Protein AF-0000000085147324 (afdb_homodimer)

InterPro domains:
  IPR002328 Alcohol dehydrogenase, zinc-type, conserved site [PS00059] (72-86)
  IPR011032 GroES-like superfamily [SSF50129] (1-202)
  IPR013149 Alcohol dehydrogenase-like, C-terminal [PF00107] (203-333)
  IPR013154 Alcohol dehydrogenase-like, N-terminal [PF08240] (26-165)
  IPR036291 NAD(P)-binding domain superfamily [SSF51735] (170-334)

Solvent-accessible surface area (backbone atoms only — not comparable to full-atom values): 38213 Å² total; per-residue (Å²): 57,49,23,30,24,44,57,42,76,70,39,67,44,62,42,67,72,44,80,70,70,66,80,82,31,48,46,22,31,34,30,37,26,44,23,15,30,63,49,71,66,61,52,40,35,49,78,75,23,63,77,64,35,44,53,79,95,39,47,16,61,60,34,46,38,54,69,62,31,30,25,32,47,19,28,10,28,27,32,64,42,70,26,85,66,45,75,91,69,53,71,65,41,42,32,29,46,48,34,69,39,31,41,89,47,21,65,61,20,83,72,13,79,43,21,88,71,22,49,87,41,62,49,72,38,46,71,68,71,38,49,53,46,23,92,57,50,45,28,36,14,38,31,41,40,46,10,38,33,17,47,43,30,54,45,56,52,86,31,56,38,78,46,59,87,87,59,50,48,69,57,34,14,44,44,47,55,31,14,36,26,34,32,38,45,55,75,67,61,67,55,65,60,37,36,35,36,31,31,26,52,47,60,52,24,50,23,31,52,46,36,39,53,50,55,39,45,64,38,53,36,38,37,28,79,53,65,64,38,36,52,55,47,36,73,70,74,38,51,63,41,57,46,80,81,42,62,91,42,30,49,64,55,54,14,61,61,43,78,96,38,74,14,26,47,28,20,38,23,43,62,55,43,69,69,48,52,52,42,32,56,67,21,31,22,74,57,9,36,24,32,37,57,39,79,62,72,101,57,62,42,83,36,52,75,54,74,32,14,64,34,33,20,37,39,36,19,32,53,64,43,50,53,66,32,45,52,48,50,50,48,30,43,72,75,53,51,31,50,68,69,63,51,49,70,46,54,64,43,78,44,43,36,88,42,32,50,64,71,34,54,48,37,48,72,75,36,52,82,77,44,62,27,39,31,33,20,59,44,76,77,49,75,86,107,58,50,24,31,24,43,59,42,75,70,40,68,45,63,42,68,74,43,81,71,71,66,80,80,31,46,45,22,32,33,28,36,26,44,22,17,30,63,49,72,65,61,53,40,34,48,77,75,25,62,76,64,36,46,52,79,96,39,47,16,60,59,35,46,39,53,69,60,32,29,25,31,47,20,27,11,27,27,32,64,43,71,26,84,66,47,76,92,69,54,71,65,41,43,32,29,47,47,34,70,40,32,40,89,48,21,65,61,21,79,73,13,78,43,22,87,72,21,49,86,41,61,48,69,36,45,72,69,71,38,48,52,46,23,93,58,51,45,27,36,13,38,32,40,41,46,10,36,33,16,46,45,29,52,45,54,52,86,30,56,39,78,45,59,87,87,59,50,48,71,56,34,14,45,43,47,53,32,13,35,24,34,33,38,46,56,75,67,61,68,55,66,60,36,36,35,37,32,30,27,51,48,59,52,25,50,23,32,52,47,36,39,53,49,53,39,44,65,39,53,36,38,36,29,79,53,64,66,38,36,52,56,47,38,73,68,74,39,50,63,40,59,48,78,80,41,61,92,42,30,48,62,56,55,16,60,59,42,78,95,36,75,13,26,46,29,18,38,24,42,60,55,43,71,70,47,50,53,42,32,58,67,20,32,23,74,56,10,37,25,34,37,57,40,80,64,71,102,59,62,41,82,35,52,74,53,72,31,14,64,35,34,19,36,38,37,20,32,52,63,46,50,54,66,30,44,52,49,50,51,48,30,44,71,74,54,52,32,52,69,68,63,51,50,70,46,53,64,44,78,43,43,37,87,42,30,52,64,71,35,55,47,36,48,72,75,36,52,83,78,46,61,27,40,31,31,22,60,43,76,78,49,77,85,108

Secondary structure (DSSP, 8-state):
--EEEEEETTEEEEES-PPPP---STTEEEEEEEEEEPPHHHHHHHHT--SSSPPTT-B-TTT--BS-EE---EEEEEEEEE-TT--S--TT-EEEE--EE-GGGGGG-TT-TTHHHHSS---HHHHTT-GGG-TT-EEBTTTSB--SSBSEEEEEGGGEEEPPTTS-HHHHTTHHHHHHHHHHHHHTT--TT-EEEEE--SHHHHHHHHHHHHTT-SEEEEE-S-HHHHHHHHHTT-EEE-GGGTGGGHHHHHHTSSTTSSSEEEEEE-S-SHHHHHHHHHTEEEEEEEEE-S---S--EEE-HHHHHTTT-EEEE--S--HHHHHHHHHHHHHTSS-HHHHHTTEEEEEEGGGIIIIIIIHHHH-TTT-SEEEEE--TT-TT-/--EEEEEETTEEEEES-PPPP---STTEEEEEEEEEEPPHHHHHHHHT--SSSPPTT-B-TTT--BS-EE---EEEEEEEEE-TT--S--TT-EEEE--EE-GGGGGG-TT-TTHHHHSS---HHHHTT-GGG-TT-EEBTTTSB--SSBSEEEEEGGGEEEPPTTS-HHHHTTHHHHHHHHHHHHHTT--TT-EEEEE--SHHHHHHHHHHHHTT-SEEEEE-S-HHHHHHHHHTT-EEE-GGGTGGGHHHHHHTSSTTSSSEEEEEE-S-SHHHHHHHHHTEEEEEEEEE-S---S--EEE-HHHHHTTT-EEEE--S--HHHHHHHHHHHHHTSS-HHHHHTTEEEEEEGGGIIIIIIIHHHH-TTT-SEEEEE--TT-S--

pLDDT: mean 96.63, std 3.35, range [66.94, 98.94]

Foldseek 3Di:
DWAFWDAAAQDTAIDDDDDDDDQQDQQKFKWFFFKFWDDPVNLCCHVVNADQADHVPFAQQLARDHDTAGATFQTKGFTCDHGNPYDLDDGGFTKAFQFKDALPCSCSHCPHNCCVVRVPHADPCVVVVNRLPGPRIGGARRHNHHHRSDRMGMDGNQGIDTFDPVQDGNLSSLLQLLLLLLQLCVVQVPAAAFEEEEEDQFQNSLSVLLNCLLRHYNAYEYEDQQPLSQVLSVVLVHHYDHQVVQVPCSLVVLLPPPPPGRAGQEYEYADADQVSQVSRLSRHAQQHEYEYSYDYPPDDDDDDVVSCVVRVYYYYYGGGHDSVSSNVSSVCCVVCSGPSVSSCSQEQEEEESNCCVPVNSVCCVVPVSRHRMYMYGPCPPPSPD/DWAFWDAAAQDTAIDDDDDDDDQQDQQKFKWFFFKFWDDPVNLCCHVVNADQADHVPFAQQLARDHDTAGATFQTKGFTCDHGNPYDLDDGGFIKAFQFKDALCCSCSHCVHNCCVPRVPHADPCVVVVNRLPGPRIGGARRHNHHHRSDRMGMDGNQGIDTFDPVQDGNLSSLLQLLLLLLQLCVVQVPAAAFEEEEEDQFQNSLSVLLNCLLRHYNAYEYEDQFPLSQVLSVVLVHHYHHQVVQVPCSLVVLLPPPPPGRAGQEYEYADADQVSQVSRLSRHAQQHEYEYSYDYPPDDDDDDVVSCVVRVYYYYYGGGHHSVSSNVSSVSCVVCSGPSVSSCSQEQEEEESNCCVPVNSVCCVVPVSRHRMYMYGPCPPPSPD

Organism: Naumovozyma dairenensis (strain ATCC 10597 / BCRC 20456 / CBS 421 / NBRC 0211 / NRRL Y-12639) (NCBI:txid1071378)

Structure (mmCIF, N/CA/C/O backbone):
data_AF-0000000085147324-model_v1
#
loop_
_entity.id
_entity.type
_entity.pdbx_description
1 polymer 'Enoyl reductase (ER) domain-containing protein'
#
loop_
_atom_site.group_PDB
_atom_site.id
_atom_site.type_symbol
_atom_site.label_atom_id
_atom_site.label_alt_id
_atom_site.label_comp_id
_atom_site.label_asym_id
_atom_site.label_entity_id
_atom_site.label_seq_id
_atom_site.pdbx_PDB_ins_code
_atom_site.Cartn_x
_atom_site.Cartn_y
_atom_site.Cartn_z
_atom_site.occupancy
_atom_site.B_iso_or_equiv
_atom_site.auth_seq_id
_atom_site.auth_comp_id
_atom_site.auth_asym_id
_atom_site.auth_atom_id
_atom_site.pdbx_PDB_model_num
ATOM 1 N N . MET A 1 1 ? 10.359 -39.844 -24 1 96.94 1 MET A N 1
ATOM 2 C CA . MET A 1 1 ? 9.086 -39.938 -23.281 1 96.94 1 MET A CA 1
ATOM 3 C C . MET A 1 1 ? 8.016 -39.094 -23.953 1 96.94 1 MET A C 1
ATOM 5 O O . MET A 1 1 ? 8.336 -38.188 -24.75 1 96.94 1 MET A O 1
ATOM 9 N N . ARG A 1 2 ? 6.742 -39.375 -23.656 1 97.88 2 ARG A N 1
ATOM 10 C CA . ARG A 1 2 ? 5.617 -38.562 -24.125 1 97.88 2 ARG A CA 1
ATOM 11 C C . ARG A 1 2 ? 5.539 -37.219 -23.391 1 97.88 2 ARG A C 1
ATOM 13 O O . ARG A 1 2 ? 5.758 -37.188 -22.188 1 97.88 2 ARG A O 1
ATOM 20 N N . ALA A 1 3 ? 5.309 -36.156 -24.156 1 98.69 3 ALA A N 1
ATOM 21 C CA . ALA A 1 3 ? 5.211 -34.844 -23.547 1 98.69 3 ALA A CA 1
ATOM 22 C C . ALA A 1 3 ? 4.605 -33.812 -24.5 1 98.69 3 ALA A C 1
ATOM 24 O O . ALA A 1 3 ? 4.613 -34.031 -25.719 1 98.69 3 ALA A O 1
ATOM 25 N N . VAL A 1 4 ? 3.939 -32.844 -24.031 1 98.69 4 VAL A N 1
ATOM 26 C CA . VAL A 1 4 ? 3.707 -31.609 -24.766 1 98.69 4 VAL A CA 1
ATOM 27 C C . VAL A 1 4 ? 4.832 -30.625 -24.469 1 98.69 4 VAL A C 1
ATOM 29 O O . VAL A 1 4 ? 5.051 -30.25 -23.312 1 98.69 4 VAL A O 1
ATOM 32 N N . ALA A 1 5 ? 5.539 -30.188 -25.5 1 98.44 5 ALA A N 1
ATOM 33 C CA . ALA A 1 5 ? 6.801 -29.5 -25.25 1 98.44 5 ALA A CA 1
ATOM 34 C C . ALA A 1 5 ? 6.871 -28.203 -26.047 1 98.44 5 ALA A C 1
ATOM 36 O O . ALA A 1 5 ? 6.148 -28.031 -27.031 1 98.44 5 ALA A O 1
ATOM 37 N N . TYR A 1 6 ? 7.625 -27.297 -25.516 1 98.12 6 TYR A N 1
ATOM 38 C CA . TYR A 1 6 ? 8.016 -26.062 -26.188 1 98.12 6 TYR A CA 1
ATOM 39 C C . TYR A 1 6 ? 9.289 -26.266 -27 1 98.12 6 TYR A C 1
ATOM 41 O O . TYR A 1 6 ? 10.344 -26.594 -26.453 1 98.12 6 TYR A O 1
ATOM 49 N N . TYR A 1 7 ? 9.258 -26.078 -28.297 1 97.25 7 TYR A N 1
ATOM 50 C CA . TYR A 1 7 ? 10.398 -26.328 -29.156 1 97.25 7 TYR A CA 1
ATOM 51 C C . TYR A 1 7 ? 11.078 -25.031 -29.562 1 97.25 7 TYR A C 1
ATOM 53 O O . TYR A 1 7 ? 12.305 -24.938 -29.594 1 97.25 7 TYR A O 1
ATOM 61 N N . LYS A 1 8 ? 10.305 -24.078 -29.906 1 96.44 8 LYS A N 1
ATOM 62 C CA . LYS A 1 8 ? 10.703 -22.734 -30.297 1 96.44 8 LYS A CA 1
ATOM 63 C C . LYS A 1 8 ? 9.508 -21.797 -30.344 1 96.44 8 LYS A C 1
ATOM 65 O O . LYS A 1 8 ? 8.375 -22.203 -30.078 1 96.44 8 LYS A O 1
ATOM 70 N N . LYS A 1 9 ? 9.781 -20.547 -30.562 1 95.81 9 LYS A N 1
ATOM 71 C CA . LYS A 1 9 ? 8.695 -19.578 -30.641 1 95.81 9 LYS A CA 1
ATOM 72 C C . LYS A 1 9 ? 7.641 -20.031 -31.656 1 95.81 9 LYS A C 1
ATOM 74 O O . LYS A 1 9 ? 7.961 -20.297 -32.812 1 95.81 9 LYS A O 1
ATOM 79 N N . GLY A 1 10 ? 6.457 -20.203 -31.141 1 95.25 10 GLY A N 1
ATOM 80 C CA . GLY A 1 10 ? 5.336 -20.531 -32 1 95.25 10 GLY A CA 1
ATOM 81 C C . GLY A 1 10 ? 5.199 -22.016 -32.281 1 95.25 10 GLY A C 1
ATOM 82 O O . GLY A 1 10 ? 4.344 -22.453 -33.062 1 95.25 10 GLY A O 1
ATOM 83 N N . ASP A 1 11 ? 6.043 -22.812 -31.594 1 96.75 11 ASP A N 1
ATOM 84 C CA . ASP A 1 11 ? 6.02 -24.25 -31.859 1 96.75 11 ASP A CA 1
ATOM 85 C C . ASP A 1 11 ? 5.922 -25.047 -30.562 1 96.75 11 ASP A C 1
ATOM 87 O O . ASP A 1 11 ? 6.945 -25.375 -29.953 1 96.75 11 ASP A O 1
ATOM 91 N N . ILE A 1 12 ? 4.758 -25.344 -30.203 1 97.31 12 ILE A N 1
ATOM 92 C CA . ILE A 1 12 ? 4.422 -26.234 -29.109 1 97.31 12 ILE A CA 1
ATOM 93 C C . ILE A 1 12 ? 3.635 -27.438 -29.656 1 97.31 12 ILE A C 1
ATOM 95 O O . ILE A 1 12 ? 2.66 -27.266 -30.391 1 97.31 12 ILE A O 1
ATOM 99 N N . HIS A 1 13 ? 4.105 -28.578 -29.312 1 97.5 13 HIS A N 1
ATOM 100 C CA . HIS A 1 13 ? 3.35 -29.75 -29.766 1 97.5 13 HIS A CA 1
ATOM 101 C C . HIS A 1 13 ? 3.717 -30.984 -28.969 1 97.5 13 HIS A C 1
ATOM 103 O O . HIS A 1 13 ? 4.664 -30.969 -28.188 1 97.5 13 HIS A O 1
ATOM 109 N N . PHE A 1 14 ? 2.928 -32 -29.172 1 98.19 14 PHE A N 1
ATOM 110 C CA . PHE A 1 14 ? 3.123 -33.312 -28.531 1 98.19 14 PHE A CA 1
ATOM 111 C C . PHE A 1 14 ? 4.254 -34.062 -29.203 1 98.19 14 PHE A C 1
ATOM 113 O O . PHE A 1 14 ? 4.422 -34 -30.438 1 98.19 14 PHE A O 1
ATOM 120 N N . SER A 1 15 ? 5.082 -34.75 -28.391 1 97 15 SER A N 1
ATOM 121 C CA . SER A 1 15 ? 6.102 -35.688 -28.859 1 97 15 SER A CA 1
ATOM 122 C C . SER A 1 15 ? 6.18 -36.938 -27.984 1 97 15 SER A C 1
ATOM 124 O O . SER A 1 15 ? 5.891 -36.844 -26.781 1 97 15 SER A O 1
ATOM 126 N N . SER A 1 16 ? 6.59 -37.969 -28.594 1 97 16 SER A N 1
ATOM 127 C CA . SER A 1 16 ? 6.777 -39.219 -27.828 1 97 16 SER A CA 1
ATOM 128 C C . SER A 1 16 ? 8.258 -39.562 -27.703 1 97 16 SER A C 1
ATOM 130 O O . SER A 1 16 ? 8.602 -40.656 -27.266 1 97 16 SER A O 1
ATOM 132 N N . THR A 1 17 ? 9.109 -38.625 -28.062 1 96.38 17 THR A N 1
ATOM 133 C CA . THR A 1 17 ? 10.508 -39.031 -28.203 1 96.38 17 THR A CA 1
ATOM 134 C C . THR A 1 17 ? 11.414 -38.125 -27.359 1 96.38 17 THR A C 1
ATOM 136 O O . THR A 1 17 ? 12.633 -38.156 -27.531 1 96.38 17 THR A O 1
ATOM 139 N N . LEU A 1 18 ? 10.836 -37.344 -26.516 1 97 18 LEU A N 1
ATOM 140 C CA . LEU A 1 18 ? 11.688 -36.5 -25.688 1 97 18 LEU A CA 1
ATOM 141 C C . LEU A 1 18 ? 12.492 -37.344 -24.688 1 97 18 LEU A C 1
ATOM 143 O O . LEU A 1 18 ? 12.031 -38.406 -24.266 1 97 18 LEU A O 1
ATOM 147 N N . PRO A 1 19 ? 13.656 -36.875 -24.359 1 95.56 19 PRO A N 1
ATOM 148 C CA . PRO A 1 19 ? 14.438 -37.625 -23.375 1 95.56 19 PRO A CA 1
ATOM 149 C C . PRO A 1 19 ? 13.75 -37.688 -22.016 1 95.56 19 PRO A C 1
ATOM 151 O O . PRO A 1 19 ? 13.117 -36.719 -21.594 1 95.56 19 PRO A O 1
ATOM 154 N N . GLU A 1 20 ? 13.922 -38.812 -21.344 1 95.88 20 GLU A N 1
ATOM 155 C CA . GLU A 1 20 ? 13.422 -38.938 -19.969 1 95.88 20 GLU A CA 1
ATOM 156 C C . GLU A 1 20 ? 14.281 -38.125 -19 1 95.88 20 GLU A C 1
ATOM 158 O O . GLU A 1 20 ? 15.508 -38.094 -19.125 1 95.88 20 GLU A O 1
ATOM 163 N N . PRO A 1 21 ? 13.625 -37.5 -18.109 1 96.94 21 PRO A N 1
ATOM 164 C CA . PRO A 1 21 ? 14.422 -36.812 -17.078 1 96.94 21 PRO A CA 1
ATOM 165 C C . PRO A 1 21 ? 15.148 -37.781 -16.156 1 96.94 21 PRO A C 1
ATOM 167 O O . PRO A 1 21 ? 14.656 -38.875 -15.883 1 96.94 21 PRO A O 1
ATOM 170 N N . LYS A 1 22 ? 16.25 -37.344 -15.703 1 95.56 22 LYS A N 1
ATOM 171 C CA . LYS A 1 22 ? 17.062 -38.125 -14.789 1 95.56 22 LYS A CA 1
ATOM 172 C C . LYS A 1 22 ? 17.469 -37.312 -13.555 1 95.56 22 LYS A C 1
ATOM 174 O O . LYS A 1 22 ? 17.5 -36.094 -13.602 1 95.56 22 LYS A O 1
ATOM 179 N N . ILE A 1 23 ? 17.688 -38.031 -12.5 1 97.69 23 ILE A N 1
ATOM 180 C CA . ILE A 1 23 ? 18.25 -37.406 -11.312 1 97.69 23 ILE A CA 1
ATOM 181 C C . ILE A 1 23 ? 19.734 -37.094 -11.531 1 97.69 23 ILE A C 1
ATOM 183 O O . ILE A 1 23 ? 20.531 -38.031 -11.758 1 97.69 23 ILE A O 1
ATOM 187 N N . ASN A 1 24 ? 20.094 -35.875 -11.516 1 95.25 24 ASN A N 1
ATOM 188 C CA . ASN A 1 24 ? 21.469 -35.5 -11.758 1 95.25 24 ASN A CA 1
ATOM 189 C C . ASN A 1 24 ? 22.109 -34.875 -10.516 1 95.25 24 ASN A C 1
ATOM 191 O O . ASN A 1 24 ? 23.312 -34.656 -10.469 1 95.25 24 ASN A O 1
ATOM 195 N N . SER A 1 25 ? 21.359 -34.5 -9.562 1 95.69 25 SER A N 1
ATOM 196 C CA . SER A 1 25 ? 21.797 -33.938 -8.289 1 95.69 25 SER A CA 1
ATOM 197 C C . SER A 1 25 ? 21.266 -34.75 -7.113 1 95.69 25 SER A C 1
ATOM 199 O O . SER A 1 25 ? 20.141 -35.281 -7.168 1 95.69 25 SER A O 1
ATOM 201 N N . PRO A 1 26 ? 22.031 -34.844 -6 1 97.5 26 PRO A N 1
ATOM 202 C CA . PRO A 1 26 ? 21.625 -35.688 -4.879 1 97.5 26 PRO A CA 1
ATOM 203 C C . PRO A 1 26 ? 20.344 -35.188 -4.199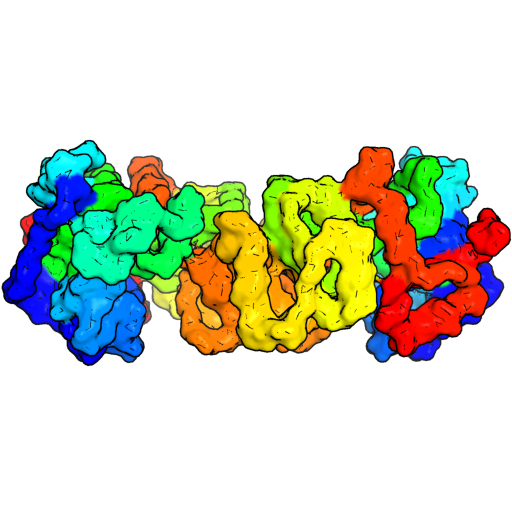 1 97.5 26 PRO A C 1
ATOM 205 O O . PRO A 1 26 ? 19.719 -35.938 -3.441 1 97.5 26 PRO A O 1
ATOM 208 N N . ASP A 1 27 ? 19.906 -33.969 -4.43 1 96.62 27 ASP A N 1
ATOM 209 C CA . ASP A 1 27 ? 18.719 -33.406 -3.762 1 96.62 27 ASP A CA 1
ATOM 210 C C . ASP A 1 27 ? 17.5 -33.469 -4.672 1 96.62 27 ASP A C 1
ATOM 212 O O . ASP A 1 27 ? 16.469 -32.875 -4.359 1 96.62 27 ASP A O 1
ATOM 216 N N . GLU A 1 28 ? 17.531 -34.156 -5.754 1 98.5 28 GLU A N 1
ATOM 217 C CA . GLU A 1 28 ? 16.469 -34.188 -6.75 1 98.5 28 GLU A CA 1
ATOM 218 C C . GLU A 1 28 ? 15.547 -35.375 -6.551 1 98.5 28 GLU A C 1
ATOM 220 O O . GLU A 1 28 ? 15.945 -36.375 -5.953 1 98.5 28 GLU A O 1
ATOM 225 N N . VAL A 1 29 ? 14.359 -35.25 -7.008 1 98.81 29 VAL A N 1
ATOM 226 C CA . VAL A 1 29 ? 13.312 -36.25 -6.957 1 98.81 29 VAL A CA 1
ATOM 227 C C . VAL A 1 29 ? 12.672 -36.406 -8.336 1 98.81 29 VAL A C 1
ATOM 229 O O . VAL A 1 29 ? 12.359 -35.438 -9 1 98.81 29 VAL A O 1
ATOM 232 N N . LEU A 1 30 ? 12.594 -37.625 -8.773 1 98.81 30 LEU A N 1
ATOM 233 C CA . LEU A 1 30 ? 11.867 -37.938 -10 1 98.81 30 LEU A CA 1
ATOM 234 C C . LEU A 1 30 ? 10.406 -38.25 -9.703 1 98.81 30 LEU A C 1
ATOM 236 O O . LEU A 1 30 ? 10.102 -39.125 -8.891 1 98.81 30 LEU A O 1
ATOM 240 N N . ILE A 1 31 ? 9.547 -37.562 -10.336 1 98.81 31 ILE A N 1
ATOM 241 C CA . ILE A 1 31 ? 8.109 -37.688 -10.086 1 98.81 31 ILE A CA 1
ATOM 242 C C . ILE A 1 31 ? 7.422 -38.281 -11.32 1 98.81 31 ILE A C 1
ATOM 244 O O . ILE A 1 31 ? 7.68 -37.844 -12.445 1 98.81 31 ILE A O 1
ATOM 248 N N . GLU A 1 32 ? 6.656 -39.25 -11.133 1 98.81 32 GLU A N 1
ATOM 249 C CA . GLU A 1 32 ? 5.711 -39.719 -12.148 1 98.81 32 GLU A CA 1
ATOM 250 C C . GLU A 1 32 ? 4.434 -38.875 -12.125 1 98.81 32 GLU A C 1
ATOM 252 O O . GLU A 1 32 ? 3.67 -38.938 -11.156 1 98.81 32 GLU A O 1
ATOM 257 N N . VAL A 1 33 ? 4.16 -38.188 -13.219 1 98.88 33 VAL A N 1
ATOM 258 C CA . VAL A 1 33 ? 3.113 -37.188 -13.227 1 98.88 33 VAL A CA 1
ATOM 259 C C . VAL A 1 33 ? 1.742 -37.844 -13.297 1 98.88 33 VAL A C 1
ATOM 261 O O . VAL A 1 33 ? 1.551 -38.812 -14.031 1 98.88 33 VAL A O 1
ATOM 264 N N . SER A 1 34 ? 0.803 -37.375 -12.5 1 98.81 34 SER A N 1
ATOM 265 C CA . SER A 1 34 ? -0.592 -37.781 -12.609 1 98.81 34 SER A CA 1
ATOM 266 C C . SER A 1 34 ? -1.406 -36.781 -13.422 1 98.81 34 SER A C 1
ATOM 268 O O . SER A 1 34 ? -1.86 -37.094 -14.523 1 98.81 34 SER A O 1
ATOM 270 N N . TYR A 1 35 ? -1.559 -35.562 -12.914 1 98.88 35 TYR A N 1
ATOM 271 C CA . TYR A 1 35 ? -2.256 -34.5 -13.617 1 98.88 35 TYR A CA 1
ATOM 272 C C . TYR A 1 35 ? -1.423 -33.219 -13.641 1 98.88 35 TYR A C 1
ATOM 274 O O . TYR A 1 35 ? -0.675 -32.938 -12.695 1 98.88 35 TYR A O 1
ATOM 282 N N . CYS A 1 36 ? -1.532 -32.469 -14.68 1 98.88 36 CYS A N 1
ATOM 283 C CA . CYS A 1 36 ? -0.964 -31.125 -14.797 1 98.88 36 CYS A CA 1
ATOM 284 C C . CYS A 1 36 ? -1.946 -30.172 -15.469 1 98.88 36 CYS A C 1
ATOM 286 O O . CYS A 1 36 ? -2.502 -30.484 -16.516 1 98.88 36 CYS A O 1
ATOM 288 N N . GLY A 1 37 ? -2.152 -29.047 -14.844 1 98.75 37 GLY A N 1
ATOM 289 C CA . GLY A 1 37 ? -3.08 -28.078 -15.398 1 98.75 37 GLY A CA 1
ATOM 290 C C . GLY A 1 37 ? -2.42 -27.109 -16.359 1 98.75 37 GLY A C 1
ATOM 291 O O . GLY A 1 37 ? -1.23 -26.812 -16.219 1 98.75 37 GLY A O 1
ATOM 292 N N . ILE A 1 38 ? -3.213 -26.609 -17.297 1 98.5 38 ILE A N 1
ATOM 293 C CA . ILE A 1 38 ? -2.738 -25.578 -18.203 1 98.5 38 ILE A CA 1
ATOM 294 C C . ILE A 1 38 ? -2.979 -24.203 -17.594 1 98.5 38 ILE A C 1
ATOM 296 O O . ILE A 1 38 ? -4.086 -23.891 -17.141 1 98.5 38 ILE A O 1
ATOM 300 N N . CYS A 1 39 ? -1.972 -23.422 -17.516 1 97.12 39 CYS A N 1
ATOM 301 C CA . CYS A 1 39 ? -2.029 -22.078 -16.984 1 97.12 39 CYS A CA 1
ATOM 302 C C . CYS A 1 39 ? -2.049 -21.031 -18.094 1 97.12 39 CYS A C 1
ATOM 304 O O . CYS A 1 39 ? -1.631 -21.328 -19.219 1 97.12 39 CYS A O 1
ATOM 306 N N . GLY A 1 40 ? -2.604 -19.859 -17.797 1 93.94 40 GLY A N 1
ATOM 307 C CA . GLY A 1 40 ? -2.547 -18.781 -18.75 1 93.94 40 GLY A CA 1
ATOM 308 C C . GLY A 1 40 ? -1.139 -18.484 -19.234 1 93.94 40 GLY A C 1
ATOM 309 O O . GLY A 1 40 ? -0.938 -18.125 -20.391 1 93.94 40 GLY A O 1
ATOM 310 N N . THR A 1 41 ? -0.216 -18.594 -18.375 1 94.38 41 THR A N 1
ATOM 311 C CA . THR A 1 41 ? 1.178 -18.344 -18.734 1 94.38 41 THR A CA 1
ATOM 312 C C . THR A 1 41 ? 1.638 -19.328 -19.812 1 94.38 41 THR A C 1
ATOM 314 O O . THR A 1 41 ? 2.447 -18.969 -20.672 1 94.38 41 THR A O 1
ATOM 317 N N . ASP A 1 42 ? 1.194 -20.516 -19.797 1 96.81 42 ASP A N 1
ATOM 318 C CA . ASP A 1 42 ? 1.509 -21.469 -20.844 1 96.81 42 ASP A CA 1
ATOM 319 C C . ASP A 1 42 ? 1.025 -20.969 -22.203 1 96.81 42 ASP A C 1
ATOM 321 O O . ASP A 1 42 ? 1.737 -21.094 -23.203 1 96.81 42 ASP A O 1
ATOM 325 N N . LEU A 1 43 ? -0.167 -20.469 -22.203 1 96.19 43 LEU A N 1
ATOM 326 C CA . LEU A 1 43 ? -0.761 -19.969 -23.438 1 96.19 43 LEU A CA 1
ATOM 327 C C . LEU A 1 43 ? 0.005 -18.766 -23.969 1 96.19 43 LEU A C 1
ATOM 329 O O . LEU A 1 43 ? 0.229 -18.641 -25.172 1 96.19 43 LEU A O 1
ATOM 333 N N . HIS A 1 44 ? 0.426 -17.922 -23.016 1 93.69 44 HIS A N 1
ATOM 334 C CA . HIS A 1 44 ? 1.136 -16.703 -23.406 1 93.69 44 HIS A CA 1
ATOM 335 C C . HIS A 1 44 ? 2.498 -17.031 -24 1 93.69 44 HIS A C 1
ATOM 337 O O . HIS A 1 44 ? 2.984 -16.312 -24.875 1 93.69 44 HIS A O 1
ATOM 343 N N . GLU A 1 45 ? 3.115 -18.109 -23.531 1 94.56 45 GLU A N 1
ATOM 344 C CA . GLU A 1 45 ? 4.371 -18.531 -24.141 1 94.56 45 GLU A CA 1
ATOM 345 C C . GLU A 1 45 ? 4.199 -18.812 -25.625 1 94.56 45 GLU A C 1
ATOM 347 O O . GLU A 1 45 ? 5.129 -18.609 -26.406 1 94.56 45 GLU A O 1
ATOM 352 N N . TYR A 1 46 ? 3.078 -19.25 -25.984 1 94.75 46 TYR A N 1
ATOM 353 C CA . TYR A 1 46 ? 2.781 -19.531 -27.391 1 94.75 46 TYR A CA 1
ATOM 354 C C . TYR A 1 46 ? 2.404 -18.25 -28.141 1 94.75 46 TYR A C 1
ATOM 356 O O . TYR A 1 46 ? 2.973 -17.953 -29.188 1 94.75 46 TYR A O 1
ATOM 364 N N . THR A 1 47 ? 1.504 -17.438 -27.594 1 93.75 47 THR A N 1
ATOM 365 C CA . THR A 1 47 ? 0.913 -16.312 -28.312 1 93.75 47 THR A CA 1
ATOM 366 C C . THR A 1 47 ? 1.879 -15.133 -28.359 1 93.75 47 THR A C 1
ATOM 368 O O . THR A 1 47 ? 1.924 -14.398 -29.344 1 93.75 47 THR A O 1
ATOM 371 N N . ASP A 1 48 ? 2.662 -14.938 -27.266 1 90.75 48 ASP A N 1
ATOM 372 C CA . ASP A 1 48 ? 3.502 -13.75 -27.141 1 90.75 48 ASP A CA 1
ATOM 373 C C . ASP A 1 48 ? 4.977 -14.094 -27.344 1 90.75 48 ASP A C 1
ATOM 375 O O . ASP A 1 48 ? 5.805 -13.203 -27.562 1 90.75 48 ASP A O 1
ATOM 379 N N . GLY A 1 49 ? 5.293 -15.297 -27.375 1 88.81 49 GLY A N 1
ATOM 380 C CA . GLY A 1 49 ? 6.68 -15.734 -27.422 1 88.81 49 GLY A CA 1
ATOM 381 C C . GLY A 1 49 ? 7.258 -16.016 -26.047 1 88.81 49 GLY A C 1
ATOM 382 O O . GLY A 1 49 ? 6.539 -15.984 -25.047 1 88.81 49 GLY A O 1
ATOM 383 N N . PRO A 1 50 ? 8.578 -16.297 -26.156 1 90.44 50 PRO A N 1
ATOM 384 C CA . PRO A 1 50 ? 9.18 -16.719 -24.875 1 90.44 50 PRO A CA 1
ATOM 385 C C . PRO A 1 50 ? 9.172 -15.617 -23.828 1 90.44 50 PRO A C 1
ATOM 387 O O . PRO A 1 50 ? 9.688 -14.523 -24.078 1 90.44 50 PRO A O 1
ATOM 390 N N . ILE A 1 51 ? 8.578 -15.945 -22.734 1 88.88 51 ILE A N 1
ATOM 391 C CA . ILE A 1 51 ? 8.594 -15.086 -21.547 1 88.88 51 ILE A CA 1
ATOM 392 C C . ILE A 1 51 ? 9.555 -15.664 -20.5 1 88.88 51 ILE A C 1
ATOM 394 O O . ILE A 1 51 ? 10.508 -14.992 -20.094 1 88.88 51 ILE A O 1
ATOM 398 N N . PHE A 1 52 ? 9.312 -16.891 -20.188 1 91.94 52 PHE A N 1
ATOM 399 C CA . PHE A 1 52 ? 10.188 -17.594 -19.25 1 91.94 52 PHE A CA 1
ATOM 400 C C . PHE A 1 52 ? 11.07 -18.594 -19.984 1 91.94 52 PHE A C 1
ATOM 402 O O . PHE A 1 52 ? 12.195 -18.859 -19.562 1 91.94 52 PHE A O 1
ATOM 409 N N . PHE A 1 53 ? 10.586 -19.125 -21.031 1 95.88 53 PHE A N 1
ATOM 410 C CA . PHE A 1 53 ? 11.375 -20.062 -21.828 1 95.88 53 PHE A CA 1
ATOM 411 C C . PHE A 1 53 ? 12.547 -19.344 -22.5 1 95.88 53 PHE A C 1
ATOM 413 O O . PHE A 1 53 ? 12.477 -18.141 -22.766 1 95.88 53 PHE A O 1
ATOM 420 N N . PRO A 1 54 ? 13.586 -20.125 -22.75 1 95.44 54 PRO A N 1
ATOM 421 C CA . PRO A 1 54 ? 14.703 -19.516 -23.469 1 95.44 54 PRO A CA 1
ATOM 422 C C . PRO A 1 54 ? 14.328 -19.094 -24.891 1 95.44 54 PRO A C 1
ATOM 424 O O . PRO A 1 54 ? 13.469 -19.719 -25.516 1 95.44 54 PRO A O 1
ATOM 427 N N . LYS A 1 55 ? 14.992 -18.062 -25.391 1 93.94 55 LYS A N 1
ATOM 428 C CA . LYS A 1 55 ? 14.891 -17.703 -26.797 1 93.94 55 LYS A CA 1
ATOM 429 C C . LYS A 1 55 ? 15.516 -18.781 -27.688 1 93.94 55 LYS A C 1
ATOM 431 O O . LYS A 1 55 ? 16.344 -19.562 -27.234 1 93.94 55 LYS A O 1
ATOM 436 N N . ASP A 1 56 ? 14.992 -18.734 -28.891 1 95.12 56 ASP A N 1
ATOM 437 C CA . ASP A 1 56 ? 15.469 -19.734 -29.828 1 95.12 56 ASP A CA 1
ATOM 438 C C . ASP A 1 56 ? 17 -19.766 -29.875 1 95.12 56 ASP A C 1
ATOM 440 O O . ASP A 1 56 ? 17.641 -18.734 -30.078 1 95.12 56 ASP A O 1
ATOM 444 N N . GLY A 1 57 ? 17.578 -20.953 -29.734 1 94.75 57 GLY A N 1
ATOM 445 C CA . GLY A 1 57 ? 19.016 -21.109 -29.797 1 94.75 57 GLY A CA 1
ATOM 446 C C . GLY A 1 57 ? 19.719 -20.781 -28.484 1 94.75 57 GLY A C 1
ATOM 447 O O . GLY A 1 57 ? 20.938 -20.922 -28.375 1 94.75 57 GLY A O 1
ATOM 448 N N . GLU A 1 58 ? 19.016 -20.375 -27.469 1 96.56 58 GLU A N 1
ATOM 449 C CA . GLU A 1 58 ? 19.594 -20.016 -26.188 1 96.56 58 GLU A CA 1
ATOM 450 C C . GLU A 1 58 ? 19.266 -21.062 -25.125 1 96.56 58 GLU A C 1
ATOM 452 O O . GLU A 1 58 ? 18.547 -22.031 -25.391 1 96.56 58 GLU A O 1
ATOM 457 N N . THR A 1 59 ? 19.969 -20.906 -23.984 1 97.31 59 THR A N 1
ATOM 458 C CA . THR A 1 59 ? 19.703 -21.75 -22.828 1 97.31 59 THR A CA 1
ATOM 459 C C . THR A 1 59 ? 19.172 -20.922 -21.656 1 97.31 59 THR A C 1
ATOM 461 O O . THR A 1 59 ? 19.297 -19.703 -21.656 1 97.31 59 THR A O 1
ATOM 464 N N . ASN A 1 60 ? 18.547 -21.547 -20.719 1 96.62 60 ASN A N 1
ATOM 465 C CA . ASN A 1 60 ? 18.078 -20.859 -19.516 1 96.62 60 ASN A CA 1
ATOM 466 C C . ASN A 1 60 ? 19.25 -20.422 -18.625 1 96.62 60 ASN A C 1
ATOM 468 O O . ASN A 1 60 ? 20.141 -21.234 -18.344 1 96.62 60 ASN A O 1
ATOM 472 N N . PRO A 1 61 ? 19.281 -19.219 -18.141 1 94.31 61 PRO A N 1
ATOM 473 C CA . PRO A 1 61 ? 20.438 -18.766 -17.375 1 94.31 61 PRO A CA 1
ATOM 474 C C . PRO A 1 61 ? 20.609 -19.5 -16.047 1 94.31 61 PRO A C 1
ATOM 476 O O . PRO A 1 61 ? 21.719 -19.656 -15.547 1 94.31 61 PRO A O 1
ATOM 479 N N . LEU A 1 62 ? 19.578 -19.953 -15.453 1 96.31 62 LEU A N 1
ATOM 480 C CA . LEU A 1 62 ? 19.609 -20.609 -14.148 1 96.31 62 LEU A CA 1
ATOM 481 C C . LEU A 1 62 ? 20.078 -22.062 -14.281 1 96.31 62 LEU A C 1
ATOM 483 O O . LEU A 1 62 ? 20.797 -22.562 -13.422 1 96.31 62 LEU A O 1
ATOM 487 N N . SER A 1 63 ? 19.672 -22.766 -15.359 1 96.5 63 SER A N 1
ATOM 488 C CA . SER A 1 63 ? 19.938 -24.203 -15.461 1 96.5 63 SER A CA 1
ATOM 489 C C . SER A 1 63 ? 20.875 -24.5 -16.609 1 96.5 63 SER A C 1
ATOM 491 O O . SER A 1 63 ? 21.5 -25.562 -16.641 1 96.5 63 SER A O 1
ATOM 493 N N . ASN A 1 64 ? 20.938 -23.609 -17.625 1 97.19 64 ASN A N 1
ATOM 494 C CA . ASN A 1 64 ? 21.719 -23.766 -18.844 1 97.19 64 ASN A CA 1
ATOM 495 C C . ASN A 1 64 ? 21.156 -24.875 -19.719 1 97.19 64 ASN A C 1
ATOM 497 O O . ASN A 1 64 ? 21.875 -25.438 -20.547 1 97.19 64 ASN A O 1
ATOM 501 N N . ILE A 1 65 ? 19.938 -25.297 -19.531 1 95.88 65 ILE A N 1
ATOM 502 C CA . ILE A 1 65 ? 19.281 -26.359 -20.297 1 95.88 65 ILE A CA 1
ATOM 503 C C . ILE A 1 65 ? 18.641 -25.781 -21.531 1 95.88 65 ILE A C 1
ATOM 505 O O . ILE A 1 65 ? 17.953 -24.75 -21.469 1 95.88 65 ILE A O 1
ATOM 509 N N . PRO A 1 66 ? 18.828 -26.375 -22.641 1 96.25 66 PRO A N 1
ATOM 510 C CA . PRO A 1 66 ? 18.266 -25.844 -23.891 1 96.25 66 PRO A CA 1
ATOM 511 C C . PRO A 1 66 ? 16.875 -26.391 -24.188 1 96.25 66 PRO A C 1
ATOM 513 O O . PRO A 1 66 ? 16.359 -27.219 -23.422 1 96.25 66 PRO A O 1
ATOM 516 N N . LEU A 1 67 ? 16.25 -25.922 -25.25 1 96.31 67 LEU A N 1
ATOM 517 C CA . LEU A 1 67 ? 15.023 -26.453 -25.828 1 96.31 67 LEU A CA 1
ATOM 518 C C . LEU A 1 67 ? 15.305 -27.672 -26.688 1 96.31 67 LEU A C 1
ATOM 520 O O . LEU A 1 67 ? 16.438 -27.875 -27.125 1 96.31 67 LEU A O 1
ATOM 524 N N . PRO A 1 68 ? 14.359 -28.531 -26.906 1 97.38 68 PRO A N 1
ATOM 525 C CA . PRO A 1 68 ? 12.977 -28.453 -26.438 1 97.38 68 PRO A CA 1
ATOM 526 C C . PRO A 1 68 ? 12.828 -28.938 -24.984 1 97.38 68 PRO A C 1
ATOM 528 O O . PRO A 1 68 ? 13.648 -29.719 -24.516 1 97.38 68 PRO A O 1
ATOM 531 N N . GLN A 1 69 ? 11.836 -28.5 -24.281 1 97.12 69 GLN A N 1
ATOM 532 C CA . GLN A 1 69 ? 11.5 -28.906 -22.922 1 97.12 69 GLN A CA 1
ATOM 533 C C . GLN A 1 69 ? 10 -29.156 -22.781 1 97.12 69 GLN A C 1
ATOM 535 O O . GLN A 1 69 ? 9.188 -28.406 -23.312 1 97.12 69 GLN A O 1
ATOM 540 N N . PRO A 1 70 ? 9.625 -30.281 -22.078 1 98.38 70 PRO A N 1
ATOM 541 C CA . PRO A 1 70 ? 8.219 -30.375 -21.688 1 98.38 70 PRO A CA 1
ATOM 542 C C . PRO A 1 70 ? 7.742 -29.141 -20.922 1 98.38 70 PRO A C 1
ATOM 544 O O . PRO A 1 70 ? 8.484 -28.594 -20.094 1 98.38 70 PRO A O 1
ATOM 547 N N . MET A 1 71 ? 6.484 -28.703 -21.156 1 98.38 71 MET A N 1
ATOM 548 C CA . MET A 1 71 ? 5.887 -27.594 -20.438 1 98.38 71 MET A CA 1
ATOM 549 C C . MET A 1 71 ? 5.098 -28.078 -19.219 1 98.38 71 MET A C 1
ATOM 551 O O . MET A 1 71 ? 5.094 -29.281 -18.922 1 98.38 71 MET A O 1
ATOM 555 N N . GLY A 1 72 ? 4.492 -27.125 -18.484 1 98.62 72 GLY A N 1
ATOM 556 C CA . GLY A 1 72 ? 3.562 -27.453 -17.406 1 98.62 72 GLY A CA 1
ATOM 557 C C . GLY A 1 72 ? 4.152 -27.25 -16.031 1 98.62 72 GLY A C 1
ATOM 558 O O . GLY A 1 72 ? 5.184 -27.844 -15.695 1 98.62 72 GLY A O 1
ATOM 559 N N . HIS A 1 73 ? 3.449 -26.5 -15.188 1 98.75 73 HIS A N 1
ATOM 560 C CA . HIS A 1 73 ? 4.012 -26.172 -13.883 1 98.75 73 HIS A CA 1
ATOM 561 C C . HIS A 1 73 ? 2.957 -26.297 -12.781 1 98.75 73 HIS A C 1
ATOM 563 O O . HIS A 1 73 ? 3.234 -26 -11.617 1 98.75 73 HIS A O 1
ATOM 569 N N . GLU A 1 74 ? 1.736 -26.703 -13.078 1 98.75 74 GLU A N 1
ATOM 570 C CA . GLU A 1 74 ? 0.66 -26.953 -12.117 1 98.75 74 GLU A CA 1
ATOM 571 C C . GLU A 1 74 ? 0.353 -28.438 -12 1 98.75 74 GLU A C 1
ATOM 573 O O . GLU A 1 74 ? -0.528 -28.953 -12.695 1 98.75 74 GLU A O 1
ATOM 578 N N . PHE A 1 75 ? 1.038 -29.156 -11.008 1 98.81 75 PHE A N 1
ATOM 579 C CA . PHE A 1 75 ? 0.87 -30.594 -11.188 1 98.81 75 PHE A CA 1
ATOM 580 C C . PHE A 1 75 ? 0.985 -31.328 -9.852 1 98.81 75 PHE A C 1
ATOM 582 O O . PHE A 1 75 ? 1.467 -30.766 -8.875 1 98.81 75 PHE A O 1
ATOM 589 N N . SER A 1 76 ? 0.49 -32.5 -9.867 1 98.81 76 SER A N 1
ATOM 590 C CA . SER A 1 76 ? 0.631 -33.531 -8.828 1 98.81 76 SER A CA 1
ATOM 591 C C . SER A 1 76 ? 1.085 -34.875 -9.406 1 98.81 76 SER A C 1
ATOM 593 O O . SER A 1 76 ? 1.017 -35.062 -10.617 1 98.81 76 SER A O 1
ATOM 595 N N . GLY A 1 77 ? 1.562 -35.688 -8.586 1 98.75 77 GLY A N 1
ATOM 596 C CA . GLY A 1 77 ? 2.006 -37 -9.016 1 98.75 77 GLY A CA 1
ATOM 597 C C . GLY A 1 77 ? 2.549 -37.844 -7.875 1 98.75 77 GLY A C 1
ATOM 598 O O . GLY A 1 77 ? 2.201 -37.625 -6.711 1 98.75 77 GLY A O 1
ATOM 599 N N . PHE A 1 78 ? 3.357 -38.812 -8.32 1 98.81 78 PHE A N 1
ATOM 600 C CA . PHE A 1 78 ? 3.906 -39.781 -7.355 1 98.81 78 PHE A CA 1
ATOM 601 C C . PHE A 1 78 ? 5.422 -39.844 -7.48 1 98.81 78 PHE A C 1
ATOM 603 O O . PHE A 1 78 ? 5.961 -39.875 -8.594 1 98.81 78 PHE A O 1
ATOM 610 N N . VAL A 1 79 ? 6.066 -39.938 -6.312 1 98.88 79 VAL A N 1
ATOM 611 C CA . VAL A 1 79 ? 7.52 -40.062 -6.309 1 98.88 79 VAL A CA 1
ATOM 612 C C . VAL A 1 79 ? 7.918 -41.406 -6.93 1 98.88 79 VAL A C 1
ATOM 614 O O . VAL A 1 79 ? 7.457 -42.438 -6.484 1 98.88 79 VAL A O 1
ATOM 617 N N . LYS A 1 80 ? 8.75 -41.312 -7.895 1 98.69 80 LYS A N 1
ATOM 618 C CA . LYS A 1 80 ? 9.195 -42.5 -8.594 1 98.69 80 LYS A CA 1
ATOM 619 C C . LYS A 1 80 ? 10.602 -42.906 -8.156 1 98.69 80 LYS A C 1
ATOM 621 O O . LYS A 1 80 ? 10.914 -44.094 -8.047 1 98.69 80 LYS A O 1
ATOM 626 N N . ALA A 1 81 ? 11.477 -41.969 -7.98 1 98.81 81 ALA A N 1
ATOM 627 C CA . ALA A 1 81 ? 12.859 -42.156 -7.547 1 98.81 81 ALA A CA 1
ATOM 628 C C . ALA A 1 81 ? 13.367 -40.938 -6.789 1 98.81 81 ALA A C 1
ATOM 630 O O . ALA A 1 81 ? 12.82 -39.844 -6.93 1 98.81 81 ALA A O 1
ATOM 631 N N . ILE A 1 82 ? 14.398 -41.125 -5.93 1 98.69 82 ILE A N 1
ATOM 632 C CA . ILE A 1 82 ? 14.898 -40.031 -5.121 1 98.69 82 ILE A CA 1
ATOM 633 C C . ILE A 1 82 ? 16.422 -40.031 -5.148 1 98.69 82 ILE A C 1
ATOM 635 O O . ILE A 1 82 ? 17.062 -41.094 -5.254 1 98.69 82 ILE A O 1
ATOM 639 N N . GLY A 1 83 ? 16.984 -38.844 -5.102 1 98.56 83 GLY A N 1
ATOM 640 C CA . GLY A 1 83 ? 18.438 -38.719 -4.953 1 98.56 83 GLY A CA 1
ATOM 641 C C . GLY A 1 83 ? 18.922 -39.125 -3.578 1 98.56 83 GLY A C 1
ATOM 642 O O . GLY A 1 83 ? 18.141 -39.281 -2.652 1 98.56 83 GLY A O 1
ATOM 643 N N . SER A 1 84 ? 20.266 -39.125 -3.445 1 98.19 84 SER A N 1
ATOM 644 C CA . SER A 1 84 ? 20.891 -39.688 -2.264 1 98.19 84 SER A CA 1
ATOM 645 C C . SER A 1 84 ? 20.688 -38.812 -1.042 1 98.19 84 SER A C 1
ATOM 647 O O . SER A 1 84 ? 20.719 -39.281 0.093 1 98.19 84 SER A O 1
ATOM 649 N N . ASN A 1 85 ? 20.422 -37.5 -1.194 1 98.19 85 ASN A N 1
ATOM 650 C CA . ASN A 1 85 ? 20.328 -36.562 -0.07 1 98.19 85 ASN A CA 1
ATOM 651 C C . ASN A 1 85 ? 18.859 -36.281 0.296 1 98.19 85 ASN A C 1
ATOM 653 O O . ASN A 1 85 ? 18.594 -35.562 1.24 1 98.19 85 ASN A O 1
ATOM 657 N N . VAL A 1 86 ? 17.922 -36.875 -0.467 1 98.56 86 VAL A N 1
ATOM 658 C CA . VAL A 1 86 ? 16.5 -36.594 -0.263 1 98.56 86 VAL A CA 1
ATOM 659 C C . VAL A 1 86 ? 16.016 -37.281 1.013 1 98.56 86 VAL A C 1
ATOM 661 O O . VAL A 1 86 ? 16.281 -38.469 1.227 1 98.56 86 VAL A O 1
ATOM 664 N N . THR A 1 87 ? 15.336 -36.5 1.907 1 98.12 87 THR A N 1
ATOM 665 C CA . THR A 1 87 ? 14.852 -37.062 3.166 1 98.12 87 THR A CA 1
ATOM 666 C C . THR A 1 87 ? 13.383 -36.75 3.379 1 98.12 87 THR A C 1
ATOM 668 O O . THR A 1 87 ? 12.711 -37.344 4.215 1 98.12 87 THR A O 1
ATOM 671 N N . LYS A 1 88 ? 12.82 -35.812 2.65 1 97.56 88 LYS A N 1
ATOM 672 C CA . LYS A 1 88 ? 11.492 -35.281 2.902 1 97.56 88 LYS A CA 1
ATOM 673 C C . LYS A 1 88 ? 10.406 -36.219 2.367 1 97.56 88 LYS A C 1
ATOM 675 O O . LYS A 1 88 ? 9.266 -36.188 2.83 1 97.56 88 LYS A O 1
ATOM 680 N N . VAL A 1 89 ? 10.766 -37.062 1.385 1 98.5 89 VAL A N 1
ATOM 681 C CA . VAL A 1 89 ? 9.789 -37.938 0.737 1 98.5 89 VAL A CA 1
ATOM 682 C C . VAL A 1 89 ? 10.414 -39.281 0.462 1 98.5 89 VAL A C 1
ATOM 684 O O . VAL A 1 89 ? 11.633 -39.438 0.541 1 98.5 89 VAL A O 1
ATOM 687 N N . GLU A 1 90 ? 9.547 -40.25 0.142 1 98.44 90 GLU A N 1
ATOM 688 C CA . GLU A 1 90 ? 9.961 -41.594 -0.285 1 98.44 90 GLU A CA 1
ATOM 689 C C . GLU A 1 90 ? 9.211 -42.031 -1.538 1 98.44 90 GLU A C 1
ATOM 691 O O . GLU A 1 90 ? 8.18 -41.438 -1.884 1 98.44 90 GLU A O 1
ATOM 696 N N . VAL A 1 91 ? 9.75 -43 -2.201 1 98.69 91 VAL A N 1
ATOM 697 C CA . VAL A 1 91 ? 9.125 -43.531 -3.408 1 98.69 91 VAL A CA 1
ATOM 698 C C . VAL A 1 91 ? 7.691 -43.969 -3.107 1 98.69 91 VAL A C 1
ATOM 700 O O . VAL A 1 91 ? 7.434 -44.625 -2.1 1 98.69 91 VAL A O 1
ATOM 703 N N . GLY A 1 92 ? 6.762 -43.5 -3.93 1 98.44 92 GLY A N 1
ATOM 704 C CA . GLY A 1 92 ? 5.359 -43.844 -3.762 1 98.44 92 GLY A CA 1
ATOM 705 C C . GLY A 1 92 ? 4.535 -42.719 -3.172 1 98.44 92 GLY A C 1
ATOM 706 O O . GLY A 1 92 ? 3.305 -42.719 -3.264 1 98.44 92 GLY A O 1
ATOM 707 N N . ASP A 1 93 ? 5.168 -41.781 -2.508 1 98.69 93 ASP A N 1
ATOM 708 C CA . ASP A 1 93 ? 4.449 -40.656 -1.916 1 98.69 93 ASP A CA 1
ATOM 709 C C . ASP A 1 93 ? 3.699 -39.875 -2.982 1 98.69 93 ASP A C 1
ATOM 711 O O . ASP A 1 93 ? 4.223 -39.656 -4.074 1 98.69 93 ASP A O 1
ATOM 715 N N . LYS A 1 94 ? 2.396 -39.469 -2.676 1 98.69 94 LYS A N 1
ATOM 716 C CA . LYS A 1 94 ? 1.625 -38.531 -3.471 1 98.69 94 LYS A CA 1
ATOM 717 C C . LYS A 1 94 ? 2.039 -37.094 -3.166 1 98.69 94 LYS A C 1
ATOM 719 O O . LYS A 1 94 ? 2.088 -36.688 -2.002 1 98.69 94 LYS A O 1
ATOM 724 N N . VAL A 1 95 ? 2.371 -36.281 -4.258 1 98.88 95 VAL A N 1
ATOM 725 C CA . VAL A 1 95 ? 2.996 -35 -3.959 1 98.88 95 VAL A CA 1
ATOM 726 C C . VAL A 1 95 ? 2.475 -33.938 -4.918 1 98.88 95 VAL A C 1
ATOM 728 O O . VAL A 1 95 ? 1.909 -34.25 -5.965 1 98.88 95 VAL A O 1
ATOM 731 N N . VAL A 1 96 ? 2.527 -32.719 -4.484 1 98.88 96 VAL A N 1
ATOM 732 C CA . VAL A 1 96 ? 2.453 -31.531 -5.328 1 98.88 96 VAL A CA 1
ATOM 733 C C . VAL A 1 96 ? 3.777 -30.766 -5.27 1 98.88 96 VAL A C 1
ATOM 735 O O . VAL A 1 96 ? 4.566 -30.953 -4.34 1 98.88 96 VAL A O 1
ATOM 738 N N . VAL A 1 97 ? 4.008 -29.953 -6.293 1 98.69 97 VAL A N 1
ATOM 739 C CA . VAL A 1 97 ? 5.328 -29.344 -6.41 1 98.69 97 VAL A CA 1
ATOM 740 C C . VAL A 1 97 ? 5.188 -27.844 -6.609 1 98.69 97 VAL A C 1
ATOM 742 O O . VAL A 1 97 ? 4.484 -27.391 -7.516 1 98.69 97 VAL A O 1
ATOM 745 N N . GLU A 1 98 ? 5.777 -27.078 -5.699 1 98.69 98 GLU A N 1
ATOM 746 C CA . GLU A 1 98 ? 5.996 -25.656 -5.934 1 98.69 98 GLU A CA 1
ATOM 747 C C . GLU A 1 98 ? 6.984 -25.438 -7.074 1 98.69 98 GLU A C 1
ATOM 749 O O . GLU A 1 98 ? 8.156 -25.812 -6.973 1 98.69 98 GLU A O 1
ATOM 754 N N . ALA A 1 99 ? 6.605 -24.844 -8.117 1 98.19 99 ALA A N 1
ATOM 755 C CA . ALA A 1 99 ? 7.32 -24.922 -9.391 1 98.19 99 ALA A CA 1
ATOM 756 C C . ALA A 1 99 ? 8.391 -23.828 -9.484 1 98.19 99 ALA A C 1
ATOM 758 O O . ALA A 1 99 ? 9.203 -23.844 -10.406 1 98.19 99 ALA A O 1
ATOM 759 N N . GLY A 1 100 ? 8.406 -22.891 -8.539 1 97.75 100 GLY A N 1
ATOM 760 C CA . GLY A 1 100 ? 9.398 -21.828 -8.586 1 97.75 100 GLY A CA 1
ATOM 761 C C . GLY A 1 100 ? 10.812 -22.328 -8.375 1 97.75 100 GLY A C 1
ATOM 762 O O . GLY A 1 100 ? 11.039 -23.266 -7.605 1 97.75 100 GLY A O 1
ATOM 763 N N . CYS A 1 101 ? 11.742 -21.688 -9.094 1 97.12 101 CYS A N 1
ATOM 764 C CA . CYS A 1 101 ? 13.172 -21.938 -8.922 1 97.12 101 CYS A CA 1
ATOM 765 C C . CYS A 1 101 ? 13.938 -20.625 -8.797 1 97.12 101 CYS A C 1
ATOM 767 O O . CYS A 1 101 ? 13.453 -19.578 -9.234 1 97.12 101 CYS A O 1
ATOM 769 N N . GLY A 1 102 ? 15.07 -20.656 -8.148 1 96.44 102 GLY A N 1
ATOM 770 C CA . GLY A 1 102 ? 15.883 -19.469 -7.969 1 96.44 102 GLY A CA 1
ATOM 771 C C . GLY A 1 102 ? 17.281 -19.766 -7.496 1 96.44 102 GLY A C 1
ATOM 772 O O . GLY A 1 102 ? 17.859 -20.812 -7.832 1 96.44 102 GLY A O 1
ATOM 773 N N . CYS A 1 103 ? 17.875 -18.875 -6.707 1 95.69 103 CYS A N 1
ATOM 774 C CA . CYS A 1 103 ? 19.25 -18.953 -6.211 1 95.69 103 CYS A CA 1
ATOM 775 C C . CYS A 1 103 ? 19.484 -20.281 -5.484 1 95.69 103 CYS A C 1
ATOM 777 O O . CYS A 1 103 ? 20.547 -20.875 -5.605 1 95.69 103 CYS A O 1
ATOM 779 N N . LYS A 1 104 ? 18.516 -20.688 -4.828 1 96.25 104 LYS A N 1
ATOM 780 C CA . LYS A 1 104 ? 18.672 -21.828 -3.928 1 96.25 104 LYS A CA 1
ATOM 781 C C . LYS A 1 104 ? 18.656 -23.141 -4.699 1 96.25 104 LYS A C 1
ATOM 783 O O . LYS A 1 104 ? 18.922 -24.203 -4.129 1 96.25 104 LYS A O 1
ATOM 788 N N . ASP A 1 105 ? 18.453 -23.016 -5.973 1 96.94 105 ASP A N 1
ATOM 789 C CA . ASP A 1 105 ? 18.375 -24.219 -6.789 1 96.94 105 ASP A CA 1
ATOM 790 C C . ASP A 1 105 ? 19.609 -24.391 -7.656 1 96.94 105 ASP A C 1
ATOM 792 O O . ASP A 1 105 ? 19.828 -25.438 -8.258 1 96.94 105 ASP A O 1
ATOM 796 N N . VAL A 1 106 ? 20.484 -23.375 -7.715 1 96.75 106 VAL A N 1
ATOM 797 C CA . VAL A 1 106 ? 21.578 -23.312 -8.68 1 96.75 106 VAL A CA 1
ATOM 798 C C . VAL A 1 106 ? 22.531 -24.5 -8.461 1 96.75 106 VAL A C 1
ATOM 800 O O . VAL A 1 106 ? 23.078 -25.031 -9.422 1 96.75 106 VAL A O 1
ATOM 803 N N . HIS A 1 107 ? 22.703 -24.938 -7.23 1 95.81 107 HIS A N 1
ATOM 804 C CA . HIS A 1 107 ? 23.594 -26.031 -6.91 1 95.81 107 HIS A CA 1
ATOM 805 C C . HIS A 1 107 ? 23.203 -27.297 -7.66 1 95.81 107 HIS A C 1
ATOM 807 O O . HIS A 1 107 ? 24.031 -28.203 -7.84 1 95.81 107 HIS A O 1
ATOM 813 N N . ARG A 1 108 ? 21.969 -27.422 -8.133 1 96.06 108 ARG A N 1
ATOM 814 C CA . ARG A 1 108 ? 21.484 -28.609 -8.836 1 96.06 108 ARG A CA 1
ATOM 815 C C . ARG A 1 108 ? 22.016 -28.641 -10.266 1 96.06 108 ARG A C 1
ATOM 817 O O . ARG A 1 108 ? 21.922 -29.672 -10.938 1 96.06 108 ARG A O 1
ATOM 824 N N . TRP A 1 109 ? 22.484 -27.484 -10.727 1 96.44 109 TRP A N 1
ATOM 825 C CA . TRP A 1 109 ? 22.906 -27.359 -12.117 1 96.44 109 TRP A CA 1
ATOM 826 C C . TRP A 1 109 ? 24.344 -26.844 -12.203 1 96.44 109 TRP A C 1
ATOM 828 O O . TRP A 1 109 ? 24.562 -25.656 -12.43 1 96.44 109 TRP A O 1
ATOM 838 N N . PRO A 1 110 ? 25.297 -27.719 -12.227 1 95.81 110 PRO A N 1
ATOM 839 C CA . PRO A 1 110 ? 26.703 -27.312 -12.234 1 95.81 110 PRO A CA 1
ATOM 840 C C . PRO A 1 110 ? 27.078 -26.516 -13.484 1 95.81 110 PRO A C 1
ATOM 842 O O . PRO A 1 110 ? 28.047 -25.75 -13.469 1 95.81 110 PRO A O 1
ATOM 845 N N . ASP A 1 111 ? 26.344 -26.656 -14.531 1 95.81 111 ASP A N 1
ATOM 846 C CA . ASP A 1 111 ? 26.656 -25.969 -15.781 1 95.81 111 ASP A CA 1
ATOM 847 C C . ASP A 1 111 ? 25.938 -24.625 -15.867 1 95.81 111 ASP A C 1
ATOM 849 O O . ASP A 1 111 ? 26.031 -23.938 -16.875 1 95.81 111 ASP A O 1
ATOM 853 N N . SER A 1 112 ? 25.188 -24.281 -14.781 1 96.88 112 SER A N 1
ATOM 854 C CA . SER A 1 112 ? 24.484 -23 -14.75 1 96.88 112 SER A CA 1
ATOM 855 C C . SER A 1 112 ? 25.453 -21.844 -14.984 1 96.88 112 SER A C 1
ATOM 857 O O . SER A 1 112 ? 26.578 -21.844 -14.469 1 96.88 112 SER A O 1
ATOM 859 N N . LYS A 1 113 ? 24.984 -20.781 -15.656 1 95.12 113 LYS A N 1
ATOM 860 C CA . LYS A 1 113 ? 25.766 -19.562 -15.828 1 95.12 113 LYS A CA 1
ATOM 861 C C . LYS A 1 113 ? 25.922 -18.828 -14.508 1 95.12 113 LYS A C 1
ATOM 863 O O . LYS A 1 113 ? 26.797 -17.953 -14.375 1 95.12 113 LYS A O 1
ATOM 868 N N . LEU A 1 114 ? 25.078 -19.219 -13.523 1 96.94 114 LEU A N 1
ATOM 869 C CA . LEU A 1 114 ? 25.094 -18.562 -12.227 1 96.94 114 LEU A CA 1
ATOM 870 C C . LEU A 1 114 ? 25.766 -19.422 -11.18 1 96.94 114 LEU A C 1
ATOM 872 O O . LEU A 1 114 ? 25.797 -19.078 -9.992 1 96.94 114 LEU A O 1
ATOM 876 N N . TYR A 1 115 ? 26.328 -20.484 -11.578 1 96.56 115 TYR A N 1
ATOM 877 C CA . TYR A 1 115 ? 26.797 -21.484 -10.633 1 96.56 115 TYR A CA 1
ATOM 878 C C . TYR A 1 115 ? 27.828 -20.906 -9.68 1 96.56 115 TYR A C 1
ATOM 880 O O . TYR A 1 115 ? 27.688 -21.016 -8.453 1 96.56 115 TYR A O 1
ATOM 888 N N . GLU A 1 116 ? 28.859 -20.156 -10.188 1 95.38 116 GLU A N 1
ATOM 889 C CA . GLU A 1 116 ? 29.922 -19.625 -9.344 1 95.38 116 GLU A CA 1
ATOM 890 C C . GLU A 1 116 ? 29.391 -18.547 -8.398 1 95.38 116 GLU A C 1
ATOM 892 O O . GLU A 1 116 ? 29.828 -18.438 -7.254 1 95.38 116 GLU A O 1
ATOM 897 N N . LYS A 1 117 ? 28.453 -17.797 -8.875 1 92.44 117 LYS A N 1
ATOM 898 C CA . LYS A 1 117 ? 27.922 -16.656 -8.125 1 92.44 117 LYS A CA 1
ATOM 899 C C . LYS A 1 117 ? 26.938 -17.109 -7.055 1 92.44 117 LYS A C 1
ATOM 901 O O . LYS A 1 117 ? 26.844 -16.5 -5.988 1 92.44 117 LYS A O 1
ATOM 906 N N . ARG A 1 118 ? 26.203 -18.219 -7.293 1 93.5 118 ARG A N 1
ATOM 907 C CA . ARG A 1 118 ? 25.016 -18.484 -6.484 1 93.5 118 ARG A CA 1
ATOM 908 C C . ARG A 1 118 ? 25.078 -19.891 -5.875 1 93.5 118 ARG A C 1
ATOM 910 O O . ARG A 1 118 ? 24.203 -20.266 -5.105 1 93.5 118 ARG A O 1
ATOM 917 N N . LYS A 1 119 ? 26.109 -20.594 -6.145 1 89.25 119 LYS A N 1
ATOM 918 C CA . LYS A 1 119 ? 26.156 -21.953 -5.621 1 89.25 119 LYS A CA 1
ATOM 919 C C . LYS A 1 119 ? 26.234 -21.953 -4.098 1 89.25 119 LYS A C 1
ATOM 921 O O . LYS A 1 119 ? 25.688 -22.844 -3.449 1 89.25 119 LYS A O 1
ATOM 926 N N . ASP A 1 120 ? 26.875 -20.859 -3.557 1 89.56 120 ASP A N 1
ATOM 927 C CA . ASP A 1 120 ? 27.047 -20.828 -2.107 1 89.56 120 ASP A CA 1
ATOM 928 C C . ASP A 1 120 ? 26.484 -19.562 -1.501 1 89.56 120 ASP A C 1
ATOM 930 O O . ASP A 1 120 ? 26.547 -19.359 -0.286 1 89.56 120 ASP A O 1
ATOM 934 N N . THR A 1 121 ? 26 -18.688 -2.295 1 92.31 121 THR A N 1
ATOM 935 C CA . THR A 1 121 ? 25.422 -17.422 -1.816 1 92.31 121 THR A CA 1
ATOM 936 C C . THR A 1 121 ? 24.078 -17.156 -2.484 1 92.31 121 THR A C 1
ATOM 938 O O . THR A 1 121 ? 23.844 -17.594 -3.615 1 92.31 121 THR A O 1
ATOM 941 N N . PHE A 1 122 ? 23.219 -16.547 -1.749 1 93.75 122 PHE A N 1
ATOM 942 C CA . PHE A 1 122 ? 21.875 -16.25 -2.25 1 93.75 122 PHE A CA 1
ATOM 943 C C . PHE A 1 122 ? 21.672 -14.75 -2.379 1 93.75 122 PHE A C 1
ATOM 945 O O . PHE A 1 122 ? 22.422 -13.961 -1.805 1 93.75 122 PHE A O 1
ATOM 952 N N . CYS A 1 123 ? 20.766 -14.391 -3.213 1 93.12 123 CYS A N 1
ATOM 953 C CA . CYS A 1 123 ? 20.391 -12.984 -3.262 1 93.12 123 CYS A CA 1
ATOM 954 C C . CYS A 1 123 ? 19.703 -12.555 -1.97 1 93.12 123 CYS A C 1
ATOM 956 O O . CYS A 1 123 ? 19.344 -13.398 -1.148 1 93.12 123 CYS A O 1
ATOM 958 N N . SER A 1 124 ? 19.484 -11.289 -1.838 1 90.75 124 SER A N 1
ATOM 959 C CA . SER A 1 124 ? 18.922 -10.734 -0.604 1 90.75 124 SER A CA 1
ATOM 960 C C . SER A 1 124 ? 17.516 -11.266 -0.344 1 90.75 124 SER A C 1
ATOM 962 O O . SER A 1 124 ? 17.172 -11.578 0.796 1 90.75 124 SER A O 1
ATOM 964 N N . ALA A 1 125 ? 16.688 -11.383 -1.343 1 93.81 125 ALA A N 1
ATOM 965 C CA . ALA A 1 125 ? 15.32 -11.883 -1.184 1 93.81 125 ALA A CA 1
ATOM 966 C C . ALA A 1 125 ? 15.32 -13.312 -0.662 1 93.81 125 ALA A C 1
ATOM 968 O O . ALA A 1 125 ? 14.602 -13.633 0.289 1 93.81 125 ALA A O 1
ATOM 969 N N . CYS A 1 126 ? 16.156 -14.164 -1.228 1 94.75 126 CYS A N 1
ATOM 970 C CA . CYS A 1 126 ? 16.234 -15.562 -0.83 1 94.75 126 CYS A CA 1
ATOM 971 C C . CYS A 1 126 ? 16.797 -15.703 0.58 1 94.75 126 CYS A C 1
ATOM 973 O O . CYS A 1 126 ? 16.375 -16.578 1.335 1 94.75 126 CYS A O 1
ATOM 975 N N . GLU A 1 127 ? 17.734 -14.805 0.886 1 92.88 127 GLU A N 1
ATOM 976 C CA . GLU A 1 127 ? 18.297 -14.82 2.234 1 92.88 127 GLU A CA 1
ATOM 977 C C . GLU A 1 127 ? 17.234 -14.492 3.277 1 92.88 127 GLU A C 1
ATOM 979 O O . GLU A 1 127 ? 17.328 -14.938 4.422 1 92.88 127 GLU A O 1
ATOM 984 N N . ASN A 1 128 ? 16.234 -13.773 2.832 1 91.56 128 ASN A N 1
ATOM 985 C CA . ASN A 1 128 ? 15.188 -13.344 3.758 1 91.56 128 ASN A CA 1
ATOM 986 C C . ASN A 1 128 ? 13.922 -14.18 3.605 1 91.56 128 ASN A C 1
ATOM 988 O O . ASN A 1 128 ? 12.852 -13.797 4.082 1 91.56 128 ASN A O 1
ATOM 992 N N . GLY A 1 129 ? 13.969 -15.281 2.881 1 92.75 129 GLY A N 1
ATOM 993 C CA . GLY A 1 129 ? 12.867 -16.234 2.775 1 92.75 129 GLY A CA 1
ATOM 994 C C . GLY A 1 129 ? 11.789 -15.789 1.809 1 92.75 129 GLY A C 1
ATOM 995 O O . GLY A 1 129 ? 10.664 -16.297 1.85 1 92.75 129 GLY A O 1
ATOM 996 N N . ILE A 1 130 ? 12.031 -14.789 1.045 1 94.81 130 ILE A N 1
ATOM 997 C CA . ILE A 1 130 ? 11.078 -14.305 0.045 1 94.81 130 ILE A CA 1
ATOM 998 C C . ILE A 1 130 ? 11.492 -14.805 -1.338 1 94.81 130 ILE A C 1
ATOM 1000 O O . ILE A 1 130 ? 11.75 -14.008 -2.244 1 94.81 130 ILE A O 1
ATOM 1004 N N . ASP A 1 131 ? 11.375 -16.062 -1.499 1 96.69 131 ASP A N 1
ATOM 1005 C CA . ASP A 1 131 ? 11.945 -16.75 -2.654 1 96.69 131 ASP A CA 1
ATOM 1006 C C . ASP A 1 131 ? 11.242 -16.328 -3.943 1 96.69 131 ASP A C 1
ATOM 1008 O O . ASP A 1 131 ? 11.852 -16.312 -5.012 1 96.69 131 ASP A O 1
ATOM 1012 N N . ASN A 1 132 ? 9.969 -16.016 -3.811 1 97.5 132 ASN A N 1
ATOM 1013 C CA . ASN A 1 132 ? 9.203 -15.641 -5 1 97.5 132 ASN A CA 1
ATOM 1014 C C . ASN A 1 132 ? 9.711 -14.328 -5.594 1 97.5 132 ASN A C 1
ATOM 1016 O O . ASN A 1 132 ? 9.398 -14 -6.742 1 97.5 132 ASN A O 1
ATOM 1020 N N . CYS A 1 133 ? 10.492 -13.578 -4.801 1 96.31 133 CYS A N 1
ATOM 1021 C CA . CYS A 1 133 ? 11.062 -12.32 -5.27 1 96.31 133 CYS A CA 1
ATOM 1022 C C . CYS A 1 133 ? 12.547 -12.477 -5.578 1 96.31 133 CYS A C 1
ATOM 1024 O O . CYS A 1 133 ? 13.273 -11.484 -5.656 1 96.31 133 CYS A O 1
ATOM 1026 N N . CYS A 1 134 ? 13.031 -13.656 -5.746 1 96.06 134 CYS A N 1
ATOM 1027 C CA . CYS A 1 134 ? 14.43 -13.93 -6.07 1 96.06 134 CYS A CA 1
ATOM 1028 C C . CYS A 1 134 ? 14.852 -13.18 -7.324 1 96.06 134 CYS A C 1
ATOM 1030 O O . CYS A 1 134 ? 14.102 -13.102 -8.297 1 96.06 134 CYS A O 1
ATOM 1032 N N . GLU A 1 135 ? 16.094 -12.695 -7.355 1 92.75 135 GLU A N 1
ATOM 1033 C CA . GLU A 1 135 ? 16.656 -11.969 -8.492 1 92.75 135 GLU A CA 1
ATOM 1034 C C . GLU A 1 135 ? 16.797 -12.883 -9.711 1 92.75 135 GLU A C 1
ATOM 1036 O O . GLU A 1 135 ? 16.891 -12.406 -10.844 1 92.75 135 GLU A O 1
ATOM 1041 N N . ASN A 1 136 ? 16.75 -14.133 -9.516 1 94.62 136 ASN A N 1
ATOM 1042 C CA . ASN A 1 136 ? 16.922 -15.133 -10.57 1 94.62 136 ASN A CA 1
ATOM 1043 C C . ASN A 1 136 ? 15.703 -16.047 -10.664 1 94.62 136 ASN A C 1
ATOM 1045 O O . ASN A 1 136 ? 15.828 -17.219 -11.055 1 94.62 136 ASN A O 1
ATOM 1049 N N . TYR A 1 137 ? 14.602 -15.578 -10.25 1 95.62 137 TYR A N 1
ATOM 1050 C CA . TYR A 1 137 ? 13.375 -16.359 -10.141 1 95.62 137 TYR A CA 1
ATOM 1051 C C . TYR A 1 137 ? 12.969 -16.922 -11.5 1 95.62 137 TYR A C 1
ATOM 1053 O O . TYR A 1 137 ? 13.039 -16.219 -12.516 1 95.62 137 TYR A O 1
ATOM 1061 N N . ASP A 1 138 ? 12.609 -18.156 -11.523 1 96.12 138 ASP A N 1
ATOM 1062 C CA . ASP A 1 138 ? 12.156 -18.859 -12.719 1 96.12 138 ASP A CA 1
ATOM 1063 C C . ASP A 1 138 ? 11.289 -20.062 -12.359 1 96.12 138 ASP A C 1
ATOM 1065 O O . ASP A 1 138 ? 10.828 -20.188 -11.219 1 96.12 138 ASP A O 1
ATOM 1069 N N . PHE A 1 139 ? 10.914 -20.938 -13.422 1 97.5 139 PHE A N 1
ATOM 1070 C CA . PHE A 1 139 ? 9.906 -21.938 -13.125 1 97.5 139 PHE A CA 1
ATOM 1071 C C . PHE A 1 139 ? 10.273 -23.281 -13.766 1 97.5 139 PHE A C 1
ATOM 1073 O O . PHE A 1 139 ? 10.68 -23.328 -14.93 1 97.5 139 PHE A O 1
ATOM 1080 N N . THR A 1 140 ? 10.07 -24.312 -12.984 1 98.06 140 THR A N 1
ATOM 1081 C CA . THR A 1 140 ? 9.953 -25.641 -13.578 1 98.06 140 THR A CA 1
ATOM 1082 C C . THR A 1 140 ? 8.773 -25.703 -14.539 1 98.06 140 THR A C 1
ATOM 1084 O O . THR A 1 140 ? 7.664 -25.297 -14.203 1 98.06 140 THR A O 1
ATOM 1087 N N . GLY A 1 141 ? 9.039 -26.188 -15.742 1 98.19 141 GLY A N 1
ATOM 1088 C CA . GLY A 1 141 ? 7.969 -26.328 -16.719 1 98.19 141 GLY A CA 1
ATOM 1089 C C . GLY A 1 141 ? 7.746 -25.078 -17.547 1 98.19 141 GLY A C 1
ATOM 1090 O O . GLY A 1 141 ? 6.844 -25.031 -18.391 1 98.19 141 GLY A O 1
ATOM 1091 N N . LEU A 1 142 ? 8.547 -24.031 -17.25 1 97.06 142 LEU A N 1
ATOM 1092 C CA . LEU A 1 142 ? 8.523 -22.797 -18.016 1 97.06 142 LEU A CA 1
ATOM 1093 C C . LEU A 1 142 ? 9.945 -22.359 -18.391 1 97.06 142 LEU A C 1
ATOM 1095 O O . LEU A 1 142 ? 10.273 -21.172 -18.281 1 97.06 142 LEU A O 1
ATOM 1099 N N . GLY A 1 143 ? 10.844 -23.344 -18.641 1 94.5 143 GLY A N 1
ATOM 1100 C CA . GLY A 1 143 ? 12.102 -22.953 -19.266 1 94.5 143 GLY A CA 1
ATOM 1101 C C . GLY A 1 143 ? 13.312 -23.328 -18.438 1 94.5 143 GLY A C 1
ATOM 1102 O O . GLY A 1 143 ? 14.406 -23.516 -18.969 1 94.5 143 GLY A O 1
ATOM 1103 N N . VAL A 1 144 ? 13.25 -23.344 -17.109 1 96.69 144 VAL A N 1
ATOM 1104 C CA . VAL A 1 144 ? 14.406 -23.703 -16.281 1 96.69 144 VAL A CA 1
ATOM 1105 C C . VAL A 1 144 ? 14.742 -25.172 -16.469 1 96.69 144 VAL A C 1
ATOM 1107 O O . VAL A 1 144 ? 15.914 -25.547 -16.625 1 96.69 144 VAL A O 1
ATOM 1110 N N . VAL A 1 145 ? 13.789 -25.953 -16.344 1 95.69 145 VAL A N 1
ATOM 1111 C CA . VAL A 1 145 ? 13.852 -27.391 -16.562 1 95.69 145 VAL A CA 1
ATOM 1112 C C . VAL A 1 145 ? 12.508 -27.906 -17.062 1 95.69 145 VAL A C 1
ATOM 1114 O O . VAL A 1 145 ? 11.508 -27.188 -17 1 95.69 145 VAL A O 1
ATOM 1117 N N . GLY A 1 146 ? 12.516 -29.094 -17.625 1 96.81 146 GLY A N 1
ATOM 1118 C CA . GLY A 1 146 ? 11.289 -29.672 -18.125 1 96.81 146 GLY A CA 1
ATOM 1119 C C . GLY A 1 146 ? 10.188 -29.766 -17.078 1 96.81 146 GLY A C 1
ATOM 1120 O O . GLY A 1 146 ? 10.469 -29.938 -15.898 1 96.81 146 GLY A O 1
ATOM 1121 N N . GLY A 1 147 ? 8.914 -29.672 -17.609 1 98.31 147 GLY A N 1
ATOM 1122 C CA . GLY A 1 147 ? 7.77 -29.641 -16.719 1 98.31 147 GLY A CA 1
ATOM 1123 C C . GLY A 1 147 ? 6.93 -30.906 -16.781 1 98.31 147 GLY A C 1
ATOM 1124 O O . GLY A 1 147 ? 7.434 -31.984 -17.125 1 98.31 147 GLY A O 1
ATOM 1125 N N . ALA A 1 148 ? 5.648 -30.734 -16.391 1 98.75 148 ALA A N 1
ATOM 1126 C CA . ALA A 1 148 ? 4.828 -31.891 -16.031 1 98.75 148 ALA A CA 1
ATOM 1127 C C . ALA A 1 148 ? 3.807 -32.188 -17.125 1 98.75 148 ALA A C 1
ATOM 1129 O O . ALA A 1 148 ? 2.959 -33.062 -16.969 1 98.75 148 ALA A O 1
ATOM 1130 N N . PHE A 1 149 ? 3.826 -31.422 -18.234 1 98.81 149 PHE A N 1
ATOM 1131 C CA . PHE A 1 149 ? 3.146 -31.969 -19.391 1 98.81 149 PHE A CA 1
ATOM 1132 C C . PHE A 1 149 ? 3.961 -33.094 -20.016 1 98.81 149 PHE A C 1
ATOM 1134 O O . PHE A 1 149 ? 4.281 -33.062 -21.203 1 98.81 149 PHE A O 1
ATOM 1141 N N . ALA A 1 150 ? 4.27 -34.062 -19.25 1 98.81 150 ALA A N 1
ATOM 1142 C CA . ALA A 1 150 ? 5.137 -35.188 -19.578 1 98.81 150 ALA A CA 1
ATOM 1143 C C . ALA A 1 150 ? 4.867 -36.375 -18.641 1 98.81 150 ALA A C 1
ATOM 1145 O O . ALA A 1 150 ? 4.141 -36.25 -17.656 1 98.81 150 ALA A O 1
ATOM 1146 N N . GLU A 1 151 ? 5.434 -37.5 -18.969 1 98.75 151 GLU A N 1
ATOM 1147 C CA . GLU A 1 151 ? 5.258 -38.688 -18.125 1 98.75 151 GLU A CA 1
ATOM 1148 C C . GLU A 1 151 ? 5.949 -38.531 -16.781 1 98.75 151 GLU A C 1
ATOM 1150 O O . GLU A 1 151 ? 5.461 -39 -15.758 1 98.75 151 GLU A O 1
ATOM 1155 N N . ARG A 1 152 ? 7.086 -37.875 -16.828 1 98.69 152 ARG A N 1
ATOM 1156 C CA . ARG A 1 152 ? 7.906 -37.719 -15.625 1 98.69 152 ARG A CA 1
ATOM 1157 C C . ARG A 1 152 ? 8.562 -36.344 -15.594 1 98.69 152 ARG A C 1
ATOM 1159 O O . ARG A 1 152 ? 8.727 -35.719 -16.641 1 98.69 152 ARG A O 1
ATOM 1166 N N . VAL A 1 153 ? 8.906 -35.906 -14.43 1 98.62 153 VAL A N 1
ATOM 1167 C CA . VAL A 1 153 ? 9.586 -34.625 -14.234 1 98.62 153 VAL A CA 1
ATOM 1168 C C . VAL A 1 153 ? 10.539 -34.719 -13.047 1 98.62 153 VAL A C 1
ATOM 1170 O O . VAL A 1 153 ? 10.273 -35.438 -12.086 1 98.62 153 VAL A O 1
ATOM 1173 N N . VAL A 1 154 ? 11.656 -34.094 -13.117 1 98.56 154 VAL A N 1
ATOM 1174 C CA . VAL A 1 154 ? 12.617 -34.031 -12.016 1 98.56 154 VAL A CA 1
ATOM 1175 C C . VAL A 1 154 ? 12.562 -32.688 -11.336 1 98.56 154 VAL A C 1
ATOM 1177 O O . VAL A 1 154 ? 12.547 -31.641 -12.008 1 98.56 154 VAL A O 1
ATOM 1180 N N . VAL A 1 155 ? 12.5 -32.625 -10.023 1 98.5 155 VAL A N 1
ATOM 1181 C CA . VAL A 1 155 ? 12.406 -31.375 -9.258 1 98.5 155 VAL A CA 1
ATOM 1182 C C . VAL A 1 155 ? 13.289 -31.469 -8.016 1 98.5 155 VAL A C 1
ATOM 1184 O O . VAL A 1 155 ? 13.742 -32.562 -7.648 1 98.5 155 VAL A O 1
ATOM 1187 N N . GLY A 1 156 ? 13.633 -30.312 -7.426 1 98.19 156 GLY A N 1
ATOM 1188 C C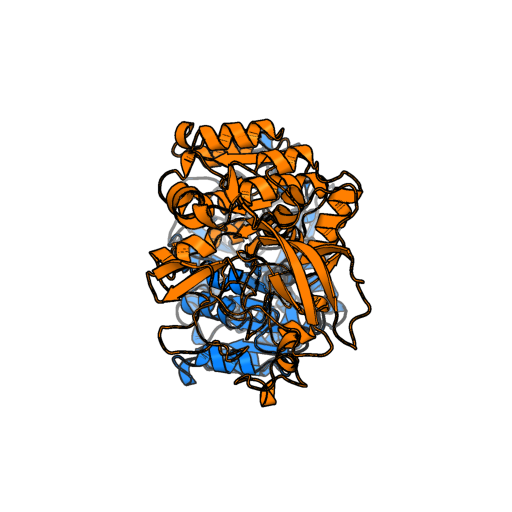A . GLY A 1 156 ? 14.344 -30.312 -6.156 1 98.19 156 GLY A CA 1
ATOM 1189 C C . GLY A 1 156 ? 13.461 -30.656 -4.973 1 98.19 156 GLY A C 1
ATOM 1190 O O . GLY A 1 156 ? 12.297 -30.25 -4.918 1 98.19 156 GLY A O 1
ATOM 1191 N N . GLU A 1 157 ? 13.992 -31.375 -4.008 1 98.31 157 GLU A N 1
ATOM 1192 C CA . GLU A 1 157 ? 13.242 -31.828 -2.838 1 98.31 157 GLU A CA 1
ATOM 1193 C C . GLU A 1 157 ? 12.602 -30.656 -2.107 1 98.31 157 GLU A C 1
ATOM 1195 O O . GLU A 1 157 ? 11.492 -30.781 -1.574 1 98.31 157 GLU A O 1
ATOM 1200 N N . ARG A 1 158 ? 13.211 -29.5 -2.074 1 97.44 158 ARG A N 1
ATOM 1201 C CA . ARG A 1 158 ? 12.75 -28.359 -1.277 1 97.44 158 ARG A CA 1
ATOM 1202 C C . ARG A 1 158 ? 11.414 -27.844 -1.786 1 97.44 158 ARG A C 1
ATOM 1204 O O . ARG A 1 158 ? 10.703 -27.141 -1.069 1 97.44 158 ARG A O 1
ATOM 1211 N N . HIS A 1 159 ? 11.047 -28.203 -3.016 1 98.44 159 HIS A N 1
ATOM 1212 C CA . HIS A 1 159 ? 9.844 -27.688 -3.641 1 98.44 159 HIS A CA 1
ATOM 1213 C C . HIS A 1 159 ? 8.664 -28.641 -3.451 1 98.44 159 HIS A C 1
ATOM 1215 O O . HIS A 1 159 ? 7.543 -28.328 -3.859 1 98.44 159 HIS A O 1
ATOM 1221 N N . ILE A 1 160 ? 8.859 -29.766 -2.852 1 98.81 160 ILE A N 1
ATOM 1222 C CA . ILE A 1 160 ? 7.871 -30.828 -2.832 1 98.81 160 ILE A CA 1
ATOM 1223 C C . ILE A 1 160 ? 7.039 -30.75 -1.554 1 98.81 160 ILE A C 1
ATOM 1225 O O . ILE A 1 160 ? 7.582 -30.531 -0.468 1 98.81 160 ILE A O 1
ATOM 1229 N N . VAL A 1 161 ? 5.766 -30.859 -1.681 1 98.88 161 VAL A N 1
ATOM 1230 C CA . VAL A 1 161 ? 4.828 -30.969 -0.568 1 98.88 161 VAL A CA 1
ATOM 1231 C C . VAL A 1 161 ? 4.016 -32.25 -0.703 1 98.88 161 VAL A C 1
ATOM 1233 O O . VAL A 1 161 ? 3.459 -32.531 -1.767 1 98.88 161 VAL A O 1
ATOM 1236 N N . LYS A 1 162 ? 4.008 -33.031 0.336 1 98.75 162 LYS A N 1
ATOM 1237 C CA . LYS A 1 162 ? 3.219 -34.25 0.319 1 98.75 162 LYS A CA 1
ATOM 1238 C C . LYS A 1 162 ? 1.723 -33.938 0.307 1 98.75 162 LYS A C 1
ATOM 1240 O O . LYS A 1 162 ? 1.262 -33.031 1.016 1 98.75 162 LYS A O 1
ATOM 1245 N N . LEU A 1 163 ? 1.087 -34.594 -0.513 1 98.38 163 LEU A N 1
ATOM 1246 C CA . LEU A 1 163 ? -0.362 -34.438 -0.617 1 98.38 163 LEU A CA 1
ATOM 1247 C C . LEU A 1 163 ? -1.064 -35.5 0.238 1 98.38 163 LEU A C 1
ATOM 1249 O O . LEU A 1 163 ? -0.772 -36.688 0.129 1 98.38 163 LEU A O 1
ATOM 1253 N N . PRO A 1 164 ? -1.989 -35.094 1.135 1 97.69 164 PRO A N 1
ATOM 1254 C CA . PRO A 1 164 ? -2.732 -36.094 1.937 1 97.69 164 PRO A CA 1
ATOM 1255 C C . PRO A 1 164 ? -3.492 -37.094 1.081 1 97.69 164 PRO A C 1
ATOM 1257 O O . PRO A 1 164 ? -3.914 -36.781 -0.033 1 97.69 164 PRO A O 1
ATOM 1260 N N . GLU A 1 165 ? -3.764 -38.219 1.634 1 96.38 165 GLU A N 1
ATOM 1261 C CA . GLU A 1 165 ? -4.359 -39.312 0.909 1 96.38 165 GLU A CA 1
ATOM 1262 C C . GLU A 1 165 ? -5.746 -38.969 0.386 1 96.38 165 GLU A C 1
ATOM 1264 O O . GLU A 1 165 ? -6.141 -39.406 -0.698 1 96.38 165 GLU A O 1
ATOM 1269 N N . GLU A 1 166 ? -6.422 -38.156 1.116 1 96.81 166 GLU A N 1
ATOM 1270 C CA . GLU A 1 166 ? -7.816 -37.906 0.78 1 96.81 166 GLU A CA 1
ATOM 1271 C C . GLU A 1 166 ? -7.922 -36.844 -0.328 1 96.81 166 GLU A C 1
ATOM 1273 O O . GLU A 1 166 ? -8.992 -36.656 -0.911 1 96.81 166 GLU A O 1
ATOM 1278 N N . VAL A 1 167 ? -6.891 -36.156 -0.648 1 98.06 167 VAL A N 1
ATOM 1279 C CA . VAL A 1 167 ? -6.91 -35.188 -1.729 1 98.06 167 VAL A CA 1
ATOM 1280 C C . VAL A 1 167 ? -6.566 -35.844 -3.051 1 98.06 167 VAL A C 1
ATOM 1282 O O . VAL A 1 167 ? -5.438 -36.312 -3.242 1 98.06 167 VAL A O 1
ATOM 1285 N N . PRO A 1 168 ? -7.477 -35.938 -3.959 1 98 168 PRO A N 1
ATOM 1286 C CA . PRO A 1 168 ? -7.184 -36.594 -5.238 1 98 168 PRO A CA 1
ATOM 1287 C C . PRO A 1 168 ? -6.176 -35.812 -6.078 1 98 168 PRO A C 1
ATOM 1289 O O . PRO A 1 168 ? -6.031 -34.594 -5.91 1 98 168 PRO A O 1
ATOM 1292 N N . THR A 1 169 ? -5.527 -36.469 -7.023 1 98.56 169 THR A N 1
ATOM 1293 C CA . THR A 1 169 ? -4.414 -35.875 -7.754 1 98.56 169 THR A CA 1
ATOM 1294 C C . THR A 1 169 ? -4.914 -34.812 -8.727 1 98.56 169 THR A C 1
ATOM 1296 O O . THR A 1 169 ? -4.184 -33.875 -9.055 1 98.56 169 THR A O 1
ATOM 1299 N N . ASP A 1 170 ? -6.168 -34.969 -9.227 1 98.56 170 ASP A N 1
ATOM 1300 C CA . ASP A 1 170 ? -6.691 -33.906 -10.086 1 98.56 170 ASP A CA 1
ATOM 1301 C C . ASP A 1 170 ? -6.867 -32.625 -9.305 1 98.56 170 ASP A C 1
ATOM 1303 O O . ASP A 1 170 ? -6.496 -31.547 -9.789 1 98.56 170 ASP A O 1
ATOM 1307 N N . VAL A 1 171 ? -7.34 -32.719 -8.047 1 98.56 171 VAL A N 1
ATOM 1308 C CA . VAL A 1 171 ? -7.441 -31.562 -7.16 1 98.56 171 VAL A CA 1
ATOM 1309 C C . VAL A 1 171 ? -6.039 -31.094 -6.773 1 98.56 171 VAL A C 1
ATOM 1311 O O . VAL A 1 171 ? -5.805 -29.891 -6.629 1 98.56 171 VAL A O 1
ATOM 1314 N N . GLY A 1 172 ? -5.109 -32.062 -6.656 1 98.75 172 GLY A N 1
ATOM 1315 C CA . GLY A 1 172 ? -3.727 -31.703 -6.383 1 98.75 172 GLY A CA 1
ATOM 1316 C C . GLY A 1 172 ? -3.141 -30.75 -7.414 1 98.75 172 GLY A C 1
ATOM 1317 O O . GLY A 1 172 ? -2.359 -29.859 -7.07 1 98.75 172 GLY A O 1
ATOM 1318 N N . ALA A 1 173 ? -3.496 -30.938 -8.648 1 98.75 173 ALA A N 1
ATOM 1319 C CA . ALA A 1 173 ? -2.984 -30.094 -9.727 1 98.75 173 ALA A CA 1
ATOM 1320 C C . ALA A 1 173 ? -3.457 -28.656 -9.578 1 98.75 173 ALA A C 1
ATOM 1322 O O . ALA A 1 173 ? -2.914 -27.75 -10.211 1 98.75 173 ALA A O 1
ATOM 1323 N N . LEU A 1 174 ? -4.484 -28.422 -8.727 1 98.75 174 LEU A N 1
ATOM 1324 C CA . LEU A 1 174 ? -5.023 -27.094 -8.516 1 98.75 174 LEU A CA 1
ATOM 1325 C C . LEU A 1 174 ? -4.312 -26.391 -7.359 1 98.75 174 LEU A C 1
ATOM 1327 O O . LEU A 1 174 ? -4.527 -25.203 -7.121 1 98.75 174 LEU A O 1
ATOM 1331 N N . VAL A 1 175 ? -3.428 -27.109 -6.672 1 98.88 175 VAL A N 1
ATOM 1332 C CA . VAL A 1 175 ? -2.768 -26.516 -5.512 1 98.88 175 VAL A CA 1
ATOM 1333 C C . VAL A 1 175 ? -1.936 -25.312 -5.941 1 98.88 175 VAL A C 1
ATOM 1335 O O . VAL A 1 175 ? -1.894 -24.297 -5.242 1 98.88 175 VAL A O 1
ATOM 1338 N N . GLU A 1 176 ? -1.325 -25.422 -7.059 1 98.69 176 GLU A N 1
ATOM 1339 C CA . GLU A 1 176 ? -0.468 -24.344 -7.523 1 98.69 176 GLU A CA 1
ATOM 1340 C C . GLU A 1 176 ? -1.27 -23.062 -7.746 1 98.69 176 GLU A C 1
ATOM 1342 O O . GLU A 1 176 ? -0.974 -22.031 -7.148 1 98.69 176 GLU A O 1
ATOM 1347 N N . PRO A 1 177 ? -2.361 -23.062 -8.594 1 98.5 177 PRO A N 1
ATOM 1348 C CA . PRO A 1 177 ? -3.109 -21.812 -8.781 1 98.5 177 PRO A CA 1
ATOM 1349 C C . PRO A 1 177 ? -3.789 -21.344 -7.496 1 98.5 177 PRO A C 1
ATOM 1351 O O . PRO A 1 177 ? -3.951 -20.141 -7.289 1 98.5 177 PRO A O 1
ATOM 1354 N N . ILE A 1 178 ? -4.25 -22.25 -6.633 1 98.88 178 ILE A N 1
ATOM 1355 C CA . ILE A 1 178 ? -4.824 -21.844 -5.352 1 98.88 178 ILE A CA 1
ATOM 1356 C C . ILE A 1 178 ? -3.752 -21.188 -4.492 1 98.88 178 ILE A C 1
ATOM 1358 O O . ILE A 1 178 ? -4.035 -20.234 -3.764 1 98.88 178 ILE A O 1
ATOM 1362 N N . SER A 1 179 ? -2.49 -21.688 -4.617 1 98.88 179 SER A N 1
ATOM 1363 C CA . SER A 1 179 ? -1.386 -21.094 -3.867 1 98.88 179 SER A CA 1
ATOM 1364 C C . SER A 1 179 ? -1.085 -19.672 -4.348 1 98.88 179 SER A C 1
ATOM 1366 O O . SER A 1 179 ? -0.659 -18.828 -3.562 1 98.88 179 SER A O 1
ATOM 1368 N N . VAL A 1 180 ? -1.306 -19.406 -5.656 1 98.69 180 VAL A N 1
ATOM 1369 C CA . VAL A 1 180 ? -1.173 -18.047 -6.16 1 98.69 180 VAL A CA 1
ATOM 1370 C C . VAL A 1 180 ? -2.115 -17.109 -5.395 1 98.69 180 VAL A C 1
ATOM 1372 O O . VAL A 1 180 ? -1.694 -16.078 -4.883 1 98.69 180 VAL A O 1
ATOM 1375 N N . ALA A 1 181 ? -3.375 -17.516 -5.324 1 98.88 181 ALA A N 1
ATOM 1376 C CA . ALA A 1 181 ? -4.383 -16.719 -4.625 1 98.88 181 ALA A CA 1
ATOM 1377 C C . ALA A 1 181 ? -4.102 -16.672 -3.129 1 98.88 181 ALA A C 1
ATOM 1379 O O . ALA A 1 181 ? -4.258 -15.617 -2.496 1 98.88 181 ALA A O 1
ATOM 1380 N N . TRP A 1 182 ? -3.689 -17.828 -2.576 1 98.94 182 TRP A N 1
ATOM 1381 C CA . TRP A 1 182 ? -3.359 -17.906 -1.157 1 98.94 182 TRP A CA 1
ATOM 1382 C C . TRP A 1 182 ? -2.244 -16.938 -0.799 1 98.94 182 TRP A C 1
ATOM 1384 O O . TRP A 1 182 ? -2.318 -16.25 0.221 1 98.94 182 TRP A O 1
ATOM 1394 N N . HIS A 1 183 ? -1.243 -16.906 -1.626 1 98.88 183 HIS A N 1
ATOM 1395 C CA . HIS A 1 183 ? -0.119 -16 -1.418 1 98.88 183 HIS A CA 1
ATOM 1396 C C . HIS A 1 183 ? -0.575 -14.547 -1.42 1 98.88 183 HIS A C 1
ATOM 1398 O O . HIS A 1 183 ? -0.139 -13.758 -0.582 1 98.88 183 HIS A O 1
ATOM 1404 N N . ALA A 1 184 ? -1.424 -14.18 -2.346 1 98.88 184 ALA A N 1
ATOM 1405 C CA . ALA A 1 184 ? -1.956 -12.828 -2.418 1 98.88 184 ALA A CA 1
ATOM 1406 C C . ALA A 1 184 ? -2.682 -12.453 -1.129 1 98.88 184 ALA A C 1
ATOM 1408 O O . ALA A 1 184 ? -2.525 -11.344 -0.62 1 98.88 184 ALA A O 1
ATOM 1409 N N . VAL A 1 185 ? -3.48 -13.391 -0.61 1 98.88 185 VAL A N 1
ATOM 1410 C CA . VAL A 1 185 ? -4.219 -13.148 0.626 1 98.88 185 VAL A CA 1
ATOM 1411 C C . VAL A 1 185 ? -3.244 -12.977 1.787 1 98.88 185 VAL A C 1
ATOM 1413 O O . VAL A 1 185 ? -3.41 -12.078 2.617 1 98.88 185 VAL A O 1
ATOM 1416 N N . ARG A 1 186 ? -2.182 -13.781 1.793 1 98.38 186 ARG A N 1
ATOM 1417 C CA . ARG A 1 186 ? -1.192 -13.695 2.861 1 98.38 186 ARG A CA 1
ATOM 1418 C C . ARG A 1 186 ? -0.417 -12.383 2.789 1 98.38 186 ARG A C 1
ATOM 1420 O O . ARG A 1 186 ? -0.207 -11.719 3.807 1 98.38 186 ARG A O 1
ATOM 1427 N N . VAL A 1 187 ? -0.001 -12.031 1.577 1 97.81 187 VAL A N 1
ATOM 1428 C CA . VAL A 1 187 ? 0.775 -10.812 1.371 1 97.81 187 VAL A CA 1
ATOM 1429 C C . VAL A 1 187 ? -0.049 -9.602 1.788 1 97.81 187 VAL A C 1
ATOM 1431 O O . VAL A 1 187 ? 0.494 -8.625 2.311 1 97.81 187 VAL A O 1
ATOM 1434 N N . SER A 1 188 ? -1.389 -9.648 1.621 1 98.56 188 SER A N 1
ATOM 1435 C CA . SER A 1 188 ? -2.285 -8.547 1.969 1 98.56 188 SER A CA 1
ATOM 1436 C C . SER A 1 188 ? -2.463 -8.438 3.48 1 98.56 188 SER A C 1
ATOM 1438 O O . SER A 1 188 ? -3.025 -7.461 3.975 1 98.56 188 SER A O 1
ATOM 1440 N N . LYS A 1 189 ? -1.999 -9.492 4.246 1 97.94 189 LYS A N 1
ATOM 1441 C CA . LYS A 1 189 ? -2.23 -9.586 5.688 1 97.94 189 LYS A CA 1
ATOM 1442 C C . LYS A 1 189 ? -3.723 -9.555 6.008 1 97.94 189 LYS A C 1
ATOM 1444 O O . LYS A 1 189 ? -4.148 -8.867 6.93 1 97.94 189 LYS A O 1
ATOM 1449 N N . PHE A 1 190 ? -4.453 -10.258 5.211 1 98.62 190 PHE A N 1
ATOM 1450 C CA . PHE A 1 190 ? -5.902 -10.344 5.359 1 98.62 190 PHE A CA 1
ATOM 1451 C C . PHE A 1 190 ? -6.277 -10.727 6.785 1 98.62 190 PHE A C 1
ATOM 1453 O O . PHE A 1 190 ? -5.641 -11.594 7.387 1 98.62 190 PHE A O 1
ATOM 1460 N N . GLU A 1 191 ? -7.273 -10.117 7.316 1 98.19 191 GLU A N 1
ATOM 1461 C CA . GLU A 1 191 ? -7.77 -10.406 8.664 1 98.19 191 GLU A CA 1
ATOM 1462 C C . GLU A 1 191 ? -9.102 -11.148 8.609 1 98.19 191 GLU A C 1
ATOM 1464 O O . GLU A 1 191 ? -10.008 -10.766 7.871 1 98.19 191 GLU A O 1
ATOM 1469 N N . LYS A 1 192 ? -9.117 -12.234 9.414 1 98.44 192 LYS A N 1
ATOM 1470 C CA . LYS A 1 192 ? -10.367 -12.977 9.531 1 98.44 192 LYS A CA 1
ATOM 1471 C C . LYS A 1 192 ? -11.531 -12.055 9.859 1 98.44 192 LYS A C 1
ATOM 1473 O O . LYS A 1 192 ? -11.391 -11.125 10.656 1 98.44 192 LYS A O 1
ATOM 1478 N N . GLY A 1 193 ? -12.711 -12.289 9.242 1 97.38 193 GLY A N 1
ATOM 1479 C CA . GLY A 1 193 ? -13.922 -11.523 9.516 1 97.38 193 GLY A CA 1
ATOM 1480 C C . GLY A 1 193 ? -14.055 -10.297 8.633 1 97.38 193 GLY A C 1
ATOM 1481 O O . GLY A 1 193 ? -15.062 -9.586 8.703 1 97.38 193 GLY A O 1
ATOM 1482 N N . LYS A 1 194 ? -13.148 -9.953 7.77 1 97.38 194 LYS A N 1
ATOM 1483 C CA . LYS A 1 194 ? -13.188 -8.773 6.918 1 97.38 194 LYS A CA 1
ATOM 1484 C C . LYS A 1 194 ? -13.805 -9.094 5.559 1 97.38 194 LYS A C 1
ATOM 1486 O O . LYS A 1 194 ? -13.898 -10.258 5.172 1 97.38 194 LYS A O 1
ATOM 1491 N N . SER A 1 195 ? -14.273 -8.078 4.887 1 98.19 195 SER A N 1
ATOM 1492 C CA . SER A 1 195 ? -14.922 -8.227 3.59 1 98.19 195 SER A CA 1
ATOM 1493 C C . SER A 1 195 ? -13.906 -8.133 2.453 1 98.19 195 SER A C 1
ATOM 1495 O O . SER A 1 195 ? -12.875 -7.477 2.588 1 98.19 195 SER A O 1
ATOM 1497 N N . ALA A 1 196 ? -14.227 -8.82 1.336 1 98.75 196 ALA A N 1
ATOM 1498 C CA . ALA A 1 196 ? -13.312 -8.844 0.197 1 98.75 196 ALA A CA 1
ATOM 1499 C C . ALA A 1 196 ? -14.078 -8.75 -1.121 1 98.75 196 ALA A C 1
ATOM 1501 O O . ALA A 1 196 ? -15.133 -9.367 -1.278 1 98.75 196 ALA A O 1
ATOM 1502 N N . LEU A 1 197 ? -13.562 -7.922 -1.992 1 98.88 197 LEU A N 1
ATOM 1503 C CA . LEU A 1 197 ? -14.023 -7.816 -3.371 1 98.88 197 LEU A CA 1
ATOM 1504 C C . LEU A 1 197 ? -13.031 -8.477 -4.328 1 98.88 197 LEU A C 1
ATOM 1506 O O . LEU A 1 197 ? -11.836 -8.203 -4.27 1 98.88 197 LEU A O 1
ATOM 1510 N N . ILE A 1 198 ? -13.469 -9.383 -5.105 1 98.94 198 ILE A N 1
ATOM 1511 C CA . ILE A 1 198 ? -12.664 -9.984 -6.156 1 98.94 198 ILE A CA 1
ATOM 1512 C C . ILE A 1 198 ? -13.086 -9.43 -7.516 1 98.94 198 ILE A C 1
ATOM 1514 O O . ILE A 1 198 ? -14.266 -9.438 -7.859 1 98.94 198 ILE A O 1
ATOM 1518 N N . LEU A 1 199 ? -12.148 -8.883 -8.211 1 98.81 199 LEU A N 1
ATOM 1519 C CA . LEU A 1 199 ? -12.406 -8.375 -9.555 1 98.81 199 LEU A CA 1
ATOM 1520 C C . LEU A 1 199 ? -11.867 -9.336 -10.617 1 98.81 199 LEU A C 1
ATOM 1522 O O . LEU A 1 199 ? -10.664 -9.383 -10.859 1 98.81 199 LEU A O 1
ATOM 1526 N N . GLY A 1 200 ? -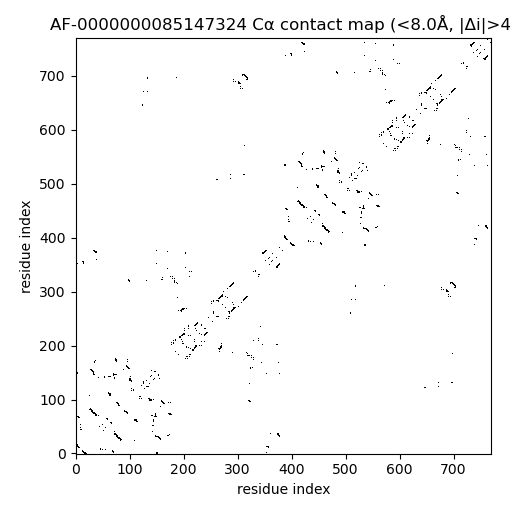12.758 -10.016 -11.305 1 97.81 200 GLY A N 1
ATOM 1527 C CA . GLY A 1 200 ? -12.414 -11.055 -12.258 1 97.81 200 GLY A CA 1
ATOM 1528 C C . GLY A 1 200 ? -12.625 -12.453 -11.719 1 97.81 200 GLY A C 1
ATOM 1529 O O . GLY A 1 200 ? -12.109 -12.797 -10.656 1 97.81 200 GLY A O 1
ATOM 1530 N N . ALA A 1 201 ? -13.367 -13.227 -12.508 1 97 201 ALA A N 1
ATOM 1531 C CA . ALA A 1 201 ? -13.672 -14.586 -12.086 1 97 201 ALA A CA 1
ATOM 1532 C C . ALA A 1 201 ? -13.055 -15.609 -13.031 1 97 201 ALA A C 1
ATOM 1534 O O . ALA A 1 201 ? -13.703 -16.578 -13.43 1 97 201 ALA A O 1
ATOM 1535 N N . GLY A 1 202 ? -11.859 -15.281 -13.477 1 95.88 202 GLY A N 1
ATOM 1536 C CA . GLY A 1 202 ? -11.055 -16.312 -14.102 1 95.88 202 GLY A CA 1
ATOM 1537 C C . GLY A 1 202 ? -10.531 -17.344 -13.117 1 95.88 202 GLY A C 1
ATOM 1538 O O . GLY A 1 202 ? -10.984 -17.406 -11.969 1 95.88 202 GLY A O 1
ATOM 1539 N N . PRO A 1 203 ? -9.602 -18.188 -13.562 1 96.25 203 PRO A N 1
ATOM 1540 C CA . PRO A 1 203 ? -9.078 -19.234 -12.688 1 96.25 203 PRO A CA 1
ATOM 1541 C C . PRO A 1 203 ? -8.547 -18.688 -11.367 1 96.25 203 PRO A C 1
ATOM 1543 O O . PRO A 1 203 ? -8.852 -19.25 -10.305 1 96.25 203 PRO A O 1
ATOM 1546 N N . ILE A 1 204 ? -7.789 -17.609 -11.398 1 97.81 204 ILE A N 1
ATOM 1547 C CA . ILE A 1 204 ? -7.184 -17.047 -10.195 1 97.81 204 ILE A CA 1
ATOM 1548 C C . ILE A 1 204 ? -8.258 -16.406 -9.328 1 97.81 204 ILE A C 1
ATOM 1550 O O . ILE A 1 204 ? -8.211 -16.484 -8.102 1 97.81 204 ILE A O 1
ATOM 1554 N N . GLY A 1 205 ? -9.203 -15.703 -9.953 1 98.38 205 GLY A N 1
ATOM 1555 C CA . GLY A 1 205 ? -10.32 -15.148 -9.203 1 98.38 205 GLY A CA 1
ATOM 1556 C C . GLY A 1 205 ? -11.109 -16.203 -8.445 1 98.38 205 GLY A C 1
ATOM 1557 O O . GLY A 1 205 ? -11.438 -16.016 -7.273 1 98.38 205 GLY A O 1
ATOM 1558 N N . LEU A 1 206 ? -11.414 -17.281 -9.117 1 98.25 206 LEU A N 1
ATOM 1559 C CA . LEU A 1 206 ? -12.133 -18.391 -8.477 1 98.25 206 LEU A CA 1
ATOM 1560 C C . LEU A 1 206 ? -11.289 -19.016 -7.371 1 98.25 206 LEU A C 1
ATOM 1562 O O . LEU A 1 206 ? -11.812 -19.375 -6.316 1 98.25 206 LEU A O 1
ATOM 1566 N N . ALA A 1 207 ? -10 -19.141 -7.629 1 98.62 207 ALA A N 1
ATOM 1567 C CA . ALA A 1 207 ? -9.094 -19.641 -6.594 1 98.62 207 ALA A CA 1
ATOM 1568 C C . ALA A 1 207 ? -9.078 -18.703 -5.387 1 98.62 207 ALA A C 1
ATOM 1570 O O . ALA A 1 207 ? -8.945 -19.156 -4.246 1 98.62 207 ALA A O 1
ATOM 1571 N N . ALA A 1 208 ? -9.227 -17.406 -5.641 1 98.88 208 ALA A N 1
ATOM 1572 C CA . ALA A 1 208 ? -9.234 -16.422 -4.559 1 98.88 208 ALA A CA 1
ATOM 1573 C C . ALA A 1 208 ? -10.453 -16.609 -3.652 1 98.88 208 ALA A C 1
ATOM 1575 O O . ALA A 1 208 ? -10.375 -16.391 -2.443 1 98.88 208 ALA A O 1
ATOM 1576 N N . ILE A 1 209 ? -11.586 -17.047 -4.246 1 98.81 209 ILE A N 1
ATOM 1577 C CA . ILE A 1 209 ? -12.758 -17.359 -3.436 1 98.81 209 ILE A CA 1
ATOM 1578 C C . ILE A 1 209 ? -12.391 -18.422 -2.395 1 98.81 209 ILE A C 1
ATOM 1580 O O . ILE A 1 209 ? -12.656 -18.25 -1.203 1 98.81 209 ILE A O 1
ATOM 1584 N N . LEU A 1 210 ? -11.695 -19.5 -2.838 1 98.81 210 LEU A N 1
ATOM 1585 C CA . LEU A 1 210 ? -11.32 -20.594 -1.959 1 98.81 210 LEU A CA 1
ATOM 1586 C C . LEU A 1 210 ? -10.375 -20.109 -0.862 1 98.81 210 LEU A C 1
ATOM 1588 O O . LEU A 1 210 ? -10.57 -20.422 0.314 1 98.81 210 LEU A O 1
ATOM 1592 N N . ALA A 1 211 ? -9.359 -19.359 -1.265 1 98.88 211 ALA A N 1
ATOM 1593 C CA . ALA A 1 211 ? -8.367 -18.859 -0.314 1 98.88 211 ALA A CA 1
ATOM 1594 C C . ALA A 1 211 ? -9.016 -17.953 0.727 1 98.88 211 ALA A C 1
ATOM 1596 O O . ALA A 1 211 ? -8.742 -18.062 1.923 1 98.88 211 ALA A O 1
ATOM 1597 N N . LEU A 1 212 ? -9.891 -17.016 0.285 1 98.94 212 LEU A N 1
ATOM 1598 C CA . LEU A 1 212 ? -10.516 -16.062 1.18 1 98.94 212 LEU A CA 1
ATOM 1599 C C . LEU A 1 212 ? -11.477 -16.75 2.141 1 98.94 212 LEU A C 1
ATOM 1601 O O . LEU A 1 212 ? -11.539 -16.406 3.32 1 98.94 212 LEU A O 1
ATOM 1605 N N . LYS A 1 213 ? -12.266 -17.75 1.634 1 98.81 213 LYS A N 1
ATOM 1606 C CA . LYS A 1 213 ? -13.117 -18.547 2.518 1 98.81 213 LYS A CA 1
ATOM 1607 C C . LYS A 1 213 ? -12.305 -19.219 3.613 1 98.81 213 LYS A C 1
ATOM 1609 O O . LYS A 1 213 ? -12.664 -19.172 4.789 1 98.81 213 LYS A O 1
ATOM 1614 N N . ALA A 1 214 ? -11.227 -19.797 3.188 1 98.81 214 ALA A N 1
ATOM 1615 C CA . ALA A 1 214 ? -10.383 -20.531 4.125 1 98.81 214 ALA A CA 1
ATOM 1616 C C . ALA A 1 214 ? -9.789 -19.594 5.176 1 98.81 214 ALA A C 1
ATOM 1618 O O . ALA A 1 214 ? -9.508 -20.016 6.301 1 98.81 214 ALA A O 1
ATOM 1619 N N . HIS A 1 215 ? -9.57 -18.312 4.844 1 98.75 215 HIS A N 1
ATOM 1620 C CA . HIS A 1 215 ? -9 -17.344 5.773 1 98.75 215 HIS A CA 1
ATOM 1621 C C . HIS A 1 215 ? -10.086 -16.688 6.609 1 98.75 215 HIS A C 1
ATOM 1623 O O . HIS A 1 215 ? -9.805 -15.789 7.41 1 98.75 215 HIS A O 1
ATOM 1629 N N . GLY A 1 216 ? -11.344 -17.016 6.387 1 98.56 216 GLY A N 1
ATOM 1630 C CA . GLY A 1 216 ? -12.422 -16.578 7.254 1 98.56 216 GLY A CA 1
ATOM 1631 C C . GLY A 1 216 ? -13.023 -15.25 6.836 1 98.56 216 GLY A C 1
ATOM 1632 O O . GLY A 1 216 ? -13.461 -14.469 7.684 1 98.56 216 GLY A O 1
ATOM 1633 N N . ALA A 1 217 ? -13.047 -14.93 5.543 1 98.19 217 ALA A N 1
ATOM 1634 C CA . ALA A 1 217 ? -13.711 -13.719 5.07 1 98.19 217 ALA A CA 1
ATOM 1635 C C . ALA A 1 217 ? -15.18 -13.711 5.477 1 98.19 217 ALA A C 1
ATOM 1637 O O . ALA A 1 217 ? -15.859 -14.734 5.41 1 98.19 217 ALA A O 1
ATOM 1638 N N . SER A 1 218 ? -15.672 -12.547 5.953 1 96.75 218 SER A N 1
ATOM 1639 C CA . SER A 1 218 ? -17.078 -12.438 6.367 1 96.75 218 SER A CA 1
ATOM 1640 C C . SER A 1 218 ? -18 -12.266 5.164 1 96.75 218 SER A C 1
ATOM 1642 O O . SER A 1 218 ? -19.172 -12.641 5.215 1 96.75 218 SER A O 1
ATOM 1644 N N . LYS A 1 219 ? -17.469 -11.648 4.176 1 97.44 219 LYS A N 1
ATOM 1645 C CA . LYS A 1 219 ? -18.203 -11.375 2.938 1 97.44 219 LYS A CA 1
ATOM 1646 C C . LYS A 1 219 ? -17.266 -11.391 1.735 1 97.44 219 LYS A C 1
ATOM 1648 O O . LYS A 1 219 ? -16.188 -10.789 1.77 1 97.44 219 LYS A O 1
ATOM 1653 N N . ILE A 1 220 ? -17.609 -12.102 0.712 1 98.75 220 ILE A N 1
ATOM 1654 C CA . ILE A 1 220 ? -16.875 -12.133 -0.553 1 98.75 220 ILE A CA 1
ATOM 1655 C C . ILE A 1 220 ? -17.828 -11.781 -1.699 1 98.75 220 ILE A C 1
ATOM 1657 O O . ILE A 1 220 ? -18.891 -12.383 -1.843 1 98.75 220 ILE A O 1
ATOM 1661 N N . VAL A 1 221 ? -17.5 -10.797 -2.449 1 98.81 221 VAL A N 1
ATOM 1662 C CA . VAL A 1 221 ? -18.234 -10.414 -3.646 1 98.81 221 VAL A CA 1
ATOM 1663 C C . VAL A 1 221 ? -17.328 -10.516 -4.871 1 98.81 221 VAL A C 1
ATOM 1665 O O . VAL A 1 221 ? -16.172 -10.078 -4.836 1 98.81 221 VAL A O 1
ATOM 1668 N N . VAL A 1 222 ? -17.812 -11.125 -5.926 1 98.88 222 VAL A N 1
ATOM 1669 C CA . VAL A 1 222 ? -17.062 -11.258 -7.172 1 98.88 222 VAL A CA 1
ATOM 1670 C C . VAL A 1 222 ? -17.688 -10.383 -8.25 1 98.88 222 VAL A C 1
ATOM 1672 O O . VAL A 1 222 ? -18.844 -10.578 -8.625 1 98.88 222 VAL A O 1
ATOM 1675 N N . SER A 1 223 ? -16.969 -9.391 -8.633 1 98.69 223 SER A N 1
ATOM 1676 C CA . SER A 1 223 ? -17.375 -8.578 -9.766 1 98.69 223 SER A CA 1
ATOM 1677 C C . SER A 1 223 ? -16.844 -9.141 -11.078 1 98.69 223 SER A C 1
ATOM 1679 O O . SER A 1 223 ? -15.625 -9.266 -11.25 1 98.69 223 SER A O 1
ATOM 1681 N N . GLU A 1 224 ? -17.656 -9.469 -11.977 1 97.62 224 GLU A N 1
ATOM 1682 C CA . GLU A 1 224 ? -17.312 -10.164 -13.219 1 97.62 224 GLU A CA 1
ATOM 1683 C C . GLU A 1 224 ? -18.328 -9.836 -14.32 1 97.62 224 GLU A C 1
ATOM 1685 O O . GLU A 1 224 ? -19.531 -9.797 -14.07 1 97.62 224 GLU A O 1
ATOM 1690 N N . LEU A 1 225 ? -17.781 -9.523 -15.539 1 95 225 LEU A N 1
ATOM 1691 C CA . LEU A 1 225 ? -18.625 -9.141 -16.672 1 95 225 LEU A CA 1
ATOM 1692 C C . LEU A 1 225 ? -19.297 -10.359 -17.281 1 95 225 LEU A C 1
ATOM 1694 O O . LEU A 1 225 ? -20.484 -10.312 -17.641 1 95 225 LEU A O 1
ATOM 1698 N N . ALA A 1 226 ? -18.547 -11.453 -17.484 1 94.19 226 ALA A N 1
ATOM 1699 C CA . ALA A 1 226 ? -19.031 -12.641 -18.172 1 94.19 226 ALA A CA 1
ATOM 1700 C C . ALA A 1 226 ? -20.047 -13.398 -17.328 1 94.19 226 ALA A C 1
ATOM 1702 O O . ALA A 1 226 ? -19.734 -13.844 -16.219 1 94.19 226 ALA A O 1
ATOM 1703 N N . GLU A 1 227 ? -21.188 -13.633 -17.891 1 95.19 227 GLU A N 1
ATOM 1704 C CA . GLU A 1 227 ? -22.281 -14.273 -17.156 1 95.19 227 GLU A CA 1
ATOM 1705 C C . GLU A 1 227 ? -21.891 -15.688 -16.734 1 95.19 227 GLU A C 1
ATOM 1707 O O . GLU A 1 227 ? -22.172 -16.094 -15.594 1 95.19 227 GLU A O 1
ATOM 1712 N N . ARG A 1 228 ? -21.312 -16.406 -17.594 1 93.62 228 ARG A N 1
ATOM 1713 C CA . ARG A 1 228 ? -20.953 -17.781 -17.297 1 93.62 228 ARG A CA 1
ATOM 1714 C C . ARG A 1 228 ? -20 -17.859 -16.109 1 93.62 228 ARG A C 1
ATOM 1716 O O . ARG A 1 228 ? -20.109 -18.766 -15.273 1 93.62 228 ARG A O 1
ATOM 1723 N N . ARG A 1 229 ? -19.078 -16.938 -16.047 1 94.56 229 ARG A N 1
ATOM 1724 C CA . ARG A 1 229 ? -18.125 -16.922 -14.938 1 94.56 229 ARG A CA 1
ATOM 1725 C C . ARG A 1 229 ? -18.797 -16.484 -13.641 1 94.56 229 ARG A C 1
ATOM 1727 O O . ARG A 1 229 ? -18.438 -16.953 -12.562 1 94.56 229 ARG A O 1
ATOM 1734 N N . ARG A 1 230 ? -19.734 -15.57 -13.719 1 96.62 230 ARG A N 1
ATOM 1735 C CA . ARG A 1 230 ? -20.5 -15.203 -12.531 1 96.62 230 ARG A CA 1
ATOM 1736 C C . ARG A 1 230 ? -21.266 -16.406 -11.977 1 96.62 230 ARG A C 1
ATOM 1738 O O . ARG A 1 230 ? -21.328 -16.594 -10.758 1 96.62 230 ARG A O 1
ATOM 1745 N N . ILE A 1 231 ? -21.812 -17.172 -12.898 1 95.81 231 ILE A N 1
ATOM 1746 C CA . ILE A 1 231 ? -22.578 -18.344 -12.492 1 95.81 231 ILE A CA 1
ATOM 1747 C C . ILE A 1 231 ? -21.656 -19.328 -11.766 1 95.81 231 ILE A C 1
ATOM 1749 O O . ILE A 1 231 ? -22.016 -19.875 -10.727 1 95.81 231 ILE A O 1
ATOM 1753 N N . LEU A 1 232 ? -20.516 -19.516 -12.328 1 93.44 232 LEU A N 1
ATOM 1754 C CA . LEU A 1 232 ? -19.547 -20.406 -11.703 1 93.44 232 LEU A CA 1
ATOM 1755 C C . LEU A 1 232 ? -19.172 -19.922 -10.305 1 93.44 232 LEU A C 1
ATOM 1757 O O . LEU A 1 232 ? -19.109 -20.703 -9.359 1 93.44 232 LEU A O 1
ATOM 1761 N N . ALA A 1 233 ? -18.891 -18.625 -10.164 1 97.06 233 ALA A N 1
ATOM 1762 C CA . ALA A 1 233 ? -18.562 -18.031 -8.867 1 97.06 233 ALA A CA 1
ATOM 1763 C C . ALA A 1 233 ? -19.734 -18.188 -7.887 1 97.06 233 ALA A C 1
ATOM 1765 O O . ALA A 1 233 ? -19.531 -18.531 -6.719 1 97.06 233 ALA A O 1
ATOM 1766 N N . SER A 1 234 ? -20.922 -17.984 -8.375 1 97.56 234 SER A N 1
ATOM 1767 C CA . SER A 1 234 ? -22.109 -18.094 -7.539 1 97.56 234 SER A CA 1
ATOM 1768 C C . SER A 1 234 ? -22.266 -19.516 -6.992 1 97.56 234 SER A C 1
ATOM 1770 O O . SER A 1 234 ? -22.688 -19.703 -5.848 1 97.56 234 SER A O 1
ATOM 1772 N N . LYS A 1 235 ? -21.906 -20.469 -7.762 1 95.94 235 LYS A N 1
ATOM 1773 C CA . LYS A 1 235 ? -22 -21.875 -7.348 1 95.94 235 LYS A CA 1
ATOM 1774 C C . LYS A 1 235 ? -21.047 -22.156 -6.191 1 95.94 235 LYS A C 1
ATOM 1776 O O . LYS A 1 235 ? -21.203 -23.156 -5.48 1 95.94 235 LYS A O 1
ATOM 1781 N N . MET A 1 236 ? -20.109 -21.344 -6.043 1 96.81 236 MET A N 1
ATOM 1782 C CA . MET A 1 236 ? -19.172 -21.516 -4.934 1 96.81 236 MET A CA 1
ATOM 1783 C C . MET A 1 236 ? -19.688 -20.812 -3.678 1 96.81 236 MET A C 1
ATOM 1785 O O . MET A 1 236 ? -18.953 -20.703 -2.684 1 96.81 236 MET A O 1
ATOM 1789 N N . GLY A 1 237 ? -20.875 -20.25 -3.713 1 96.62 237 GLY A N 1
ATOM 1790 C CA . GLY A 1 237 ? -21.547 -19.734 -2.523 1 96.62 237 GLY A CA 1
ATOM 1791 C C . GLY A 1 237 ? -21.203 -18.281 -2.23 1 96.62 237 GLY A C 1
ATOM 1792 O O . GLY A 1 237 ? -21.344 -17.828 -1.093 1 96.62 237 GLY A O 1
ATOM 1793 N N . VAL A 1 238 ? -20.734 -17.531 -3.223 1 98.06 238 VAL A N 1
ATOM 1794 C CA . VAL A 1 238 ? -20.391 -16.125 -2.975 1 98.06 238 VAL A CA 1
ATOM 1795 C C . VAL A 1 238 ? -21.344 -15.219 -3.75 1 98.06 238 VAL A C 1
ATOM 1797 O O . VAL A 1 238 ? -22 -15.664 -4.691 1 98.06 238 VAL A O 1
ATOM 1800 N N . GLU A 1 239 ? -21.453 -14.008 -3.268 1 98.19 239 GLU A N 1
ATOM 1801 C CA . GLU A 1 239 ? -22.25 -12.992 -3.963 1 98.19 239 GLU A CA 1
ATOM 1802 C C . GLU A 1 239 ? -21.547 -12.523 -5.234 1 98.19 239 GLU A C 1
ATOM 1804 O O . GLU A 1 239 ? -20.328 -12.336 -5.242 1 98.19 239 GLU A O 1
ATOM 1809 N N . VAL A 1 240 ? -22.297 -12.406 -6.316 1 98.56 240 VAL A N 1
ATOM 1810 C CA . VAL A 1 240 ? -21.734 -11.961 -7.582 1 98.56 240 VAL A CA 1
ATOM 1811 C C . VAL A 1 240 ? -22.312 -10.602 -7.961 1 98.56 240 VAL A C 1
ATOM 1813 O O . VAL A 1 240 ? -23.391 -10.234 -7.508 1 98.56 240 VAL A O 1
ATOM 1816 N N . PHE A 1 241 ? -21.516 -9.82 -8.703 1 98.5 241 PHE A N 1
ATOM 1817 C CA . PHE A 1 241 ? -21.859 -8.461 -9.102 1 98.5 241 PHE A CA 1
ATOM 1818 C C . PHE A 1 241 ? -21.578 -8.25 -10.586 1 98.5 241 PHE A C 1
ATOM 1820 O O . PHE A 1 241 ? -20.469 -8.508 -11.062 1 98.5 241 PHE A O 1
ATOM 1827 N N . ASP A 1 242 ? -22.547 -7.844 -11.375 1 98 242 ASP A N 1
ATOM 1828 C CA . ASP A 1 242 ? -22.406 -7.488 -12.781 1 98 242 ASP A CA 1
ATOM 1829 C C . ASP A 1 242 ? -22.219 -5.984 -12.953 1 98 242 ASP A C 1
ATOM 1831 O O . ASP A 1 242 ? -23.188 -5.223 -12.953 1 98 242 ASP A O 1
ATOM 1835 N N . PRO A 1 243 ? -20.984 -5.57 -13.164 1 96.81 243 PRO A N 1
ATOM 1836 C CA . PRO A 1 243 ? -20.766 -4.129 -13.242 1 96.81 243 PRO A CA 1
ATOM 1837 C C . PRO A 1 243 ? -21.453 -3.49 -14.453 1 96.81 243 PRO A C 1
ATOM 1839 O O . PRO A 1 243 ? -21.719 -2.287 -14.445 1 96.81 243 PRO A O 1
ATOM 1842 N N . SER A 1 244 ? -21.703 -4.27 -15.492 1 95.5 244 SER A N 1
ATOM 1843 C CA . SER A 1 244 ? -22.297 -3.736 -16.719 1 95.5 244 SER A CA 1
ATOM 1844 C C . SER A 1 244 ? -23.719 -3.23 -16.469 1 95.5 244 SER A C 1
ATOM 1846 O O . SER A 1 244 ? -24.234 -2.424 -17.25 1 95.5 244 SER A O 1
ATOM 1848 N N . LYS A 1 245 ? -24.297 -3.639 -15.438 1 96.38 245 LYS A N 1
ATOM 1849 C CA . LYS A 1 245 ? -25.672 -3.26 -15.133 1 96.38 245 LYS A CA 1
ATOM 1850 C C . LYS A 1 245 ? -25.734 -1.911 -14.422 1 96.38 245 LYS A C 1
ATOM 1852 O O . LYS A 1 245 ? -26.812 -1.346 -14.234 1 96.38 245 LYS A O 1
ATOM 1857 N N . HIS A 1 246 ? -24.609 -1.356 -14.039 1 95.44 246 HIS A N 1
ATOM 1858 C CA . HIS A 1 246 ? -24.625 -0.179 -13.18 1 95.44 246 HIS A CA 1
ATOM 1859 C C . HIS A 1 246 ? -23.891 0.988 -13.828 1 95.44 246 HIS A C 1
ATOM 1861 O O . HIS A 1 246 ? -23.938 2.113 -13.328 1 95.44 246 HIS A O 1
ATOM 1867 N N . GLY A 1 247 ? -23.188 0.774 -14.977 1 90.75 247 GLY A N 1
ATOM 1868 C CA . GLY A 1 247 ? -22.453 1.838 -15.656 1 90.75 247 GLY A CA 1
ATOM 1869 C C . GLY A 1 247 ? -21.516 2.6 -14.734 1 90.75 247 GLY A C 1
ATOM 1870 O O . GLY A 1 247 ? -20.719 1.995 -14.008 1 90.75 247 GLY A O 1
ATOM 1871 N N . ASP A 1 248 ? -21.719 3.943 -14.648 1 89.56 248 ASP A N 1
ATOM 1872 C CA . ASP A 1 248 ? -20.844 4.824 -13.883 1 89.56 248 ASP A CA 1
ATOM 1873 C C . ASP A 1 248 ? -21.094 4.684 -12.383 1 89.56 248 ASP A C 1
ATOM 1875 O O . ASP A 1 248 ? -20.312 5.156 -11.57 1 89.56 248 ASP A O 1
ATOM 1879 N N . ASN A 1 249 ? -22.078 3.982 -12.023 1 94.62 249 ASN A N 1
ATOM 1880 C CA . ASN A 1 249 ? -22.438 3.85 -10.617 1 94.62 249 ASN A CA 1
ATOM 1881 C C . ASN A 1 249 ? -21.922 2.545 -10.023 1 94.62 249 ASN A C 1
ATOM 1883 O O . ASN A 1 249 ? -22.188 2.236 -8.859 1 94.62 249 ASN A O 1
ATOM 1887 N N . ALA A 1 250 ? -21.234 1.782 -10.789 1 96.56 250 ALA A N 1
ATOM 1888 C CA . ALA A 1 250 ? -20.781 0.458 -10.359 1 96.56 250 ALA A CA 1
ATOM 1889 C C . ALA A 1 250 ? -20 0.54 -9.055 1 96.56 250 ALA A C 1
ATOM 1891 O O . ALA A 1 250 ? -20.25 -0.225 -8.125 1 96.56 250 ALA A O 1
ATOM 1892 N N . VAL A 1 251 ? -19.141 1.483 -8.969 1 96.69 251 VAL A N 1
ATOM 1893 C CA . VAL A 1 251 ? -18.297 1.627 -7.785 1 96.69 251 VAL A CA 1
ATOM 1894 C C . VAL A 1 251 ? -19.156 2 -6.582 1 96.69 251 VAL A C 1
ATOM 1896 O O . VAL A 1 251 ? -19 1.44 -5.496 1 96.69 251 VAL A O 1
ATOM 1899 N N . THR A 1 252 ? -20.062 3 -6.781 1 95.06 252 THR A N 1
ATOM 1900 C CA . THR A 1 252 ? -20.953 3.426 -5.711 1 95.06 252 THR A CA 1
ATOM 1901 C C . THR A 1 252 ? -21.781 2.252 -5.203 1 95.06 252 THR A C 1
ATOM 1903 O O . THR A 1 252 ? -21.922 2.066 -3.992 1 95.06 252 THR A O 1
ATOM 1906 N N . GLU A 1 253 ? -22.312 1.449 -6.098 1 96.19 253 GLU A N 1
ATOM 1907 C CA . GLU A 1 253 ? -23.125 0.289 -5.73 1 96.19 253 GLU A CA 1
ATOM 1908 C C . GLU A 1 253 ? -22.281 -0.749 -4.984 1 96.19 253 GLU A C 1
ATOM 1910 O O . GLU A 1 253 ? -22.75 -1.332 -4 1 96.19 253 GLU A O 1
ATOM 1915 N N . LEU A 1 254 ? -21.078 -0.993 -5.434 1 97.56 254 LEU A N 1
ATOM 1916 C CA . LEU A 1 254 ? -20.188 -1.942 -4.77 1 97.56 254 LEU A CA 1
ATOM 1917 C C . LEU A 1 254 ? -19.906 -1.508 -3.336 1 97.56 254 LEU A C 1
ATOM 1919 O O . LEU A 1 254 ? -19.922 -2.33 -2.418 1 97.56 254 LEU A O 1
ATOM 1923 N N . ARG A 1 255 ? -19.625 -0.234 -3.162 1 96.31 255 ARG A N 1
ATOM 1924 C CA . ARG A 1 255 ? -19.25 0.295 -1.854 1 96.31 255 ARG A CA 1
ATOM 1925 C C . ARG A 1 255 ? -20.391 0.119 -0.849 1 96.31 255 ARG A C 1
ATOM 1927 O O . ARG A 1 255 ? -20.156 0.111 0.362 1 96.31 255 ARG A O 1
ATOM 1934 N N . ASN A 1 256 ? -21.609 -0.041 -1.282 1 94.88 256 ASN A N 1
ATOM 1935 C CA . ASN A 1 256 ? -22.781 -0.137 -0.412 1 94.88 256 ASN A CA 1
ATOM 1936 C C . ASN A 1 256 ? -23.047 -1.579 0.01 1 94.88 256 ASN A C 1
ATOM 1938 O O . ASN A 1 256 ? -23.875 -1.831 0.881 1 94.88 256 ASN A O 1
ATOM 1942 N N . ILE A 1 257 ? -22.312 -2.479 -0.535 1 95.62 257 ILE A N 1
ATOM 1943 C CA . ILE A 1 257 ? -22.625 -3.885 -0.333 1 95.62 257 ILE A CA 1
ATOM 1944 C C . ILE A 1 257 ? -22.188 -4.328 1.058 1 95.62 257 ILE A C 1
ATOM 1946 O O . ILE A 1 257 ? -22.953 -4.934 1.804 1 95.62 257 ILE A O 1
ATOM 1950 N N . PRO A 1 258 ? -20.859 -4.031 1.432 1 92.25 258 PRO A N 1
ATOM 1951 C CA . PRO A 1 258 ? -20.5 -4.488 2.777 1 92.25 258 PRO A CA 1
ATOM 1952 C C . PRO A 1 258 ? -21.312 -3.793 3.869 1 92.25 258 PRO A C 1
ATOM 1954 O O . PRO A 1 258 ? -21.438 -2.566 3.863 1 92.25 258 PRO A O 1
ATOM 1957 N N . ARG A 1 259 ? -22.109 -4.422 4.648 1 75.44 259 ARG A N 1
ATOM 1958 C CA . ARG A 1 259 ? -22.953 -3.852 5.684 1 75.44 259 ARG A CA 1
ATOM 1959 C C . ARG A 1 259 ? -22.125 -3.141 6.746 1 75.44 259 ARG A C 1
ATOM 1961 O O . ARG A 1 259 ? -21.109 -3.67 7.207 1 75.44 259 ARG A O 1
ATOM 1968 N N . GLY A 1 260 ? -22.672 -2.027 6.973 1 67.81 260 GLY A N 1
ATOM 1969 C CA . GLY A 1 260 ? -22.062 -1.301 8.078 1 67.81 260 GLY A CA 1
ATOM 1970 C C . GLY A 1 260 ? -20.781 -0.587 7.695 1 67.81 260 GLY A C 1
ATOM 1971 O O . GLY A 1 260 ? -20.188 0.116 8.516 1 67.81 260 GLY A O 1
ATOM 1972 N N . GLN A 1 261 ? -20.453 -0.824 6.379 1 70.44 261 GLN A N 1
ATOM 1973 C CA . GLN A 1 261 ? -19.203 -0.188 5.953 1 70.44 261 GLN A CA 1
ATOM 1974 C C . GLN A 1 261 ? -19.406 0.581 4.648 1 70.44 261 GLN A C 1
ATOM 1976 O O . GLN A 1 261 ? -20.344 0.302 3.893 1 70.44 261 GLN A O 1
ATOM 1981 N N . HIS A 1 262 ? -18.719 1.641 4.477 1 86.81 262 HIS A N 1
ATOM 1982 C CA . HIS A 1 262 ? -18.672 2.383 3.223 1 86.81 262 HIS A CA 1
ATOM 1983 C C . HIS A 1 262 ? -17.484 1.935 2.367 1 86.81 262 HIS A C 1
ATOM 1985 O O . HIS A 1 262 ? -16.5 2.664 2.23 1 86.81 262 HIS A O 1
ATOM 1991 N N . GLY A 1 263 ? -17.656 0.654 1.688 1 96.06 263 GLY A N 1
ATOM 1992 C CA . GLY A 1 263 ? -16.625 0.05 0.873 1 96.06 263 GLY A CA 1
ATOM 1993 C C . GLY A 1 263 ? -16.062 -1.227 1.471 1 96.06 263 GLY A C 1
ATOM 1994 O O . GLY A 1 263 ? -16.406 -1.602 2.59 1 96.06 263 GLY A O 1
ATOM 1995 N N . PHE A 1 264 ? -15.234 -1.917 0.763 1 98.25 264 PHE A N 1
ATOM 1996 C CA . PHE A 1 264 ? -14.648 -3.191 1.165 1 98.25 264 PHE A CA 1
ATOM 1997 C C . PHE A 1 264 ? -13.367 -2.971 1.957 1 98.25 264 PHE A C 1
ATOM 1999 O O . PHE A 1 264 ? -12.711 -1.937 1.811 1 98.25 264 PHE A O 1
ATOM 2006 N N . ASP A 1 265 ? -13.008 -3.949 2.814 1 97.88 265 ASP A N 1
ATOM 2007 C CA . ASP A 1 265 ? -11.727 -3.924 3.504 1 97.88 265 ASP A CA 1
ATOM 2008 C C . ASP A 1 265 ? -10.586 -4.301 2.559 1 97.88 265 ASP A C 1
ATOM 2010 O O . ASP A 1 265 ? -9.5 -3.725 2.627 1 97.88 265 ASP A O 1
ATOM 2014 N N . TYR A 1 266 ? -10.875 -5.301 1.713 1 98.75 266 TYR A N 1
ATOM 2015 C CA . TYR A 1 266 ? -9.867 -5.785 0.775 1 98.75 266 TYR A CA 1
ATOM 2016 C C . TYR A 1 266 ? -10.445 -5.906 -0.63 1 98.75 266 TYR A C 1
ATOM 2018 O O . TYR A 1 266 ? -11.641 -6.172 -0.798 1 98.75 266 TYR A O 1
ATOM 2026 N N . ALA A 1 267 ? -9.656 -5.703 -1.607 1 98.94 267 ALA A N 1
ATOM 2027 C CA . ALA A 1 267 ? -9.992 -5.941 -3.008 1 98.94 267 ALA A CA 1
ATOM 2028 C C . ALA A 1 267 ? -8.852 -6.645 -3.732 1 98.94 267 ALA A C 1
ATOM 2030 O O . ALA A 1 267 ? -7.68 -6.301 -3.543 1 98.94 267 ALA A O 1
ATOM 2031 N N . PHE A 1 268 ? -9.125 -7.645 -4.484 1 98.94 268 PHE A N 1
ATOM 2032 C CA . PHE A 1 268 ? -8.148 -8.406 -5.258 1 98.94 268 PHE A CA 1
ATOM 2033 C C . PHE A 1 268 ? -8.422 -8.281 -6.75 1 98.94 268 PHE A C 1
ATOM 2035 O O . PHE A 1 268 ? -9.453 -8.742 -7.238 1 98.94 268 PHE A O 1
ATOM 2042 N N . ASP A 1 269 ? -7.523 -7.652 -7.465 1 98.81 269 ASP A N 1
ATOM 2043 C CA . ASP A 1 269 ? -7.66 -7.516 -8.914 1 98.81 269 ASP A CA 1
ATOM 2044 C C . ASP A 1 269 ? -7.035 -8.703 -9.633 1 98.81 269 ASP A C 1
ATOM 2046 O O . ASP A 1 269 ? -5.812 -8.773 -9.797 1 98.81 269 ASP A O 1
ATOM 2050 N N . CYS A 1 270 ? -7.848 -9.562 -10.117 1 98.19 270 CYS A N 1
ATOM 2051 C CA . CYS A 1 270 ? -7.414 -10.773 -10.812 1 98.19 270 CYS A CA 1
ATOM 2052 C C . CYS A 1 270 ? -7.625 -10.641 -12.32 1 98.19 270 CYS A C 1
ATOM 2054 O O . CYS A 1 270 ? -7.582 -11.633 -13.047 1 98.19 270 CYS A O 1
ATOM 2056 N N . SER A 1 271 ? -7.91 -9.453 -12.789 1 95.94 271 SER A N 1
ATOM 2057 C CA . SER A 1 271 ? -8.203 -9.227 -14.203 1 95.94 271 SER A CA 1
ATOM 2058 C C . SER A 1 271 ? -7.043 -8.531 -14.898 1 95.94 271 SER A C 1
ATOM 2060 O O . SER A 1 271 ? -6.695 -8.875 -16.031 1 95.94 271 SER A O 1
ATOM 2062 N N . GLY A 1 272 ? -6.504 -7.492 -14.305 1 95.31 272 GLY A N 1
ATOM 2063 C CA . GLY A 1 272 ? -5.344 -6.82 -14.875 1 95.31 272 GLY A CA 1
ATOM 2064 C C . GLY A 1 272 ? -5.699 -5.824 -15.961 1 95.31 272 GLY A C 1
ATOM 2065 O O . GLY A 1 272 ? -5 -5.723 -16.969 1 95.31 272 GLY A O 1
ATOM 2066 N N . VAL A 1 273 ? -6.812 -5.172 -15.828 1 95.62 273 VAL A N 1
ATOM 2067 C CA . VAL A 1 273 ? -7.164 -4.098 -16.75 1 95.62 273 VAL A CA 1
ATOM 2068 C C . VAL A 1 273 ? -7.445 -2.816 -15.977 1 95.62 273 VAL A C 1
ATOM 2070 O O . VAL A 1 273 ? -7.742 -2.861 -14.781 1 95.62 273 VAL A O 1
ATOM 2073 N N . LYS A 1 274 ? -7.355 -1.68 -16.672 1 96.31 274 LYS A N 1
ATOM 2074 C CA . LYS A 1 274 ? -7.457 -0.366 -16.031 1 96.31 274 LYS A CA 1
ATOM 2075 C C . LYS A 1 274 ? -8.75 -0.238 -15.234 1 96.31 274 LYS A C 1
ATOM 2077 O O . LYS A 1 274 ? -8.734 0.236 -14.102 1 96.31 274 LYS A O 1
ATOM 2082 N N . ALA A 1 275 ? -9.875 -0.694 -15.758 1 96.06 275 ALA A N 1
ATOM 2083 C CA . ALA A 1 275 ? -11.18 -0.543 -15.125 1 96.06 275 ALA A CA 1
ATOM 2084 C C . ALA A 1 275 ? -11.234 -1.271 -13.789 1 96.06 275 ALA A C 1
ATOM 2086 O O . ALA A 1 275 ? -11.742 -0.732 -12.805 1 96.06 275 ALA A O 1
ATOM 2087 N N . THR A 1 276 ? -10.727 -2.469 -13.742 1 97.38 276 THR A N 1
ATOM 2088 C CA . THR A 1 276 ? -10.797 -3.254 -12.516 1 97.38 276 THR A CA 1
ATOM 2089 C C . THR A 1 276 ? -9.781 -2.752 -11.492 1 97.38 276 THR A C 1
ATOM 2091 O O . THR A 1 276 ? -10.039 -2.797 -10.281 1 97.38 276 THR A O 1
ATOM 2094 N N . PHE A 1 277 ? -8.641 -2.285 -12.008 1 98.06 277 PHE A N 1
ATOM 2095 C CA . PHE A 1 277 ? -7.672 -1.667 -11.109 1 98.06 277 PHE A CA 1
ATOM 2096 C C . PHE A 1 277 ? -8.289 -0.468 -10.398 1 98.06 277 PHE A C 1
ATOM 2098 O O . PHE A 1 277 ? -8.219 -0.367 -9.172 1 98.06 277 PHE A O 1
ATOM 2105 N N . ASN A 1 278 ? -8.883 0.402 -11.148 1 97.5 278 ASN A N 1
ATOM 2106 C CA . ASN A 1 278 ? -9.539 1.582 -10.594 1 97.5 278 ASN A CA 1
ATOM 2107 C C . ASN A 1 278 ? -10.656 1.201 -9.625 1 97.5 278 ASN A C 1
ATOM 2109 O O . ASN A 1 278 ? -10.789 1.799 -8.555 1 97.5 278 ASN A O 1
ATOM 2113 N N . THR A 1 279 ? -11.422 0.221 -9.992 1 98 279 THR A N 1
ATOM 2114 C CA . THR A 1 279 ? -12.523 -0.226 -9.148 1 98 279 THR A CA 1
ATOM 2115 C C . THR A 1 279 ? -12 -0.792 -7.832 1 98 279 THR A C 1
ATOM 2117 O O . THR A 1 279 ? -12.578 -0.556 -6.773 1 98 279 THR A O 1
ATOM 2120 N N . ALA A 1 280 ? -10.883 -1.562 -7.918 1 98.56 280 ALA A N 1
ATOM 2121 C CA . ALA A 1 280 ? -10.297 -2.129 -6.707 1 98.56 280 ALA A CA 1
ATOM 2122 C C . ALA A 1 280 ? -9.961 -1.037 -5.695 1 98.56 280 ALA A C 1
ATOM 2124 O O . ALA A 1 280 ? -10.234 -1.186 -4.5 1 98.56 280 ALA A O 1
ATOM 2125 N N . LEU A 1 281 ? -9.422 0.055 -6.152 1 98.12 281 LEU A N 1
ATOM 2126 C CA . LEU A 1 281 ? -9.031 1.152 -5.273 1 98.12 281 LEU A CA 1
ATOM 2127 C C . LEU A 1 281 ? -10.258 1.909 -4.773 1 98.12 281 LEU A C 1
ATOM 2129 O O . LEU A 1 281 ? -10.383 2.17 -3.574 1 98.12 281 LEU A O 1
ATOM 2133 N N . LYS A 1 282 ? -11.156 2.219 -5.66 1 97.44 282 LYS A N 1
ATOM 2134 C CA . LYS A 1 282 ? -12.258 3.129 -5.359 1 97.44 282 LYS A CA 1
ATOM 2135 C C . LYS A 1 282 ? -13.32 2.443 -4.508 1 97.44 282 LYS A C 1
ATOM 2137 O O . LYS A 1 282 ? -14.07 3.105 -3.793 1 97.44 282 LYS A O 1
ATOM 2142 N N . ALA A 1 283 ? -13.359 1.119 -4.551 1 97.94 283 ALA A N 1
ATOM 2143 C CA . ALA A 1 283 ? -14.391 0.383 -3.822 1 97.94 283 ALA A CA 1
ATOM 2144 C C . ALA A 1 283 ? -13.977 0.159 -2.369 1 97.94 283 ALA A C 1
ATOM 2146 O O . ALA A 1 283 ? -14.781 -0.296 -1.553 1 97.94 283 ALA A O 1
ATOM 2147 N N . LEU A 1 284 ? -12.797 0.501 -2.01 1 97.75 284 LEU A N 1
ATOM 2148 C CA . LEU A 1 284 ? -12.273 0.255 -0.668 1 97.75 284 LEU A CA 1
ATOM 2149 C C . LEU A 1 284 ? -12.781 1.306 0.313 1 97.75 284 LEU A C 1
ATOM 2151 O O . LEU A 1 284 ? -13.109 2.426 -0.085 1 97.75 284 LEU A O 1
ATOM 2155 N N . SER A 1 285 ? -12.852 0.889 1.54 1 95.31 285 SER A N 1
ATOM 2156 C CA . SER A 1 285 ? -13.031 1.812 2.656 1 95.31 285 SER A CA 1
ATOM 2157 C C . SER A 1 285 ? -11.695 2.381 3.127 1 95.31 285 SER A C 1
ATOM 2159 O O . SER A 1 285 ? -10.648 2.055 2.57 1 95.31 285 SER A O 1
ATOM 2161 N N . PHE A 1 286 ? -11.758 3.316 4.074 1 95.56 286 PHE A N 1
ATOM 2162 C CA . PHE A 1 286 ? -10.531 3.869 4.637 1 95.56 286 PHE A CA 1
ATOM 2163 C C . PHE A 1 286 ? -9.602 2.758 5.098 1 95.56 286 PHE A C 1
ATOM 2165 O O . PHE A 1 286 ? -10.047 1.747 5.641 1 95.56 286 PHE A O 1
ATOM 2172 N N . ARG A 1 287 ? -8.305 2.955 4.656 1 97.06 287 ARG A N 1
ATOM 2173 C CA . ARG A 1 287 ? -7.207 2.072 5.039 1 97.06 287 ARG A CA 1
ATOM 2174 C C . ARG A 1 287 ? -7.426 0.663 4.496 1 97.06 287 ARG A C 1
ATOM 2176 O O . ARG A 1 287 ? -6.812 -0.294 4.98 1 97.06 287 ARG A O 1
ATOM 2183 N N . GLY A 1 288 ? -8.406 0.533 3.572 1 97.56 288 GLY A N 1
ATOM 2184 C CA . GLY A 1 288 ? -8.547 -0.735 2.877 1 97.56 288 GLY A CA 1
ATOM 2185 C C . GLY A 1 288 ? -7.32 -1.12 2.074 1 97.56 288 GLY A C 1
ATOM 2186 O O . GLY A 1 288 ? -6.398 -0.317 1.917 1 97.56 288 GLY A O 1
ATOM 2187 N N . CYS A 1 289 ? -7.309 -2.367 1.543 1 98.75 289 CYS A N 1
ATOM 2188 C CA . CYS A 1 289 ? -6.129 -2.871 0.846 1 98.75 289 CYS A CA 1
ATOM 2189 C C . CYS A 1 289 ? -6.504 -3.455 -0.511 1 98.75 289 CYS A C 1
ATOM 2191 O O . CYS A 1 289 ? -7.336 -4.363 -0.593 1 98.75 289 CYS A O 1
ATOM 2193 N N . ALA A 1 290 ? -5.938 -2.875 -1.537 1 98.81 290 ALA A N 1
ATOM 2194 C CA . ALA A 1 290 ? -6.051 -3.432 -2.883 1 98.81 290 ALA A CA 1
ATOM 2195 C C . ALA A 1 290 ? -4.816 -4.25 -3.244 1 98.81 290 ALA A C 1
ATOM 2197 O O . ALA A 1 290 ? -3.686 -3.811 -3.025 1 98.81 290 ALA A O 1
ATOM 2198 N N . VAL A 1 291 ? -4.996 -5.426 -3.789 1 98.94 291 VAL A N 1
ATOM 2199 C CA . VAL A 1 291 ? -3.91 -6.312 -4.191 1 98.94 291 VAL A CA 1
ATOM 2200 C C . VAL A 1 291 ? -3.99 -6.582 -5.691 1 98.94 291 VAL A C 1
ATOM 2202 O O . VAL A 1 291 ? -4.984 -7.121 -6.18 1 98.94 291 VAL A O 1
ATOM 2205 N N . ASN A 1 292 ? -3.002 -6.172 -6.379 1 98.81 292 ASN A N 1
ATOM 2206 C CA . ASN A 1 292 ? -2.895 -6.602 -7.77 1 98.81 292 ASN A CA 1
ATOM 2207 C C . ASN A 1 292 ? -2.322 -8.016 -7.879 1 98.81 292 ASN A C 1
ATOM 2209 O O . ASN A 1 292 ? -1.179 -8.258 -7.488 1 98.81 292 ASN A O 1
ATOM 2213 N N . VAL A 1 293 ? -3.1 -8.914 -8.398 1 98.44 293 VAL A N 1
ATOM 2214 C CA . VAL A 1 293 ? -2.662 -10.297 -8.562 1 98.44 293 VAL A CA 1
ATOM 2215 C C . VAL A 1 293 ? -2.357 -10.57 -10.031 1 98.44 293 VAL A C 1
ATOM 2217 O O . VAL A 1 293 ? -1.639 -11.523 -10.359 1 98.44 293 VAL A O 1
ATOM 2220 N N . ALA A 1 294 ? -2.836 -9.742 -10.891 1 96.62 294 ALA A N 1
ATOM 2221 C CA . ALA A 1 294 ? -2.758 -9.938 -12.336 1 96.62 294 ALA A CA 1
ATOM 2222 C C . ALA A 1 294 ? -1.399 -9.492 -12.875 1 96.62 294 ALA A C 1
ATOM 2224 O O . ALA A 1 294 ? -0.715 -8.68 -12.25 1 96.62 294 ALA A O 1
ATOM 2225 N N . ILE A 1 295 ? -1.027 -10.062 -13.977 1 93.06 295 ILE A N 1
ATOM 2226 C CA . ILE A 1 295 ? 0.172 -9.664 -14.703 1 93.06 295 ILE A CA 1
ATOM 2227 C C . ILE A 1 295 ? -0.196 -8.656 -15.789 1 93.06 295 ILE A C 1
ATOM 2229 O O . ILE A 1 295 ? -1.136 -8.875 -16.562 1 93.06 295 ILE A O 1
ATOM 2233 N N . TRP A 1 296 ? 0.554 -7.562 -15.781 1 93.69 296 TRP A N 1
ATOM 2234 C CA . TRP A 1 296 ? 0.284 -6.473 -16.719 1 93.69 296 TRP A CA 1
ATOM 2235 C C . TRP A 1 296 ? 1.382 -6.371 -17.766 1 93.69 296 TRP A C 1
ATOM 2237 O O . TRP A 1 296 ? 2.535 -6.719 -17.5 1 93.69 296 TRP A O 1
ATOM 2247 N N . GLY A 1 297 ? 1.042 -5.934 -19 1 86.56 297 GLY A N 1
ATOM 2248 C CA . GLY A 1 297 ? 2.043 -5.57 -19.984 1 86.56 297 GLY A CA 1
ATOM 2249 C C . GLY A 1 297 ? 2.836 -4.336 -19.609 1 86.56 297 GLY A C 1
ATOM 2250 O O . GLY A 1 297 ? 2.551 -3.693 -18.594 1 86.56 297 GLY A O 1
ATOM 2251 N N . PRO A 1 298 ? 3.816 -3.986 -20.391 1 88.88 298 PRO A N 1
ATOM 2252 C CA . PRO A 1 298 ? 4.73 -2.895 -20.062 1 88.88 298 PRO A CA 1
ATOM 2253 C C . PRO A 1 298 ? 4.172 -1.521 -20.422 1 88.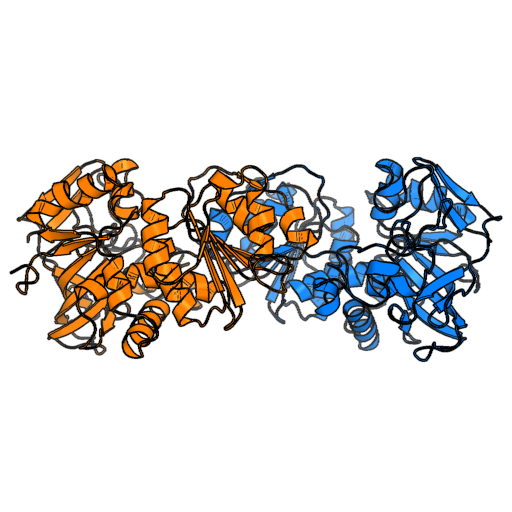88 298 PRO A C 1
ATOM 2255 O O . PRO A 1 298 ? 4.871 -0.705 -21.031 1 88.88 298 PRO A O 1
ATOM 2258 N N . LYS A 1 299 ? 2.916 -1.338 -20.219 1 93.38 299 LYS A N 1
ATOM 2259 C CA . LYS A 1 299 ? 2.264 -0.053 -20.438 1 93.38 299 LYS A CA 1
ATOM 2260 C C . LYS A 1 299 ? 1.691 0.516 -19.156 1 93.38 299 LYS A C 1
ATOM 2262 O O . LYS A 1 299 ? 1.132 -0.222 -18.328 1 93.38 299 LYS A O 1
ATOM 2267 N N . PRO A 1 300 ? 1.852 1.743 -18.984 1 96 300 PRO A N 1
ATOM 2268 C CA . PRO A 1 300 ? 1.314 2.352 -17.766 1 96 300 PRO A CA 1
ATOM 2269 C C . PRO A 1 300 ? -0.195 2.576 -17.844 1 96 300 PRO A C 1
ATOM 2271 O O . PRO A 1 300 ? -0.787 2.496 -18.922 1 96 300 PRO A O 1
ATOM 2274 N N . ILE A 1 301 ? -0.773 2.768 -16.766 1 97 301 ILE A N 1
ATOM 2275 C CA . ILE A 1 301 ? -2.152 3.23 -16.656 1 97 301 ILE A CA 1
ATOM 2276 C C . ILE A 1 301 ? -2.195 4.555 -15.906 1 97 301 ILE A C 1
ATOM 2278 O O . ILE A 1 301 ? -1.229 4.926 -15.234 1 97 301 ILE A O 1
ATOM 2282 N N . ASP A 1 302 ? -3.322 5.297 -16.016 1 96.75 302 ASP A N 1
ATOM 2283 C CA . ASP A 1 302 ? -3.543 6.512 -15.242 1 96.75 302 ASP A CA 1
ATOM 2284 C C . ASP A 1 302 ? -3.717 6.188 -13.758 1 96.75 302 ASP A C 1
ATOM 2286 O O . ASP A 1 302 ? -4.477 5.285 -13.398 1 96.75 302 ASP A O 1
ATOM 2290 N N . TYR A 1 303 ? -2.98 6.789 -12.977 1 97.5 303 TYR A N 1
ATOM 2291 C CA . TYR A 1 303 ? -3.051 6.633 -11.531 1 97.5 303 TYR A CA 1
ATOM 2292 C C . TYR A 1 303 ? -3.201 7.98 -10.836 1 97.5 303 TYR A C 1
ATOM 2294 O O . TYR A 1 303 ? -2.475 8.93 -11.148 1 97.5 303 TYR A O 1
ATOM 2302 N N . TYR A 1 304 ? -4.168 8.109 -9.992 1 97 304 TYR A N 1
ATOM 2303 C CA . TYR A 1 304 ? -4.387 9.305 -9.195 1 97 304 TYR A CA 1
ATOM 2304 C C . TYR A 1 304 ? -3.895 9.109 -7.766 1 97 304 TYR A C 1
ATOM 2306 O O . TYR A 1 304 ? -4.586 8.5 -6.941 1 97 304 TYR A O 1
ATOM 2314 N N . PRO A 1 305 ? -2.717 9.672 -7.359 1 97.5 305 PRO A N 1
ATOM 2315 C CA . PRO A 1 305 ? -2.115 9.414 -6.047 1 97.5 305 PRO A CA 1
ATOM 2316 C C . PRO A 1 305 ? -3.057 9.75 -4.895 1 97.5 305 PRO A C 1
ATOM 2318 O O . PRO A 1 305 ? -3.01 9.094 -3.846 1 97.5 305 PRO A O 1
ATOM 2321 N N . MET A 1 306 ? -3.98 10.695 -5.129 1 96.69 306 MET A N 1
ATOM 2322 C CA . MET A 1 306 ? -4.84 11.148 -4.039 1 96.69 306 MET A CA 1
ATOM 2323 C C . MET A 1 306 ? -5.926 10.117 -3.74 1 96.69 306 MET A C 1
ATOM 2325 O O . MET A 1 306 ? -6.527 10.141 -2.664 1 96.69 306 MET A O 1
ATOM 2329 N N . GLU A 1 307 ? -6.203 9.164 -4.66 1 95.25 307 GLU A N 1
ATOM 2330 C CA . GLU A 1 307 ? -7.207 8.125 -4.438 1 95.25 307 GLU A CA 1
ATOM 2331 C C . GLU A 1 307 ? -6.848 7.254 -3.238 1 95.25 307 GLU A C 1
ATOM 2333 O O . GLU A 1 307 ? -7.73 6.812 -2.496 1 95.25 307 GLU A O 1
ATOM 2338 N N . ILE A 1 308 ? -5.598 7.043 -3.061 1 97.12 308 ILE A N 1
ATOM 2339 C CA . ILE A 1 308 ? -5.133 6.23 -1.941 1 97.12 308 ILE A CA 1
ATOM 2340 C C . ILE A 1 308 ? -4.867 7.121 -0.731 1 97.12 308 ILE A C 1
ATOM 2342 O O . ILE A 1 308 ? -5.113 6.719 0.409 1 97.12 308 ILE A O 1
ATOM 2346 N N . THR A 1 309 ? -4.391 8.328 -0.966 1 98.12 309 THR A N 1
ATOM 2347 C CA . THR A 1 309 ? -3.906 9.211 0.094 1 98.12 309 THR A CA 1
ATOM 2348 C C . THR A 1 309 ? -5.066 9.719 0.94 1 98.12 309 THR A C 1
ATOM 2350 O O . THR A 1 309 ? -4.98 9.758 2.17 1 98.12 309 THR A O 1
ATOM 2353 N N . LEU A 1 310 ? -6.199 10.031 0.343 1 96.31 310 LEU A N 1
ATOM 2354 C CA . LEU A 1 310 ? -7.312 10.703 1.009 1 96.31 310 LEU A CA 1
ATOM 2355 C C . LEU A 1 310 ? -7.926 9.805 2.08 1 96.31 310 LEU A C 1
ATOM 2357 O O . LEU A 1 310 ? -8.555 10.297 3.02 1 96.31 310 LEU A O 1
ATOM 2361 N N . GLN A 1 311 ? -7.75 8.5 1.934 1 96.75 311 GLN A N 1
ATOM 2362 C CA . GLN A 1 311 ? -8.32 7.559 2.895 1 96.75 311 GLN A CA 1
ATOM 2363 C C . GLN A 1 311 ? -7.254 6.598 3.418 1 96.75 311 GLN A C 1
ATOM 2365 O O . GLN A 1 311 ? -7.582 5.57 4.012 1 96.75 311 GLN A O 1
ATOM 2370 N N . GLU A 1 312 ? -6.051 6.965 3.09 1 98.38 312 GLU A N 1
ATOM 2371 C CA . GLU A 1 312 ? -4.891 6.215 3.568 1 98.38 312 GLU A CA 1
ATOM 2372 C C . GLU A 1 312 ? -5.027 4.73 3.254 1 98.38 312 GLU A C 1
ATOM 2374 O O . GLU A 1 312 ? -4.832 3.885 4.129 1 98.38 312 GLU A O 1
ATOM 2379 N N . LYS A 1 313 ? -5.457 4.457 2.021 1 98.38 313 LYS A N 1
ATOM 2380 C CA . LYS A 1 313 ? -5.578 3.086 1.536 1 98.38 313 LYS A CA 1
ATOM 2381 C C . LYS A 1 313 ? -4.207 2.48 1.253 1 98.38 313 LYS A C 1
ATOM 2383 O O . LYS A 1 313 ? -3.203 3.197 1.197 1 98.38 313 LYS A O 1
ATOM 2388 N N . ASN A 1 314 ? -4.195 1.127 1.173 1 98.69 314 ASN A N 1
ATOM 2389 C CA . ASN A 1 314 ? -2.986 0.386 0.825 1 98.69 314 ASN A CA 1
ATOM 2390 C C . ASN A 1 314 ? -3.111 -0.278 -0.542 1 98.69 314 ASN A C 1
ATOM 2392 O O . ASN A 1 314 ? -4.168 -0.814 -0.884 1 98.69 314 ASN A O 1
ATOM 2396 N N . LEU A 1 315 ? -2.111 -0.115 -1.318 1 98.81 315 LEU A N 1
ATOM 2397 C CA . LEU A 1 315 ? -1.981 -0.816 -2.592 1 98.81 315 LEU A CA 1
ATOM 2398 C C . LEU A 1 315 ? -0.738 -1.698 -2.602 1 98.81 315 LEU A C 1
ATOM 2400 O O . LEU A 1 315 ? 0.364 -1.229 -2.311 1 98.81 315 LEU A O 1
ATOM 2404 N N . THR A 1 316 ? -0.9 -2.975 -2.887 1 98.75 316 THR A N 1
ATOM 2405 C CA . THR A 1 316 ? 0.224 -3.896 -3.012 1 98.75 316 THR A CA 1
ATOM 2406 C C . THR A 1 316 ? 0.016 -4.844 -4.191 1 98.75 316 THR A C 1
ATOM 2408 O O . THR A 1 316 ? -0.939 -4.691 -4.953 1 98.75 316 THR A O 1
ATOM 2411 N N . GLY A 1 317 ? 0.977 -5.605 -4.473 1 98.56 317 GLY A N 1
ATOM 2412 C CA . GLY A 1 317 ? 0.932 -6.668 -5.469 1 98.56 317 GLY A CA 1
ATOM 2413 C C . GLY A 1 317 ? 1.479 -7.988 -4.957 1 98.56 317 GLY A C 1
ATOM 2414 O O . GLY A 1 317 ? 2.207 -8.023 -3.963 1 98.56 317 GLY A O 1
ATOM 2415 N N . SER A 1 318 ? 1.026 -8.969 -5.582 1 98.56 318 SER A N 1
ATOM 2416 C CA . SER A 1 318 ? 1.483 -10.312 -5.258 1 98.56 318 SER A CA 1
ATOM 2417 C C . SER A 1 318 ? 1.996 -11.031 -6.5 1 98.56 318 SER A C 1
ATOM 2419 O O . SER A 1 318 ? 1.417 -10.914 -7.582 1 98.56 318 SER A O 1
ATOM 2421 N N . ILE A 1 319 ? 3.09 -11.734 -6.34 1 97.75 319 ILE A N 1
ATOM 2422 C CA . ILE A 1 319 ? 3.652 -12.453 -7.477 1 97.75 319 ILE A CA 1
ATOM 2423 C C . ILE A 1 319 ? 4.023 -13.875 -7.051 1 97.75 319 ILE A C 1
ATOM 2425 O O . ILE A 1 319 ? 4.707 -14.07 -6.047 1 97.75 319 ILE A O 1
ATOM 2429 N N . GLY A 1 320 ? 3.523 -14.797 -7.797 1 97.12 320 GLY A N 1
ATOM 2430 C CA . GLY A 1 320 ? 3.893 -16.188 -7.578 1 97.12 320 GLY A CA 1
ATOM 2431 C C . GLY A 1 320 ? 3.395 -16.734 -6.254 1 97.12 320 GLY A C 1
ATOM 2432 O O . GLY A 1 320 ? 2.207 -16.625 -5.941 1 97.12 320 GLY A O 1
ATOM 2433 N N . TYR A 1 321 ? 4.301 -17.391 -5.57 1 98.38 321 TYR A N 1
ATOM 2434 C CA . TYR A 1 321 ? 4.078 -18.125 -4.328 1 98.38 321 TYR A CA 1
ATOM 2435 C C . TYR A 1 321 ? 5.398 -18.625 -3.752 1 98.38 321 TYR A C 1
ATOM 2437 O O . TYR A 1 321 ? 6.449 -18.5 -4.383 1 98.38 321 TYR A O 1
ATOM 2445 N N . THR A 1 322 ? 5.359 -19.094 -2.557 1 98.06 322 THR A N 1
ATOM 2446 C CA . THR A 1 322 ? 6.445 -19.828 -1.913 1 98.06 322 THR A CA 1
ATOM 2447 C C . THR A 1 322 ? 5.996 -21.219 -1.502 1 98.06 322 THR A C 1
ATOM 2449 O O . THR A 1 322 ? 4.812 -21.547 -1.599 1 98.06 322 THR A O 1
ATOM 2452 N N . VAL A 1 323 ? 6.914 -22.031 -1.067 1 98.31 323 VAL A N 1
ATOM 2453 C CA . VAL A 1 323 ? 6.59 -23.375 -0.621 1 98.31 323 VAL A CA 1
ATOM 2454 C C . VAL A 1 323 ? 5.629 -23.312 0.563 1 98.31 323 VAL A C 1
ATOM 2456 O O . VAL A 1 323 ? 4.75 -24.172 0.706 1 98.31 323 VAL A O 1
ATOM 2459 N N . GLN A 1 324 ? 5.785 -22.312 1.392 1 98.5 324 GLN A N 1
ATOM 2460 C CA . GLN A 1 324 ? 4.891 -22.125 2.529 1 98.5 324 GLN A CA 1
ATOM 2461 C C . GLN A 1 324 ? 3.432 -22.062 2.08 1 98.5 324 GLN A C 1
ATOM 2463 O O . GLN A 1 324 ? 2.553 -22.625 2.74 1 98.5 324 GLN A O 1
ATOM 2468 N N . ASP A 1 325 ? 3.18 -21.391 1 1 98.81 325 ASP A N 1
ATOM 2469 C CA . ASP A 1 325 ? 1.816 -21.281 0.49 1 98.81 325 ASP A CA 1
ATOM 2470 C C . ASP A 1 325 ? 1.263 -22.656 0.112 1 98.81 325 ASP A C 1
ATOM 2472 O O . ASP A 1 325 ? 0.103 -22.953 0.399 1 98.81 325 ASP A O 1
ATOM 2476 N N . PHE A 1 326 ? 2.068 -23.484 -0.557 1 98.88 326 PHE A N 1
ATOM 2477 C CA . PHE A 1 326 ? 1.649 -24.844 -0.91 1 98.88 326 PHE A CA 1
ATOM 2478 C C . PHE A 1 326 ? 1.316 -25.641 0.338 1 98.88 326 PHE A C 1
ATOM 2480 O O . PHE A 1 326 ? 0.288 -26.328 0.389 1 98.88 326 PHE A O 1
ATOM 2487 N N . GLU A 1 327 ? 2.203 -25.562 1.285 1 98.88 327 GLU A N 1
ATOM 2488 C CA . GLU A 1 327 ? 2 -26.297 2.537 1 98.88 327 GLU A CA 1
ATOM 2489 C C . GLU A 1 327 ? 0.698 -25.875 3.211 1 98.88 327 GLU A C 1
ATOM 2491 O O . GLU A 1 327 ? -0.061 -26.719 3.689 1 98.88 327 GLU A O 1
ATOM 2496 N N . GLU A 1 328 ? 0.451 -24.609 3.201 1 98.94 328 GLU A N 1
ATOM 2497 C CA . GLU A 1 328 ? -0.74 -24.094 3.873 1 98.94 328 GLU A CA 1
ATOM 2498 C C . GLU A 1 328 ? -2.006 -24.438 3.094 1 98.94 328 GLU A C 1
ATOM 2500 O O . GLU A 1 328 ? -3.045 -24.734 3.688 1 98.94 328 GLU A O 1
ATOM 2505 N N . VAL A 1 329 ? -1.948 -24.359 1.787 1 98.94 329 VAL A N 1
ATOM 2506 C CA . VAL A 1 329 ? -3.092 -24.734 0.964 1 98.94 329 VAL A CA 1
ATOM 2507 C C . VAL A 1 329 ? -3.414 -26.203 1.179 1 98.94 329 VAL A C 1
ATOM 2509 O O . VAL A 1 329 ? -4.57 -26.578 1.399 1 98.94 329 VAL A O 1
ATOM 2512 N N . VAL A 1 330 ? -2.4 -27.062 1.153 1 98.88 330 VAL A N 1
ATOM 2513 C CA . VAL A 1 330 ? -2.59 -28.5 1.351 1 98.88 330 VAL A CA 1
ATOM 2514 C C . VAL A 1 330 ? -3.152 -28.75 2.746 1 98.88 330 VAL A C 1
ATOM 2516 O O . VAL A 1 330 ? -4.062 -29.562 2.914 1 98.88 330 VAL A O 1
ATOM 2519 N N . ALA A 1 331 ? -2.621 -28.078 3.727 1 98.88 331 ALA A N 1
ATOM 2520 C CA . ALA A 1 331 ? -3.135 -28.203 5.09 1 98.88 331 ALA A CA 1
ATOM 2521 C C . ALA A 1 331 ? -4.602 -27.781 5.16 1 98.88 331 ALA A C 1
ATOM 2523 O O . ALA A 1 331 ? -5.398 -28.422 5.855 1 98.88 331 ALA A O 1
ATOM 2524 N N . ALA A 1 332 ? -4.941 -26.734 4.484 1 98.81 332 ALA A N 1
ATOM 2525 C CA . ALA A 1 332 ? -6.32 -26.25 4.473 1 98.81 332 ALA A CA 1
ATOM 2526 C C . ALA A 1 332 ? -7.254 -27.266 3.822 1 98.81 332 ALA A C 1
ATOM 2528 O O . ALA A 1 332 ? -8.398 -27.422 4.246 1 98.81 332 ALA A O 1
ATOM 2529 N N . MET A 1 333 ? -6.797 -27.906 2.744 1 98.62 333 MET A N 1
ATOM 2530 C CA . MET A 1 333 ? -7.582 -28.969 2.121 1 98.62 333 MET A CA 1
ATOM 2531 C C . MET A 1 333 ? -7.773 -30.141 3.08 1 98.62 333 MET A C 1
ATOM 2533 O O . MET A 1 333 ? -8.867 -30.703 3.182 1 98.62 333 MET A O 1
ATOM 2537 N N . HIS A 1 334 ? -6.707 -30.453 3.809 1 98.5 334 HIS A N 1
ATOM 2538 C CA . HIS A 1 334 ? -6.742 -31.562 4.754 1 98.5 334 HIS A CA 1
ATOM 2539 C C . HIS A 1 334 ? -7.715 -31.297 5.895 1 98.5 334 HIS A C 1
ATOM 2541 O O . HIS A 1 334 ? -8.453 -32.188 6.312 1 98.5 334 HIS A O 1
ATOM 2547 N N . LYS A 1 335 ? -7.746 -30.062 6.352 1 98 335 LYS A N 1
ATOM 2548 C CA . LYS A 1 335 ? -8.578 -29.672 7.484 1 98 335 LYS A CA 1
ATOM 2549 C C . LYS A 1 335 ? -10.023 -29.422 7.051 1 98 335 LYS A C 1
ATOM 2551 O O . LYS A 1 335 ? -10.922 -29.312 7.887 1 98 335 LYS A O 1
ATOM 2556 N N . GLY A 1 336 ? -10.234 -29.266 5.773 1 97.75 336 GLY A N 1
ATOM 2557 C CA . GLY A 1 336 ? -11.578 -29.047 5.258 1 97.75 336 GLY A CA 1
ATOM 2558 C C . GLY A 1 336 ? -11.906 -27.578 5.082 1 97.75 336 GLY A C 1
ATOM 2559 O O . GLY A 1 336 ? -13.031 -27.234 4.703 1 97.75 336 GLY A O 1
ATOM 2560 N N . ASP A 1 337 ? -10.945 -26.703 5.305 1 98.12 337 ASP A N 1
ATOM 2561 C CA . ASP A 1 337 ? -11.156 -25.281 5.105 1 98.12 337 ASP A CA 1
ATOM 2562 C C . ASP A 1 337 ? -11.289 -24.938 3.623 1 98.12 337 ASP A C 1
ATOM 2564 O O . ASP A 1 337 ? -11.914 -23.938 3.262 1 98.12 337 ASP A O 1
ATOM 2568 N N . ILE A 1 338 ? -10.68 -25.703 2.789 1 98.5 338 ILE A N 1
ATOM 2569 C CA . ILE A 1 338 ? -10.875 -25.656 1.344 1 98.5 338 ILE A CA 1
ATOM 2570 C C . ILE A 1 338 ? -11.594 -26.938 0.892 1 98.5 338 ILE A C 1
ATOM 2572 O O . ILE A 1 338 ? -11.086 -28.047 1.072 1 98.5 338 ILE A O 1
ATOM 2576 N N . SER A 1 339 ? -12.688 -26.734 0.316 1 97 339 SER A N 1
ATOM 2577 C CA . SER A 1 339 ? -13.516 -27.859 -0.1 1 97 339 SER A CA 1
ATOM 2578 C C . SER A 1 339 ? -12.969 -28.516 -1.369 1 97 339 SER A C 1
ATOM 2580 O O . SER A 1 339 ? -12.812 -27.844 -2.395 1 97 339 SER A O 1
ATOM 2582 N N . ILE A 1 340 ? -12.781 -29.828 -1.277 1 97.5 340 ILE A N 1
ATOM 2583 C CA . ILE A 1 340 ? -12.336 -30.594 -2.439 1 97.5 340 ILE A CA 1
ATOM 2584 C C . ILE A 1 340 ? -13.367 -30.484 -3.557 1 97.5 340 ILE A C 1
ATOM 2586 O O . ILE A 1 340 ? -13.016 -30.328 -4.727 1 97.5 340 ILE A O 1
ATOM 2590 N N . GLU A 1 341 ? -14.602 -30.484 -3.182 1 96.12 341 GLU A N 1
ATOM 2591 C CA . GLU A 1 341 ? -15.688 -30.406 -4.152 1 96.12 341 GLU A CA 1
ATOM 2592 C C . GLU A 1 341 ? -15.695 -29.047 -4.863 1 96.12 341 GLU A C 1
ATOM 2594 O O . GLU A 1 341 ? -15.891 -28.984 -6.078 1 96.12 341 GLU A O 1
ATOM 2599 N N . GLU A 1 342 ? -15.492 -28.016 -4.082 1 96.12 342 GLU A N 1
ATOM 2600 C CA . GLU A 1 342 ? -15.445 -26.703 -4.699 1 96.12 342 GLU A CA 1
ATOM 2601 C C . GLU A 1 342 ? -14.242 -26.562 -5.629 1 96.12 342 GLU A C 1
ATOM 2603 O O . GLU A 1 342 ? -14.32 -25.906 -6.664 1 96.12 342 GLU A O 1
ATOM 2608 N N . CYS A 1 343 ? -13.141 -27.219 -5.234 1 97.62 343 CYS A N 1
ATOM 2609 C CA . CYS A 1 343 ? -11.969 -27.203 -6.102 1 97.62 343 CYS A CA 1
ATOM 2610 C C . CYS A 1 343 ? -12.281 -27.859 -7.445 1 97.62 343 CYS A C 1
ATOM 2612 O O . CYS A 1 343 ? -11.906 -27.328 -8.492 1 97.62 343 CYS A O 1
ATOM 2614 N N . ARG A 1 344 ? -12.953 -28.906 -7.41 1 95.38 344 ARG A N 1
ATOM 2615 C CA . ARG A 1 344 ? -13.258 -29.672 -8.617 1 95.38 344 ARG A CA 1
ATOM 2616 C C . ARG A 1 344 ? -14.102 -28.844 -9.586 1 95.38 344 ARG A C 1
ATOM 2618 O O . ARG A 1 344 ? -14.062 -29.062 -10.797 1 95.38 344 ARG A O 1
ATOM 2625 N N . HIS A 1 345 ? -14.82 -27.906 -8.992 1 93.5 345 HIS A N 1
ATOM 2626 C CA . HIS A 1 345 ? -15.641 -27.031 -9.812 1 93.5 345 HIS A CA 1
ATOM 2627 C C . HIS A 1 345 ? -14.789 -26.234 -10.789 1 93.5 345 HIS A C 1
ATOM 2629 O O . HIS A 1 345 ? -15.289 -25.781 -11.82 1 93.5 345 HIS A O 1
ATOM 2635 N N . LEU A 1 346 ? -13.531 -26.094 -10.547 1 96.31 346 LEU A N 1
ATOM 2636 C CA . LEU A 1 346 ? -12.641 -25.297 -11.398 1 96.31 346 LEU A CA 1
ATOM 2637 C C . LEU A 1 346 ? -12.18 -26.125 -12.602 1 96.31 346 LEU A C 1
ATOM 2639 O O . LEU A 1 346 ? -11.664 -25.562 -13.578 1 96.31 346 LEU A O 1
ATOM 2643 N N . ILE A 1 347 ? -12.266 -27.438 -12.484 1 97.38 347 ILE A N 1
ATOM 2644 C CA . ILE A 1 347 ? -11.766 -28.312 -13.539 1 97.38 347 ILE A CA 1
ATOM 2645 C C . ILE A 1 347 ? -12.82 -28.469 -14.633 1 97.38 347 ILE A C 1
ATOM 2647 O O . ILE A 1 347 ? -13.883 -29.047 -14.406 1 97.38 347 ILE A O 1
ATOM 2651 N N . THR A 1 348 ? -12.5 -28 -15.836 1 96.44 348 THR A N 1
ATOM 2652 C CA . THR A 1 348 ? -13.5 -27.984 -16.906 1 96.44 348 THR A CA 1
ATOM 2653 C C . THR A 1 348 ? -13.18 -29.047 -17.953 1 96.44 348 THR A C 1
ATOM 2655 O O . THR A 1 348 ? -13.953 -29.266 -18.891 1 96.44 348 THR A O 1
ATOM 2658 N N . GLY A 1 349 ? -12 -29.688 -17.828 1 97.25 349 GLY A N 1
ATOM 2659 C CA . GLY A 1 349 ? -11.641 -30.734 -18.766 1 97.25 349 GLY A CA 1
ATOM 2660 C C . GLY A 1 349 ? -10.438 -31.547 -18.312 1 97.25 349 GLY A C 1
ATOM 2661 O O . GLY A 1 349 ? -9.562 -31.031 -17.625 1 97.25 349 GLY A O 1
ATOM 2662 N N . LYS A 1 350 ? -10.438 -32.812 -18.656 1 98.31 350 LYS A N 1
ATOM 2663 C CA . LYS A 1 350 ? -9.312 -33.719 -18.469 1 98.31 350 LYS A CA 1
ATOM 2664 C C . LYS A 1 350 ? -9.008 -34.5 -19.75 1 98.31 350 LYS A C 1
ATOM 2666 O O . LYS A 1 350 ? -9.898 -35.125 -20.328 1 98.31 350 LYS A O 1
ATOM 2671 N N . TYR A 1 351 ? -7.754 -34.406 -20.188 1 98.69 351 TYR A N 1
ATOM 2672 C CA . TYR A 1 351 ? -7.383 -35.062 -21.438 1 98.69 351 TYR A CA 1
ATOM 2673 C C . TYR A 1 351 ? -6 -35.688 -21.328 1 98.69 351 TYR A C 1
ATOM 2675 O O . TYR A 1 351 ? -5.215 -35.344 -20.438 1 98.69 351 TYR A O 1
ATOM 2683 N N . LYS A 1 352 ? -5.68 -36.594 -22.25 1 98.44 352 LYS A N 1
ATOM 2684 C CA . LYS A 1 352 ? -4.352 -37.188 -22.328 1 98.44 352 LYS A CA 1
ATOM 2685 C C . LYS A 1 352 ? -3.357 -36.25 -22.984 1 98.44 352 LYS A C 1
ATOM 2687 O O . LYS A 1 352 ? -3.756 -35.344 -23.703 1 98.44 352 LYS A O 1
ATOM 2692 N N . LEU A 1 353 ? -2.088 -36.469 -22.766 1 98.5 353 LEU A N 1
ATOM 2693 C CA . LEU A 1 353 ? -1.033 -35.625 -23.312 1 98.5 353 LEU A CA 1
ATOM 2694 C C . LEU A 1 353 ? -1.141 -35.562 -24.828 1 98.5 353 LEU A C 1
ATOM 2696 O O . LEU A 1 353 ? -0.896 -34.5 -25.422 1 98.5 353 LEU A O 1
ATOM 2700 N N . GLU A 1 354 ? -1.523 -36.656 -25.469 1 98.06 354 GLU A N 1
ATOM 2701 C CA . GLU A 1 354 ? -1.602 -36.75 -26.922 1 98.06 354 GLU A CA 1
ATOM 2702 C C . GLU A 1 354 ? -2.584 -35.719 -27.484 1 98.06 354 GLU A C 1
ATOM 2704 O O . GLU A 1 354 ? -2.418 -35.25 -28.625 1 98.06 354 GLU A O 1
ATOM 2709 N N . ASP A 1 355 ? -3.527 -35.406 -26.656 1 97.69 355 ASP A N 1
ATOM 2710 C CA . ASP A 1 355 ? -4.574 -34.5 -27.094 1 97.69 355 ASP A CA 1
ATOM 2711 C C . ASP A 1 355 ? -4.32 -33.094 -26.547 1 97.69 355 ASP A C 1
ATOM 2713 O O . ASP A 1 355 ? -5.156 -32.188 -26.719 1 97.69 355 ASP A O 1
ATOM 2717 N N . GLY A 1 356 ? -3.236 -32.969 -25.891 1 97.69 356 GLY A N 1
ATOM 2718 C CA . GLY A 1 356 ? -2.979 -31.781 -25.109 1 97.69 356 GLY A CA 1
ATOM 2719 C C . GLY A 1 356 ? -3.016 -30.5 -25.922 1 97.69 356 GLY A C 1
ATOM 2720 O O . GLY A 1 356 ? -3.49 -29.469 -25.438 1 97.69 356 GLY A O 1
ATOM 2721 N N . TRP A 1 357 ? -2.496 -30.562 -27.109 1 97.5 357 TRP A N 1
ATOM 2722 C CA . TRP A 1 357 ? -2.469 -29.344 -27.922 1 97.5 357 TRP A CA 1
ATOM 2723 C C . TRP A 1 357 ? -3.875 -28.969 -28.359 1 97.5 357 TRP A C 1
ATOM 2725 O O . TRP A 1 357 ? -4.324 -27.844 -28.125 1 97.5 357 TRP A O 1
ATOM 2735 N N . ASP A 1 358 ? -4.625 -29.844 -28.984 1 97.31 358 ASP A N 1
ATOM 2736 C CA . ASP A 1 358 ? -5.926 -29.562 -29.578 1 97.31 358 ASP A CA 1
ATOM 2737 C C . ASP A 1 358 ? -7.004 -29.391 -28.516 1 97.31 358 ASP A C 1
ATOM 2739 O O . ASP A 1 358 ? -7.699 -28.375 -28.484 1 97.31 358 ASP A O 1
ATOM 2743 N N . LYS A 1 359 ? -7.023 -30.312 -27.594 1 97.62 359 LYS A N 1
ATOM 2744 C CA . LYS A 1 359 ? -8.117 -30.312 -26.625 1 97.62 359 LYS A CA 1
ATOM 2745 C C . LYS A 1 359 ? -7.746 -29.531 -25.359 1 97.62 359 LYS A C 1
ATOM 2747 O O . LYS A 1 359 ? -8.602 -29.266 -24.516 1 97.62 359 LYS A O 1
ATOM 2752 N N . GLY A 1 360 ? -6.512 -29.219 -25.266 1 97.88 360 GLY A N 1
ATOM 2753 C CA . GLY A 1 360 ? -6.055 -28.406 -24.141 1 97.88 360 GLY A CA 1
ATOM 2754 C C . GLY A 1 360 ? -5.77 -26.969 -24.516 1 97.88 360 GLY A C 1
ATOM 2755 O O . GLY A 1 360 ? -6.621 -26.094 -24.344 1 97.88 360 GLY A O 1
ATOM 2756 N N . PHE A 1 361 ? -4.602 -26.719 -25.141 1 97.88 361 PHE A N 1
ATOM 2757 C CA . PHE A 1 361 ? -4.109 -25.375 -25.438 1 97.88 361 PHE A CA 1
ATOM 2758 C C . PHE A 1 361 ? -5.062 -24.656 -26.391 1 97.88 361 PHE A C 1
ATOM 2760 O O . PHE A 1 361 ? -5.547 -23.562 -26.062 1 97.88 361 PHE A O 1
ATOM 2767 N N . MET A 1 362 ? -5.43 -25.25 -27.484 1 97.38 362 MET A N 1
ATOM 2768 C CA . MET A 1 362 ? -6.289 -24.609 -28.484 1 97.38 362 MET A CA 1
ATOM 2769 C C . MET A 1 362 ? -7.695 -24.406 -27.938 1 97.38 362 MET A C 1
ATOM 2771 O O . MET A 1 362 ? -8.312 -23.359 -28.188 1 97.38 362 MET A O 1
ATOM 2775 N N . GLU A 1 363 ? -8.125 -25.422 -27.203 1 96.81 363 GLU A N 1
ATOM 2776 C CA . GLU A 1 363 ? -9.445 -25.297 -26.609 1 96.81 363 GLU A CA 1
ATOM 2777 C C . GLU A 1 363 ? -9.516 -24.109 -25.656 1 96.81 363 GLU A C 1
ATOM 2779 O O . GLU A 1 363 ? -10.484 -23.344 -25.688 1 96.81 363 GLU A O 1
ATOM 2784 N N . LEU A 1 364 ? -8.523 -23.922 -24.844 1 95.94 364 LEU A N 1
ATOM 2785 C CA . LEU A 1 364 ? -8.5 -22.828 -23.875 1 95.94 364 LEU A CA 1
ATOM 2786 C C . LEU A 1 364 ? -8.367 -21.484 -24.578 1 95.94 364 LEU A C 1
ATOM 2788 O O . LEU A 1 364 ? -8.945 -20.484 -24.125 1 95.94 364 LEU A O 1
ATOM 2792 N N . MET A 1 365 ? -7.586 -21.391 -25.641 1 95 365 MET A N 1
ATOM 2793 C CA . MET A 1 365 ? -7.344 -20.141 -26.344 1 95 365 MET A CA 1
ATOM 2794 C C . MET A 1 365 ? -8.562 -19.734 -27.156 1 95 365 MET A C 1
ATOM 2796 O O . MET A 1 365 ? -8.875 -18.531 -27.266 1 95 365 MET A O 1
ATOM 2800 N N . ASN A 1 366 ? -9.289 -20.719 -27.641 1 95.12 366 ASN A N 1
ATOM 2801 C CA . ASN A 1 366 ? -10.367 -20.406 -28.578 1 95.12 366 ASN A CA 1
ATOM 2802 C C . ASN A 1 366 ? -11.727 -20.375 -27.891 1 95.12 366 ASN A C 1
ATOM 2804 O O . ASN A 1 366 ? -12.688 -19.828 -28.422 1 95.12 366 ASN A O 1
ATOM 2808 N N . HIS A 1 367 ? -11.812 -21.031 -26.734 1 93.19 367 HIS A N 1
ATOM 2809 C CA . HIS A 1 367 ? -13.07 -21.109 -26 1 93.19 367 HIS A CA 1
ATOM 2810 C C . HIS A 1 367 ? -12.891 -20.703 -24.547 1 93.19 367 HIS A C 1
ATOM 2812 O O . HIS A 1 367 ? -13.297 -21.422 -23.625 1 93.19 367 HIS A O 1
ATOM 2818 N N . LYS A 1 368 ? -12.461 -19.562 -24.312 1 86.44 368 LYS A N 1
ATOM 2819 C CA . LYS A 1 368 ? -12.125 -19.031 -23 1 86.44 368 LYS A CA 1
ATOM 2820 C C . LYS A 1 368 ? -13.367 -18.906 -22.125 1 86.44 368 LYS A C 1
ATOM 2822 O O . LYS A 1 368 ? -13.281 -19.016 -20.906 1 86.44 368 LYS A O 1
ATOM 2827 N N . GLU A 1 369 ? -14.43 -18.688 -22.75 1 86.38 369 GLU A N 1
ATOM 2828 C CA . GLU A 1 369 ? -15.672 -18.469 -22.031 1 86.38 369 GLU A CA 1
ATOM 2829 C C . GLU A 1 369 ? -16.219 -19.766 -21.438 1 86.38 369 GLU A C 1
ATOM 2831 O O . GLU A 1 369 ? -17 -19.75 -20.484 1 86.38 369 GLU A O 1
ATOM 2836 N N . LYS A 1 370 ? -15.75 -20.844 -21.984 1 88.62 370 LYS A N 1
ATOM 2837 C CA . LYS A 1 370 ? -16.312 -22.141 -21.594 1 88.62 370 LYS A CA 1
ATOM 2838 C C . LYS A 1 370 ? -15.375 -22.875 -20.625 1 88.62 370 LYS A C 1
ATOM 2840 O O . LYS A 1 370 ? -15.773 -23.859 -20 1 88.62 370 LYS A O 1
ATOM 2845 N N . ASN A 1 371 ? -14.195 -22.359 -20.594 1 93.38 371 ASN A N 1
ATOM 2846 C CA . ASN A 1 371 ? -13.195 -23.125 -19.859 1 93.38 371 ASN A CA 1
ATOM 2847 C C . ASN A 1 371 ? -12.602 -22.312 -18.719 1 93.38 371 ASN A C 1
ATOM 2849 O O . ASN A 1 371 ? -12.539 -21.078 -18.781 1 93.38 371 ASN A O 1
ATOM 2853 N N . ILE A 1 372 ? -12.258 -23.047 -17.625 1 95.25 372 ILE A N 1
ATOM 2854 C CA . ILE A 1 372 ? -11.508 -22.484 -16.516 1 95.25 372 ILE A CA 1
ATOM 2855 C C . ILE A 1 372 ? -10.156 -23.172 -16.391 1 95.25 372 ILE A C 1
ATOM 2857 O O . ILE A 1 372 ? -9.125 -22.609 -16.75 1 95.25 372 ILE A O 1
ATOM 2861 N N . LYS A 1 373 ? -10.148 -24.469 -16.047 1 97.44 373 LYS A N 1
ATOM 2862 C CA . LYS A 1 373 ? -8.922 -25.234 -15.906 1 97.44 373 LYS A CA 1
ATOM 2863 C C . LYS A 1 373 ? -9.023 -26.562 -16.656 1 97.44 373 LYS A C 1
ATOM 2865 O O . LYS A 1 373 ? -9.922 -27.359 -16.391 1 97.44 373 LYS A O 1
ATOM 2870 N N . ILE A 1 374 ? -8.133 -26.766 -17.578 1 98.5 374 ILE A N 1
ATOM 2871 C CA . ILE A 1 374 ? -8.008 -28.047 -18.25 1 98.5 374 ILE A CA 1
ATOM 2872 C C . ILE A 1 374 ? -6.762 -28.781 -17.75 1 98.5 374 ILE A C 1
ATOM 2874 O O . ILE A 1 374 ? -5.688 -28.188 -17.641 1 98.5 374 ILE A O 1
ATOM 2878 N N . LEU A 1 375 ? -6.941 -30.016 -17.375 1 98.81 375 LEU A N 1
ATOM 2879 C CA . LEU A 1 375 ? -5.848 -30.859 -16.891 1 98.81 375 LEU A CA 1
ATOM 2880 C C . LEU A 1 375 ? -5.422 -31.859 -17.969 1 98.81 375 LEU A C 1
ATOM 2882 O O . LEU A 1 375 ? -6.266 -32.406 -18.688 1 98.81 375 LEU A O 1
ATOM 2886 N N . LEU A 1 376 ? -4.164 -32.031 -18.094 1 98.88 376 LEU A N 1
ATOM 2887 C CA . LEU A 1 376 ? -3.607 -33.094 -18.922 1 98.88 376 LEU A CA 1
ATOM 2888 C C . LEU A 1 376 ? -2.996 -34.188 -18.078 1 98.88 376 LEU A C 1
ATOM 2890 O O . LEU A 1 376 ? -2.461 -33.938 -17 1 98.88 376 LEU A O 1
ATOM 2894 N N . THR A 1 377 ? -3.039 -35.406 -18.547 1 98.81 377 THR A N 1
ATOM 2895 C CA . THR A 1 377 ? -2.475 -36.531 -17.844 1 98.81 377 THR A CA 1
ATOM 2896 C C . THR A 1 377 ? -1.759 -37.469 -18.812 1 98.81 377 THR A C 1
ATOM 2898 O O . THR A 1 377 ? -2.221 -37.688 -19.922 1 98.81 377 THR A O 1
ATOM 2901 N N . PRO A 1 378 ? -0.585 -37.938 -18.438 1 98.44 378 PRO A N 1
ATOM 2902 C CA . PRO A 1 378 ? 0.043 -39.031 -19.203 1 98.44 378 PRO A CA 1
ATOM 2903 C C . PRO A 1 378 ? -0.637 -40.375 -19 1 98.44 378 PRO A C 1
ATOM 2905 O O . PRO A 1 378 ? -0.338 -41.344 -19.719 1 98.44 378 PRO A O 1
ATOM 2908 N N . ASN A 1 379 ? -1.51 -40.406 -18 1 97.94 379 ASN A N 1
ATOM 2909 C CA . ASN A 1 379 ? -2.256 -41.625 -17.688 1 97.94 379 ASN A CA 1
ATOM 2910 C C . ASN A 1 379 ? -1.335 -42.75 -17.188 1 97.94 379 ASN A C 1
ATOM 2912 O O . ASN A 1 379 ? -1.52 -43.906 -17.531 1 97.94 379 ASN A O 1
ATOM 2916 N N . ASN A 1 380 ? -0.379 -42.344 -16.453 1 95.81 380 ASN A N 1
ATOM 2917 C CA . ASN A 1 380 ? 0.562 -43.281 -15.867 1 95.81 380 ASN A CA 1
ATOM 2918 C C . ASN A 1 380 ? -0.128 -44.25 -14.883 1 95.81 380 ASN A C 1
ATOM 2920 O O . ASN A 1 380 ? 0.333 -45.375 -14.664 1 95.81 380 ASN A O 1
ATOM 2924 N N . HIS A 1 381 ? -1.129 -43.812 -14.305 1 94.81 381 HIS A N 1
ATOM 2925 C CA . HIS A 1 381 ? -1.833 -44.562 -13.281 1 94.81 381 HIS A CA 1
ATOM 2926 C C . HIS A 1 381 ? -3.295 -44.781 -13.664 1 94.81 381 HIS A C 1
ATOM 2928 O O . HIS A 1 381 ? -4.168 -44.812 -12.797 1 94.81 381 HIS A O 1
ATOM 2934 N N . SER A 1 382 ? -3.604 -44.719 -14.867 1 95.25 382 SER A N 1
ATOM 2935 C CA . SER A 1 382 ? -4.938 -44.938 -15.414 1 95.25 382 SER A CA 1
ATOM 2936 C C . SER A 1 382 ? -5.922 -43.875 -14.914 1 95.25 382 SER A C 1
ATOM 2938 O O . SER A 1 382 ? -7.02 -44.219 -14.469 1 95.25 382 SER A O 1
ATOM 2940 N N . GLU A 1 383 ? -5.453 -42.656 -14.891 1 95.44 383 GLU A N 1
ATOM 2941 C CA . GLU A 1 383 ? -6.246 -41.562 -14.367 1 95.44 383 GLU A CA 1
ATOM 2942 C C . GLU A 1 383 ? -7.562 -41.406 -15.125 1 95.44 383 GLU A C 1
ATOM 2944 O O . GLU A 1 383 ? -8.57 -41 -14.547 1 95.44 383 GLU A O 1
ATOM 2949 N N . LEU A 1 384 ? -7.578 -41.625 -16.453 1 94.69 384 LEU A N 1
ATOM 2950 C CA . LEU A 1 384 ? -8.766 -41.438 -17.281 1 94.69 384 LEU A CA 1
ATOM 2951 C C . LEU A 1 384 ? -9.406 -42.781 -17.641 1 94.69 384 LEU A C 1
ATOM 2953 O O . LEU A 1 384 ? -10.383 -42.812 -18.406 1 94.69 384 LEU A O 1
ATOM 2957 N N . ASP A 1 385 ? -8.93 -43.906 -17.234 1 83.75 385 ASP A N 1
ATOM 2958 C CA . ASP A 1 385 ? -9.555 -45.188 -17.531 1 83.75 385 ASP A CA 1
ATOM 2959 C C . ASP A 1 385 ? -10.602 -45.562 -16.484 1 83.75 385 ASP A C 1
ATOM 2961 O O . ASP A 1 385 ? -10.508 -45.125 -15.336 1 83.75 385 ASP A O 1
ATOM 2965 N N . MET B 1 1 ? -10.5 42.281 16.672 1 96.94 1 MET B N 1
ATOM 2966 C CA . MET B 1 1 ? -9.148 41.875 17.047 1 96.94 1 MET B CA 1
ATOM 2967 C C . MET B 1 1 ? -8.219 41.906 15.836 1 96.94 1 MET B C 1
ATOM 2969 O O . MET B 1 1 ? -8.688 41.938 14.695 1 96.94 1 MET B O 1
ATOM 2973 N N . ARG B 1 2 ? -6.902 41.938 16.078 1 97.88 2 ARG B N 1
ATOM 2974 C CA . ARG B 1 2 ? -5.891 41.844 15.023 1 97.88 2 ARG B CA 1
ATOM 2975 C C . ARG B 1 2 ? -5.801 40.438 14.453 1 97.88 2 ARG B C 1
ATOM 2977 O O . ARG B 1 2 ? -5.871 39.469 15.188 1 97.88 2 ARG B O 1
ATOM 2984 N N . ALA B 1 3 ? -5.734 40.375 13.109 1 98.69 3 ALA B N 1
ATOM 2985 C CA . ALA B 1 3 ? -5.633 39.062 12.461 1 98.69 3 ALA B CA 1
ATOM 2986 C C . ALA B 1 3 ? -5.215 39.219 11 1 98.69 3 ALA B C 1
ATOM 2988 O O . ALA B 1 3 ? -5.367 40.281 10.406 1 98.69 3 ALA B O 1
ATOM 2989 N N . VAL B 1 4 ? -4.547 38.281 10.469 1 98.69 4 VAL B N 1
ATOM 2990 C CA . VAL B 1 4 ? -4.48 38.062 9.023 1 98.69 4 VAL B CA 1
ATOM 2991 C C . VAL B 1 4 ? -5.613 37.125 8.586 1 98.69 4 VAL B C 1
ATOM 2993 O O . VAL B 1 4 ? -5.703 36 9.039 1 98.69 4 VAL B O 1
ATOM 2996 N N . ALA B 1 5 ? -6.469 37.625 7.711 1 98.44 5 ALA B N 1
ATOM 2997 C CA . ALA B 1 5 ? -7.727 36.906 7.48 1 98.44 5 ALA B CA 1
ATOM 2998 C C . ALA B 1 5 ? -7.973 36.688 5.992 1 98.44 5 ALA B C 1
ATOM 3000 O O . ALA B 1 5 ? -7.391 37.406 5.156 1 98.44 5 ALA B O 1
ATOM 3001 N N . TYR B 1 6 ? -8.703 35.656 5.727 1 98.12 6 TYR B N 1
ATOM 3002 C CA . TYR B 1 6 ? -9.25 35.375 4.402 1 98.12 6 TYR B CA 1
ATOM 3003 C C . TYR B 1 6 ? -10.594 36.062 4.211 1 98.12 6 TYR B C 1
ATOM 3005 O O . TYR B 1 6 ? -11.555 35.781 4.934 1 98.12 6 TYR B O 1
ATOM 3013 N N . TYR B 1 7 ? -10.734 36.938 3.252 1 97.25 7 TYR B N 1
ATOM 3014 C CA . TYR B 1 7 ? -11.961 37.719 3.041 1 97.25 7 TYR B CA 1
ATOM 3015 C C . TYR B 1 7 ? -12.758 37.156 1.87 1 97.25 7 TYR B C 1
ATOM 3017 O O . TYR B 1 7 ? -13.984 37.062 1.935 1 97.25 7 TYR B O 1
ATOM 3025 N N . LYS B 1 8 ? -12.086 36.875 0.826 1 96.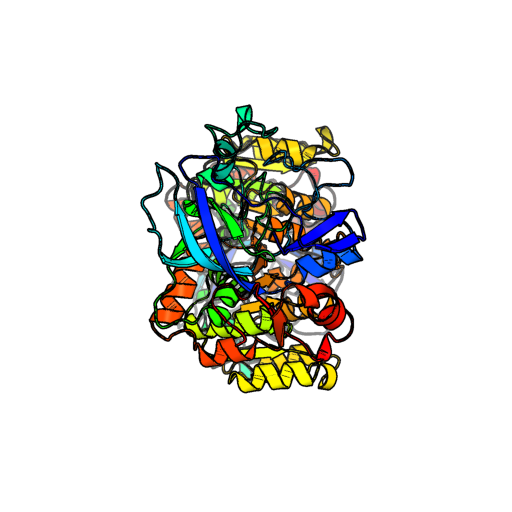44 8 LYS B N 1
ATOM 3026 C CA . LYS B 1 8 ? -12.609 36.281 -0.404 1 96.44 8 LYS B CA 1
ATOM 3027 C C . LYS B 1 8 ? -11.484 35.781 -1.31 1 96.44 8 LYS B C 1
ATOM 3029 O O . LYS B 1 8 ? -10.305 35.938 -0.967 1 96.44 8 LYS B O 1
ATOM 3034 N N . LYS B 1 9 ? -11.859 35.156 -2.363 1 95.81 9 LYS B N 1
ATOM 3035 C CA . LYS B 1 9 ? -10.852 34.656 -3.301 1 95.81 9 LYS B CA 1
ATOM 3036 C C . LYS B 1 9 ? -9.906 35.781 -3.713 1 95.81 9 LYS B C 1
ATOM 3038 O O . LYS B 1 9 ? -10.344 36.844 -4.188 1 95.81 9 LYS B O 1
ATOM 3043 N N . GLY B 1 10 ? -8.664 35.594 -3.404 1 95.25 10 GLY B N 1
ATOM 3044 C CA . GLY B 1 10 ? -7.641 36.531 -3.824 1 95.25 10 GLY B CA 1
ATOM 3045 C C . GLY B 1 10 ? -7.457 37.688 -2.855 1 95.25 10 GLY B C 1
ATOM 3046 O O . GLY B 1 10 ? -6.684 38.594 -3.119 1 95.25 10 GLY B O 1
ATOM 3047 N N . ASP B 1 11 ? -8.164 37.625 -1.724 1 96.75 11 ASP B N 1
ATOM 3048 C CA . ASP B 1 11 ? -8.094 38.75 -0.783 1 96.75 11 ASP B CA 1
ATOM 3049 C C . ASP B 1 11 ? -7.793 38.25 0.63 1 96.75 11 ASP B C 1
ATOM 3051 O O . ASP B 1 11 ? -8.703 37.906 1.388 1 96.75 11 ASP B O 1
ATOM 3055 N N . ILE B 1 12 ? -6.57 38.219 0.926 1 97.31 12 ILE B N 1
ATOM 3056 C CA . ILE B 1 12 ? -6.047 37.969 2.264 1 97.31 12 ILE B CA 1
ATOM 3057 C C . ILE B 1 12 ? -5.266 39.188 2.752 1 97.31 12 ILE B C 1
ATOM 3059 O O . ILE B 1 12 ? -4.398 39.719 2.041 1 97.31 12 ILE B O 1
ATOM 3063 N N . HIS B 1 13 ? -5.621 39.625 3.902 1 97.5 13 HIS B N 1
ATOM 3064 C CA . HIS B 1 13 ? -4.863 40.781 4.422 1 97.5 13 HIS B CA 1
ATOM 3065 C C . HIS B 1 13 ? -5.055 40.906 5.93 1 97.5 13 HIS B C 1
ATOM 3067 O O . HIS B 1 13 ? -5.891 40.219 6.523 1 97.5 13 HIS B O 1
ATOM 3073 N N . PHE B 1 14 ? -4.242 41.75 6.492 1 98.19 14 PHE B N 1
ATOM 3074 C CA . PHE B 1 14 ? -4.281 42.094 7.914 1 98.19 14 PHE B CA 1
ATOM 3075 C C . PHE B 1 14 ? -5.441 43.031 8.227 1 98.19 14 PHE B C 1
ATOM 3077 O O . PHE B 1 14 ? -5.77 43.906 7.43 1 98.19 14 PHE B O 1
ATOM 3084 N N . SER B 1 15 ? -6.117 42.781 9.367 1 97 15 SER B N 1
ATOM 3085 C CA . SER B 1 15 ? -7.133 43.656 9.914 1 97 15 SER B CA 1
ATOM 3086 C C . SER B 1 15 ? -7.027 43.75 11.438 1 97 15 SER B C 1
ATOM 3088 O O . SER B 1 15 ? -6.594 42.812 12.094 1 97 15 SER B O 1
ATOM 3090 N N . SER B 1 16 ? -7.449 44.875 11.93 1 97.06 16 SER B N 1
ATOM 3091 C CA . SER B 1 16 ? -7.473 45.062 13.383 1 97.06 16 SER B CA 1
ATOM 3092 C C . SER B 1 16 ? -8.898 45.094 13.914 1 97.06 16 SER B C 1
ATOM 3094 O O . SER B 1 16 ? -9.125 45.406 15.078 1 97.06 16 SER B O 1
ATOM 3096 N N . THR B 1 17 ? -9.844 44.719 13.07 1 96.38 17 THR B N 1
ATOM 3097 C CA . THR B 1 17 ? -11.219 45 13.469 1 96.38 17 THR B CA 1
ATOM 3098 C C . THR B 1 17 ? -12.062 43.719 13.406 1 96.38 17 THR B C 1
ATOM 3100 O O . THR B 1 17 ? -13.289 43.781 13.453 1 96.38 17 THR B O 1
ATOM 3103 N N . LEU B 1 18 ? -11.438 42.594 13.266 1 97.06 18 LEU B N 1
ATOM 3104 C CA . LEU B 1 18 ? -12.227 41.375 13.234 1 97.06 18 LEU B CA 1
ATOM 3105 C C . LEU B 1 18 ? -12.852 41.094 14.594 1 97.06 18 LEU B C 1
ATOM 3107 O O . LEU B 1 18 ? -12.281 41.469 15.625 1 97.06 18 LEU B O 1
ATOM 3111 N N . PRO B 1 19 ? -13.992 40.469 14.562 1 95.56 19 PRO B N 1
ATOM 3112 C CA . PRO B 1 19 ? -14.602 40.125 15.844 1 95.56 19 PRO B CA 1
ATOM 3113 C C . PRO B 1 19 ? -13.75 39.156 16.656 1 95.56 19 PRO B C 1
ATOM 3115 O O . PRO B 1 19 ? -13.117 38.25 16.094 1 95.56 19 PRO B O 1
ATOM 3118 N N . GLU B 1 20 ? -13.758 39.344 17.969 1 95.94 20 GLU B N 1
ATOM 3119 C CA . GLU B 1 20 ? -13.086 38.406 18.844 1 95.94 20 GLU B CA 1
ATOM 3120 C C . GLU B 1 20 ? -13.859 37.062 18.938 1 95.94 20 GLU B C 1
ATOM 3122 O O . GLU B 1 20 ? -15.086 37.062 19 1 95.94 20 GLU B O 1
ATOM 3127 N N . PRO B 1 21 ? -13.141 36.031 18.938 1 96.94 21 PRO B N 1
ATOM 3128 C CA . PRO B 1 21 ? -13.828 34.75 19.141 1 96.94 21 PRO B CA 1
ATOM 3129 C C . PRO B 1 21 ? -14.383 34.594 20.562 1 96.94 21 PRO B C 1
ATOM 3131 O O . PRO B 1 21 ? -13.805 35.125 21.516 1 96.94 21 PRO B O 1
ATOM 3134 N N . LYS B 1 22 ? -15.438 33.906 20.641 1 95.56 22 LYS B N 1
ATOM 3135 C CA . LYS B 1 22 ? -16.078 33.656 21.922 1 95.56 22 LYS B CA 1
ATOM 3136 C C . LYS B 1 22 ? -16.359 32.156 22.125 1 95.56 22 LYS B C 1
ATOM 3138 O O . LYS B 1 22 ? -16.469 31.422 21.141 1 95.56 22 LYS B O 1
ATOM 3143 N N . ILE B 1 23 ? -16.422 31.781 23.344 1 97.69 23 ILE B N 1
ATOM 3144 C CA . ILE B 1 23 ? -16.875 30.438 23.672 1 97.69 23 ILE B CA 1
ATOM 3145 C C . ILE B 1 23 ? -18.375 30.328 23.484 1 97.69 23 ILE B C 1
ATOM 3147 O O . ILE B 1 23 ? -19.141 31.031 24.156 1 97.69 23 ILE B O 1
ATOM 3151 N N . ASN B 1 24 ? -18.797 29.531 22.609 1 95.19 24 ASN B N 1
ATOM 3152 C CA . ASN B 1 24 ? -20.234 29.391 22.312 1 95.19 24 ASN B CA 1
ATOM 3153 C C . ASN B 1 24 ? -20.734 28 22.688 1 95.19 24 ASN B C 1
ATOM 3155 O O . ASN B 1 24 ? -21.938 27.75 22.688 1 95.19 24 ASN B O 1
ATOM 3159 N N . SER B 1 25 ? -19.906 27.094 22.922 1 95.75 25 SER B N 1
ATOM 3160 C CA . SER B 1 25 ? -20.203 25.719 23.328 1 95.75 25 SER B CA 1
ATOM 3161 C C . SER B 1 25 ? -19.484 25.375 24.625 1 95.75 25 SER B C 1
ATOM 3163 O O . SER B 1 25 ? -18.359 25.812 24.859 1 95.75 25 SER B O 1
ATOM 3165 N N . PRO B 1 26 ? -20.109 24.5 25.469 1 97.5 26 PRO B N 1
ATOM 3166 C CA . PRO B 1 26 ? -19.516 24.188 26.766 1 97.5 26 PRO B CA 1
ATOM 3167 C C . PRO B 1 26 ? -18.188 23.438 26.656 1 97.5 26 PRO B C 1
ATOM 3169 O O . PRO B 1 26 ? -17.422 23.359 27.625 1 97.5 26 PRO B O 1
ATOM 3172 N N . ASP B 1 27 ? -17.844 22.875 25.516 1 96.69 27 ASP B N 1
ATOM 3173 C CA . ASP B 1 27 ? -16.641 22.078 25.344 1 96.69 27 ASP B CA 1
ATOM 3174 C C . ASP B 1 27 ? -15.531 22.891 24.672 1 96.69 27 ASP B C 1
ATOM 3176 O O . ASP B 1 27 ? -14.5 22.328 24.281 1 96.69 27 ASP B O 1
ATOM 3180 N N . GLU B 1 28 ? -15.656 24.156 24.547 1 98.5 28 GLU B N 1
ATOM 3181 C CA . GLU B 1 28 ? -14.719 25 23.812 1 98.5 28 GLU B CA 1
ATOM 3182 C C . GLU B 1 28 ? -13.719 25.672 24.75 1 98.5 28 GLU B C 1
ATOM 3184 O O . GLU B 1 28 ? -13.977 25.812 25.938 1 98.5 28 GLU B O 1
ATOM 3189 N N . VAL B 1 29 ? -12.602 26.016 24.219 1 98.81 29 VAL B N 1
ATOM 3190 C CA . VAL B 1 29 ? -11.492 26.672 24.906 1 98.81 29 VAL B CA 1
ATOM 3191 C C . VAL B 1 29 ? -11.023 27.875 24.078 1 98.81 29 VAL B C 1
ATOM 3193 O O . VAL B 1 29 ? -10.859 27.781 22.859 1 98.81 29 VAL B O 1
ATOM 3196 N N . LEU B 1 30 ? -10.938 28.984 24.734 1 98.81 30 LEU B N 1
ATOM 3197 C CA . LEU B 1 30 ? -10.352 30.172 24.125 1 98.81 30 LEU B CA 1
ATOM 3198 C C . LEU B 1 30 ? -8.844 30.234 24.375 1 98.81 30 LEU B C 1
ATOM 3200 O O . LEU B 1 30 ? -8.398 30.172 25.516 1 98.81 30 LEU B O 1
ATOM 3204 N N . ILE B 1 31 ? -8.109 30.328 23.344 1 98.81 31 ILE B N 1
ATOM 3205 C CA . ILE B 1 31 ? -6.656 30.312 23.422 1 98.81 31 ILE B CA 1
ATOM 3206 C C . ILE B 1 31 ? -6.094 31.672 23.016 1 98.81 31 ILE B C 1
ATOM 3208 O O . ILE B 1 31 ? -6.512 32.25 22 1 98.81 31 ILE B O 1
ATOM 3212 N N . GLU B 1 32 ? -5.25 32.188 23.797 1 98.81 32 GLU B N 1
ATOM 3213 C CA . GLU B 1 32 ? -4.41 33.312 23.391 1 98.81 32 GLU B CA 1
ATOM 3214 C C . GLU B 1 32 ? -3.193 32.844 22.609 1 98.81 32 GLU B C 1
ATOM 3216 O O . GLU B 1 32 ? -2.314 32.188 23.156 1 98.81 32 GLU B O 1
ATOM 3221 N N . VAL B 1 33 ? -3.107 33.281 21.359 1 98.88 33 VAL B N 1
ATOM 3222 C CA . VAL B 1 33 ? -2.131 32.719 20.438 1 98.88 33 VAL B CA 1
ATOM 3223 C C . VAL B 1 33 ? -0.743 33.25 20.75 1 98.88 33 VAL B C 1
ATOM 3225 O O . VAL B 1 33 ? -0.591 34.469 21 1 98.88 33 VAL B O 1
ATOM 3228 N N . SER B 1 34 ? 0.268 32.406 20.766 1 98.81 34 SER B N 1
ATOM 3229 C CA . SER B 1 34 ? 1.659 32.844 20.844 1 98.81 34 SER B CA 1
ATOM 3230 C C . SER B 1 34 ? 2.309 32.875 19.469 1 98.81 34 SER B C 1
ATOM 3232 O O . SER B 1 34 ? 2.643 33.969 18.969 1 98.81 34 SER B O 1
ATOM 3234 N N . TYR B 1 35 ? 2.449 31.734 18.812 1 98.88 35 TYR B N 1
ATOM 3235 C CA . TYR B 1 35 ? 2.988 31.641 17.453 1 98.88 35 TYR B CA 1
ATOM 3236 C C . TYR B 1 35 ? 2.088 30.797 16.562 1 98.88 35 TYR B C 1
ATOM 3238 O O . TYR B 1 35 ? 1.449 29.844 17.031 1 98.88 35 TYR B O 1
ATOM 3246 N N . CYS B 1 36 ? 2.021 31.125 15.328 1 98.88 36 CYS B N 1
ATOM 3247 C CA . CYS B 1 36 ? 1.368 30.344 14.297 1 98.88 36 CYS B CA 1
ATOM 3248 C C . CYS B 1 36 ? 2.201 30.312 13.016 1 98.88 36 CYS B C 1
ATOM 3250 O O . CYS B 1 36 ? 2.639 31.359 12.539 1 98.88 36 CYS B O 1
ATOM 3252 N N . GLY B 1 37 ? 2.428 29.141 12.516 1 98.75 37 GLY B N 1
ATOM 3253 C CA . GLY B 1 37 ? 3.217 29 11.305 1 98.75 37 GLY B CA 1
ATOM 3254 C C . GLY B 1 37 ? 2.385 29.094 10.039 1 98.75 37 GLY B C 1
ATOM 3255 O O . GLY B 1 37 ? 1.206 28.734 10.039 1 98.75 37 GLY B O 1
ATOM 3256 N N . ILE B 1 38 ? 3.023 29.562 8.984 1 98.5 38 ILE B N 1
ATOM 3257 C CA . ILE B 1 38 ? 2.377 29.578 7.676 1 98.5 38 ILE B CA 1
ATOM 3258 C C . ILE B 1 38 ? 2.613 28.25 6.961 1 98.5 38 ILE B C 1
ATOM 3260 O O . ILE B 1 38 ? 3.75 27.781 6.863 1 98.5 38 ILE B O 1
ATOM 3264 N N . CYS B 1 39 ? 1.581 27.641 6.535 1 97.12 39 CYS B N 1
ATOM 3265 C CA . CYS B 1 39 ? 1.63 26.375 5.824 1 97.12 39 CYS B CA 1
ATOM 3266 C C . CYS B 1 39 ? 1.454 26.578 4.324 1 97.12 39 CYS B C 1
ATOM 3268 O O . CYS B 1 39 ? 0.921 27.594 3.891 1 97.12 39 CYS B O 1
ATOM 3270 N N . GLY B 1 40 ? 1.975 25.625 3.537 1 94.06 40 GLY B N 1
ATOM 3271 C CA . GLY B 1 40 ? 1.735 25.672 2.104 1 94.06 40 GLY B CA 1
ATOM 3272 C C . GLY B 1 40 ? 0.264 25.766 1.748 1 94.06 40 GLY B C 1
ATOM 3273 O O . GLY B 1 40 ? -0.1 26.422 0.769 1 94.06 40 GLY B O 1
ATOM 3274 N N . THR B 1 41 ? -0.54 25.141 2.492 1 94.44 41 THR B N 1
ATOM 3275 C CA . THR B 1 41 ? -1.979 25.172 2.25 1 94.44 41 THR B CA 1
ATOM 3276 C C . THR B 1 41 ? -2.514 26.594 2.385 1 94.44 41 THR B C 1
ATOM 3278 O O . THR B 1 41 ? -3.443 26.984 1.674 1 94.44 41 THR B O 1
ATOM 3281 N N . ASP B 1 42 ? -2.002 27.359 3.271 1 96.81 42 ASP B N 1
ATOM 3282 C CA . ASP B 1 42 ? -2.391 28.75 3.393 1 96.81 42 ASP B CA 1
ATOM 3283 C C . ASP B 1 42 ? -2.109 29.516 2.1 1 96.81 42 ASP B C 1
ATOM 3285 O O . ASP B 1 42 ? -2.934 30.312 1.652 1 96.81 42 ASP B O 1
ATOM 3289 N N . LEU B 1 43 ? -0.957 29.266 1.558 1 96.19 43 LEU B N 1
ATOM 3290 C CA . LEU B 1 43 ? -0.551 29.938 0.33 1 96.19 43 LEU B CA 1
ATOM 3291 C C . LEU B 1 43 ? -1.442 29.531 -0.837 1 96.19 43 LEU B C 1
ATOM 3293 O O . LEU B 1 43 ? -1.82 30.359 -1.659 1 96.19 43 LEU B O 1
ATOM 3297 N N . HIS B 1 44 ? -1.789 28.234 -0.834 1 93.69 44 HIS B N 1
ATOM 3298 C CA . HIS B 1 44 ? -2.607 27.719 -1.925 1 93.69 44 HIS B CA 1
ATOM 3299 C C . HIS B 1 44 ? -4.016 28.312 -1.885 1 93.69 44 HIS B C 1
ATOM 3301 O O . HIS B 1 44 ? -4.648 28.484 -2.928 1 93.69 44 HIS B O 1
ATOM 3307 N N . GLU B 1 45 ? -4.504 28.594 -0.692 1 94.5 45 GLU B N 1
ATOM 3308 C CA . GLU B 1 45 ? -5.805 29.25 -0.589 1 94.5 45 GLU B CA 1
ATOM 3309 C C . GLU B 1 45 ? -5.805 30.578 -1.328 1 94.5 45 GLU B C 1
ATOM 3311 O O . GLU B 1 45 ? -6.832 31 -1.858 1 94.5 45 GLU B O 1
ATOM 3316 N N . TYR B 1 46 ? -4.711 31.203 -1.347 1 94.69 46 TYR B N 1
ATOM 3317 C CA . TYR B 1 46 ? -4.574 32.5 -2.037 1 94.69 46 TYR B CA 1
ATOM 3318 C C . TYR B 1 46 ? -4.359 32.281 -3.531 1 94.69 46 TYR B C 1
ATOM 3320 O O . TYR B 1 46 ? -5.066 32.875 -4.352 1 94.69 46 TYR B O 1
ATOM 3328 N N . THR B 1 47 ? -3.449 31.406 -3.936 1 93.69 47 THR B N 1
ATOM 3329 C CA . THR B 1 47 ? -3.014 31.281 -5.324 1 93.69 47 THR B CA 1
ATOM 3330 C C . THR B 1 47 ? -4.039 30.5 -6.148 1 93.69 47 THR B C 1
ATOM 3332 O O . THR B 1 47 ? -4.246 30.797 -7.324 1 93.69 47 THR B O 1
ATOM 3335 N N . ASP B 1 48 ? -4.699 29.484 -5.52 1 90.69 48 ASP B N 1
ATOM 3336 C CA . ASP B 1 48 ? -5.578 28.578 -6.258 1 90.69 48 ASP B CA 1
ATOM 3337 C C . ASP B 1 48 ? -7.047 28.875 -5.949 1 90.69 48 ASP B C 1
ATOM 3339 O O . ASP B 1 48 ? -7.938 28.422 -6.672 1 90.69 48 ASP B O 1
ATOM 3343 N N . GLY B 1 49 ? -7.301 29.656 -5.004 1 88.69 49 GLY B N 1
ATOM 3344 C CA . GLY B 1 49 ? -8.656 29.875 -4.531 1 88.69 49 GLY B CA 1
ATOM 3345 C C . GLY B 1 49 ? -9.047 28.969 -3.379 1 88.69 49 GLY B C 1
ATOM 3346 O O . GLY B 1 49 ? -8.211 28.219 -2.869 1 88.69 49 GLY B O 1
ATOM 3347 N N . PRO B 1 50 ? -10.344 29.141 -3.064 1 90.31 50 PRO B N 1
ATOM 3348 C CA . PRO B 1 50 ? -10.758 28.406 -1.873 1 90.31 50 PRO B CA 1
ATOM 3349 C C . PRO B 1 50 ? -10.695 26.891 -2.066 1 90.31 50 PRO B C 1
ATOM 3351 O O . PRO B 1 50 ? -11.289 26.359 -3.006 1 90.31 50 PRO B O 1
ATOM 3354 N N . ILE B 1 51 ? -9.953 26.266 -1.204 1 89 51 ILE B N 1
ATOM 3355 C CA . ILE B 1 51 ? -9.867 24.812 -1.126 1 89 51 ILE B CA 1
ATOM 3356 C C . ILE B 1 51 ? -10.664 24.312 0.079 1 89 51 ILE B C 1
ATOM 3358 O O . ILE B 1 51 ? -11.602 23.531 -0.069 1 89 51 ILE B O 1
ATOM 3362 N N . PHE B 1 52 ? -10.32 24.859 1.206 1 92 52 PHE B N 1
ATOM 3363 C CA . PHE B 1 52 ? -11.023 24.531 2.438 1 92 52 PHE B CA 1
ATOM 3364 C C . PHE B 1 52 ? -11.93 25.688 2.865 1 92 52 PHE B C 1
ATOM 3366 O O . PHE B 1 52 ? -12.977 25.453 3.48 1 92 52 PHE B O 1
ATOM 3373 N N . PHE B 1 53 ? -11.539 26.859 2.574 1 95.94 53 PHE B N 1
ATOM 3374 C CA . PHE B 1 53 ? -12.367 28.016 2.893 1 95.94 53 PHE B CA 1
ATOM 3375 C C . PHE B 1 53 ? -13.656 28.016 2.074 1 95.94 53 PHE B C 1
ATOM 3377 O O . PHE B 1 53 ? -13.688 27.469 0.969 1 95.94 53 PHE B O 1
ATOM 3384 N N . PRO B 1 54 ? -14.672 28.656 2.631 1 95.44 54 PRO B N 1
ATOM 3385 C CA . PRO B 1 54 ? -15.906 28.75 1.847 1 95.44 54 PRO B CA 1
ATOM 3386 C C . PRO B 1 54 ? -15.734 29.594 0.585 1 95.44 54 PRO B C 1
ATOM 3388 O O . PRO B 1 54 ? -14.922 30.531 0.565 1 95.44 54 PRO B O 1
ATOM 3391 N N . LYS B 1 55 ? -16.516 29.297 -0.433 1 94 55 LYS B N 1
ATOM 3392 C CA . LYS B 1 55 ? -16.609 30.156 -1.604 1 94 55 LYS B CA 1
ATOM 3393 C C . LYS B 1 55 ? -17.266 31.484 -1.251 1 94 55 LYS B C 1
ATOM 3395 O O . LYS B 1 55 ? -17.984 31.578 -0.254 1 94 55 LYS B O 1
ATOM 3400 N N . ASP B 1 56 ? -16.922 32.406 -2.092 1 95.12 56 ASP B N 1
ATOM 3401 C CA . ASP B 1 56 ? -17.453 33.75 -1.848 1 95.12 56 ASP B CA 1
ATOM 3402 C C . ASP B 1 56 ? -18.969 33.688 -1.655 1 95.12 56 ASP B C 1
ATOM 3404 O O . ASP B 1 56 ? -19.688 33.156 -2.5 1 95.12 56 ASP B O 1
ATOM 3408 N N . GLY B 1 57 ? -19.453 34.281 -0.59 1 94.81 57 GLY B N 1
ATOM 3409 C CA . GLY B 1 57 ? -20.875 34.375 -0.321 1 94.81 57 GLY B CA 1
ATOM 3410 C C . GLY B 1 57 ? -21.422 33.094 0.324 1 94.81 57 GLY B C 1
ATOM 3411 O O . GLY B 1 57 ? -22.609 33.031 0.66 1 94.81 57 GLY B O 1
ATOM 3412 N N . GLU B 1 58 ? -20.609 32.094 0.563 1 96.56 58 GLU B N 1
ATOM 3413 C CA . GLU B 1 58 ? -21.047 30.844 1.158 1 96.56 58 GLU B CA 1
ATOM 3414 C C . GLU B 1 58 ? -20.531 30.703 2.59 1 96.56 58 GLU B C 1
ATOM 3416 O O . GLU B 1 58 ? -19.828 31.578 3.088 1 96.56 58 GLU B O 1
ATOM 3421 N N . THR B 1 59 ? -21.078 29.672 3.256 1 97.38 59 THR B N 1
ATOM 3422 C CA . THR B 1 59 ? -20.625 29.328 4.602 1 97.38 59 THR B CA 1
ATOM 3423 C C . THR B 1 59 ? -20 27.938 4.633 1 97.38 59 THR B C 1
ATOM 3425 O O . THR B 1 59 ? -20.203 27.156 3.701 1 97.38 59 THR B O 1
ATOM 3428 N N . ASN B 1 60 ? -19.234 27.641 5.605 1 96.69 60 ASN B N 1
ATOM 3429 C CA . ASN B 1 60 ? -18.672 26.312 5.773 1 96.69 60 ASN B CA 1
ATOM 3430 C C . ASN B 1 60 ? -19.75 25.297 6.152 1 96.69 60 ASN B C 1
ATOM 3432 O O . ASN B 1 60 ? -20.547 25.531 7.062 1 96.69 60 ASN B O 1
ATOM 3436 N N . PRO B 1 61 ? -19.797 24.156 5.535 1 94.56 61 PRO B N 1
ATOM 3437 C CA . PRO B 1 61 ? -20.891 23.219 5.82 1 94.56 61 PRO B CA 1
ATOM 3438 C C . PRO B 1 61 ? -20.828 22.656 7.242 1 94.56 61 PRO B C 1
ATOM 3440 O O . PRO B 1 61 ? -21.859 22.312 7.816 1 94.56 61 PRO B O 1
ATOM 3443 N N . LEU B 1 62 ? -19.703 22.531 7.828 1 96.38 62 LEU B N 1
ATOM 3444 C CA . LEU B 1 62 ? -19.531 21.953 9.148 1 96.38 62 LEU B CA 1
ATOM 3445 C C . LEU B 1 62 ? -19.922 22.938 10.242 1 96.38 62 LEU B C 1
ATOM 3447 O O . LEU B 1 62 ? -20.516 22.547 11.25 1 96.38 62 LEU B O 1
ATOM 3451 N N . SER B 1 63 ? -19.609 24.25 10.062 1 96.56 63 SER B N 1
ATOM 3452 C CA . SER B 1 63 ? -19.812 25.219 11.133 1 96.56 63 SER B CA 1
ATOM 3453 C C . SER B 1 63 ? -20.875 26.25 10.758 1 96.56 63 SER B C 1
ATOM 3455 O O . SER B 1 63 ? -21.438 26.906 11.633 1 96.56 63 SER B O 1
ATOM 3457 N N . ASN B 1 64 ? -21.109 26.422 9.453 1 97.25 64 ASN B N 1
ATOM 3458 C CA . ASN B 1 64 ? -22.031 27.422 8.891 1 97.25 64 ASN B CA 1
ATOM 3459 C C . ASN B 1 64 ? -21.516 28.844 9.141 1 97.25 64 ASN B C 1
ATOM 3461 O O . ASN B 1 64 ? -22.312 29.797 9.148 1 97.25 64 ASN B O 1
ATOM 3465 N N . ILE B 1 65 ? -20.25 29.047 9.445 1 95.88 65 ILE B N 1
ATOM 3466 C CA . ILE B 1 65 ? -19.656 30.344 9.703 1 95.88 65 ILE B CA 1
ATOM 3467 C C . ILE B 1 65 ? -19.188 30.969 8.391 1 95.88 65 ILE B C 1
ATOM 3469 O O . ILE B 1 65 ? -18.562 30.312 7.566 1 95.88 65 ILE B O 1
ATOM 3473 N N . PRO B 1 66 ? -19.484 32.188 8.18 1 96.31 66 PRO B N 1
ATOM 3474 C CA . PRO B 1 66 ? -19.125 32.844 6.926 1 96.31 66 PRO B CA 1
ATOM 3475 C C . PRO B 1 66 ? -17.75 33.5 6.992 1 96.31 66 PRO B C 1
ATOM 3477 O O . PRO B 1 66 ? -17.094 33.469 8.039 1 96.31 66 PRO B O 1
ATOM 3480 N N . LEU B 1 67 ? -17.297 34.062 5.883 1 96.38 67 LEU B N 1
ATOM 3481 C CA . LEU B 1 67 ? -16.109 34.906 5.789 1 96.38 67 LEU B CA 1
ATOM 3482 C C . LEU B 1 67 ? -16.438 36.344 6.242 1 96.38 67 LEU B C 1
ATOM 3484 O O . LEU B 1 67 ? -17.609 36.75 6.266 1 96.38 67 LEU B O 1
ATOM 3488 N N . PRO B 1 68 ? -15.477 37.125 6.641 1 97.38 68 PRO B N 1
ATOM 3489 C CA . PRO B 1 68 ? -14.047 36.781 6.715 1 97.38 68 PRO B CA 1
ATOM 3490 C C . PRO B 1 68 ? -13.695 36 7.965 1 97.38 68 PRO B C 1
ATOM 3492 O O . PRO B 1 68 ? -14.398 36.062 8.969 1 97.38 68 PRO B O 1
ATOM 3495 N N . GLN B 1 69 ? -12.656 35.219 7.941 1 97.19 69 GLN B N 1
ATOM 3496 C CA . GLN B 1 69 ? -12.125 34.438 9.055 1 97.19 69 GLN B CA 1
ATOM 3497 C C . GLN B 1 69 ? -10.609 34.594 9.148 1 97.19 69 GLN B C 1
ATOM 3499 O O . GLN B 1 69 ? -9.914 34.562 8.133 1 97.19 69 GLN B O 1
ATOM 3504 N N . PRO B 1 70 ? -10.078 34.781 10.406 1 98.44 70 PRO B N 1
ATOM 3505 C CA . PRO B 1 70 ? -8.625 34.625 10.539 1 98.44 70 PRO B CA 1
ATOM 3506 C C . PRO B 1 70 ? -8.133 33.281 10.008 1 98.44 70 PRO B C 1
ATOM 3508 O O . PRO B 1 70 ? -8.797 32.25 10.195 1 98.44 70 PRO B O 1
ATOM 3511 N N . MET B 1 71 ? -6.953 33.25 9.367 1 98.38 71 MET B N 1
ATOM 3512 C CA . MET B 1 71 ? -6.336 32.031 8.875 1 98.38 71 MET B CA 1
ATOM 3513 C C . MET B 1 71 ? -5.375 31.453 9.906 1 98.38 71 MET B C 1
ATOM 3515 O O . MET B 1 71 ? -5.262 31.969 11.023 1 98.38 71 MET B O 1
ATOM 3519 N N . GLY B 1 72 ? -4.738 30.312 9.555 1 98.62 72 GLY B N 1
ATOM 3520 C CA . GLY B 1 72 ? -3.662 29.75 10.352 1 98.62 72 GLY B CA 1
ATOM 3521 C C . GLY B 1 72 ? -4.082 28.531 11.141 1 98.62 72 GLY B C 1
ATOM 3522 O O . GLY B 1 72 ? -5.039 28.578 11.914 1 98.62 72 GLY B O 1
ATOM 3523 N N . HIS B 1 73 ? -3.314 27.438 11.008 1 98.75 73 HIS B N 1
ATOM 3524 C CA . HIS B 1 73 ? -3.723 26.203 11.648 1 98.75 73 HIS B CA 1
ATOM 3525 C C . HIS B 1 73 ? -2.535 25.484 12.297 1 98.75 73 HIS B C 1
ATOM 3527 O O . HIS B 1 73 ? -2.676 24.391 12.82 1 98.75 73 HIS B O 1
ATOM 3533 N N . GLU B 1 74 ? -1.343 26.047 12.281 1 98.75 74 GLU B N 1
ATOM 3534 C CA . GLU B 1 74 ? -0.143 25.531 12.93 1 98.75 74 GLU B CA 1
ATOM 3535 C C . GLU B 1 74 ? 0.261 26.406 14.117 1 98.75 74 GLU B C 1
ATOM 3537 O O . GLU B 1 74 ? 1.082 27.312 13.977 1 98.75 74 GLU B O 1
ATOM 3542 N N . PHE B 1 75 ? -0.247 26.062 15.375 1 98.81 75 PHE B N 1
ATOM 3543 C CA . PHE B 1 75 ? -0.018 27.109 16.359 1 98.81 75 PHE B CA 1
ATOM 3544 C C . PHE B 1 75 ? 0.074 26.547 17.766 1 98.81 75 PHE B C 1
ATOM 3546 O O . PHE B 1 75 ? -0.311 25.391 18 1 98.81 75 PHE B O 1
ATOM 3553 N N . SER B 1 76 ? 0.624 27.328 18.609 1 98.81 76 SER B N 1
ATOM 3554 C CA . SER B 1 76 ? 0.67 27.156 20.062 1 98.81 76 SER B CA 1
ATOM 3555 C C . SER B 1 76 ? 0.225 28.422 20.781 1 98.81 76 SER B C 1
ATOM 3557 O O . SER B 1 76 ? 0.155 29.484 20.188 1 98.81 76 SER B O 1
ATOM 3559 N N . GLY B 1 77 ? -0.105 28.281 22 1 98.75 77 GLY B N 1
ATOM 3560 C CA . GLY B 1 77 ? -0.522 29.406 22.797 1 98.75 77 GLY B CA 1
ATOM 3561 C C . GLY B 1 77 ? -0.875 29.031 24.234 1 98.75 77 GLY B C 1
ATOM 3562 O O . GLY B 1 77 ? -0.404 28.016 24.734 1 98.75 77 GLY B O 1
ATOM 3563 N N . PHE B 1 78 ? -1.67 29.953 24.812 1 98.81 78 PHE B N 1
ATOM 3564 C CA . PHE B 1 78 ? -2.041 29.766 26.203 1 98.81 78 PHE B CA 1
ATOM 3565 C C . PHE B 1 78 ? -3.555 29.828 26.375 1 98.81 78 PHE B C 1
ATOM 3567 O O . PHE B 1 78 ? -4.223 30.656 25.766 1 98.81 78 PHE B O 1
ATOM 3574 N N . VAL B 1 79 ? -4.039 28.938 27.234 1 98.81 79 VAL B N 1
ATOM 3575 C CA . VAL B 1 79 ? -5.469 28.922 27.516 1 98.81 79 VAL B CA 1
ATOM 3576 C C . VAL B 1 79 ? -5.863 30.219 28.219 1 98.81 79 VAL B C 1
ATOM 3578 O O . VAL B 1 79 ? -5.293 30.578 29.25 1 98.81 79 VAL B O 1
ATOM 3581 N N . LYS B 1 80 ? -6.812 30.859 27.656 1 98.69 80 LYS B N 1
ATOM 3582 C CA . LYS B 1 80 ? -7.281 32.125 28.188 1 98.69 80 LYS B CA 1
ATOM 3583 C C . LYS B 1 80 ? -8.594 31.969 28.953 1 98.69 80 LYS B C 1
ATOM 3585 O O . LYS B 1 80 ? -8.82 32.594 29.969 1 98.69 80 LYS B O 1
ATOM 3590 N N . ALA B 1 81 ? -9.492 31.188 28.453 1 98.81 81 ALA B N 1
ATOM 3591 C CA . ALA B 1 81 ? -10.797 30.891 29.047 1 98.81 81 ALA B CA 1
ATOM 3592 C C . ALA B 1 81 ? -11.266 29.5 28.625 1 98.81 81 ALA B C 1
ATOM 3594 O O . ALA B 1 81 ? -10.805 28.938 27.625 1 98.81 81 ALA B O 1
ATOM 3595 N N . ILE B 1 82 ? -12.172 28.891 29.438 1 98.69 82 ILE B N 1
ATOM 3596 C CA . ILE B 1 82 ? -12.633 27.547 29.156 1 98.69 82 ILE B CA 1
ATOM 3597 C C . ILE B 1 82 ? -14.148 27.469 29.312 1 98.69 82 ILE B C 1
ATOM 3599 O O . ILE B 1 82 ? -14.727 28.188 30.141 1 98.69 82 ILE B O 1
ATOM 3603 N N . GLY B 1 83 ? -14.766 26.656 28.5 1 98.56 83 GLY B N 1
ATOM 3604 C CA . GLY B 1 83 ? -16.188 26.359 28.672 1 98.56 83 GLY B CA 1
ATOM 3605 C C . GLY B 1 83 ? -16.484 25.531 29.906 1 98.56 83 GLY B C 1
ATOM 3606 O O . GLY B 1 83 ? -15.57 24.984 30.516 1 98.56 83 GLY B O 1
ATOM 3607 N N . SER B 1 84 ? -17.797 25.344 30.141 1 98.19 84 SER B N 1
ATOM 3608 C CA . SER B 1 84 ? -18.25 24.766 31.406 1 98.19 84 SER B CA 1
ATOM 3609 C C . SER B 1 84 ? -17.938 23.266 31.453 1 98.19 84 SER B C 1
ATOM 3611 O O . SER B 1 84 ? -17.812 22.688 32.531 1 98.19 84 SER B O 1
ATOM 3613 N N . ASN B 1 85 ? -17.766 22.578 30.328 1 98.19 85 ASN B N 1
ATOM 3614 C CA . ASN B 1 85 ? -17.562 21.125 30.312 1 98.19 85 ASN B CA 1
ATOM 3615 C C . ASN B 1 85 ? -16.094 20.766 30.156 1 98.19 85 ASN B C 1
ATOM 3617 O O . ASN B 1 85 ? -15.742 19.578 30.156 1 98.19 85 ASN B O 1
ATOM 3621 N N . VAL B 1 86 ? -15.227 21.781 30 1 98.56 86 VAL B N 1
ATOM 3622 C CA . VAL B 1 86 ? -13.812 21.531 29.734 1 98.56 86 VAL B CA 1
ATOM 3623 C C . VAL B 1 86 ? -13.133 21.016 31 1 98.56 86 VAL B C 1
ATOM 3625 O O . VAL B 1 86 ? -13.297 21.578 32.062 1 98.56 86 VAL B O 1
ATOM 3628 N N . THR B 1 87 ? -12.375 19.875 30.875 1 98.19 87 THR B N 1
ATOM 3629 C CA . THR B 1 87 ? -11.711 19.297 32.031 1 98.19 87 THR B CA 1
ATOM 3630 C C . THR B 1 87 ? -10.242 19 31.734 1 98.19 87 THR B C 1
ATOM 3632 O O . THR B 1 87 ? -9.438 18.812 32.656 1 98.19 87 THR B O 1
ATOM 3635 N N . LYS B 1 88 ? -9.852 19.016 30.5 1 97.56 88 LYS B N 1
ATOM 3636 C CA . LYS B 1 88 ? -8.531 18.562 30.062 1 97.56 88 LYS B CA 1
ATOM 3637 C C . LYS B 1 88 ? -7.469 19.625 30.328 1 97.56 88 LYS B C 1
ATOM 3639 O O . LYS B 1 88 ? -6.281 19.312 30.453 1 97.56 88 LYS B O 1
ATOM 3644 N N . VAL B 1 89 ? -7.891 20.906 30.406 1 98.5 89 VAL B N 1
ATOM 3645 C CA . VAL B 1 89 ? -6.953 22.016 30.547 1 98.5 89 VAL B CA 1
ATOM 3646 C C . VAL B 1 89 ? -7.531 23.047 31.516 1 98.5 89 VAL B C 1
ATOM 3648 O O . VAL B 1 89 ? -8.719 23.016 31.828 1 98.5 89 VAL B O 1
ATOM 3651 N N . GLU B 1 90 ? -6.652 23.938 31.953 1 98.44 90 GLU B N 1
ATOM 3652 C CA . GLU B 1 90 ? -7.043 25.094 32.75 1 98.44 90 GLU B CA 1
ATOM 3653 C C . GLU B 1 90 ? -6.434 26.375 32.219 1 98.44 90 GLU B C 1
ATOM 3655 O O . GLU B 1 90 ? -5.496 26.344 31.422 1 98.44 90 GLU B O 1
ATOM 3660 N N . VAL B 1 91 ? -6.996 27.484 32.656 1 98.69 91 VAL B N 1
ATOM 3661 C CA . VAL B 1 91 ? -6.508 28.781 32.219 1 98.69 91 VAL B CA 1
ATOM 3662 C C . VAL B 1 91 ? -5.023 28.922 32.562 1 98.69 91 VAL B C 1
ATOM 3664 O O . VAL B 1 91 ? -4.602 28.578 33.688 1 98.69 91 VAL B O 1
ATOM 3667 N N . GLY B 1 92 ? -4.23 29.312 31.578 1 98.44 92 GLY B N 1
ATOM 3668 C CA . GLY B 1 92 ? -2.801 29.484 31.781 1 98.44 92 GLY B CA 1
ATOM 3669 C C . GLY B 1 92 ? -1.973 28.375 31.172 1 98.44 92 GLY B C 1
ATOM 3670 O O . GLY B 1 92 ? -0.767 28.531 30.969 1 98.44 92 GLY B O 1
ATOM 3671 N N . ASP B 1 93 ? -2.566 27.234 30.953 1 98.69 93 ASP B N 1
ATOM 3672 C CA . ASP B 1 93 ? -1.845 26.109 30.359 1 98.69 93 ASP B CA 1
ATOM 3673 C C . ASP B 1 93 ? -1.282 26.484 28.984 1 98.69 93 ASP B C 1
ATOM 3675 O O . ASP B 1 93 ? -1.95 27.141 28.203 1 98.69 93 ASP B O 1
ATOM 3679 N N . LYS B 1 94 ? 0.021 26.062 28.703 1 98.69 94 LYS B N 1
ATOM 3680 C CA . LYS B 1 94 ? 0.633 26.125 27.375 1 98.69 94 LYS B CA 1
ATOM 3681 C C . LYS B 1 94 ? 0.178 24.953 26.516 1 98.69 94 LYS B C 1
ATOM 3683 O O . LYS B 1 94 ? 0.25 23.797 26.938 1 98.69 94 LYS B O 1
ATOM 3688 N N . VAL B 1 95 ? -0.333 25.266 25.25 1 98.88 95 VAL B N 1
ATOM 3689 C CA . VAL B 1 95 ? -0.987 24.172 24.516 1 98.88 95 VAL B CA 1
ATOM 3690 C C . VAL B 1 95 ? -0.649 24.266 23.031 1 98.88 95 VAL B C 1
ATOM 3692 O O . VAL B 1 95 ? -0.204 25.312 22.562 1 98.88 95 VAL B O 1
ATOM 3695 N N . VAL B 1 96 ? -0.716 23.172 22.375 1 98.88 96 VAL B N 1
ATOM 3696 C CA . VAL B 1 96 ? -0.816 23.078 20.922 1 98.88 96 VAL B CA 1
ATOM 3697 C C . VAL B 1 96 ? -2.164 22.469 20.531 1 98.88 96 VAL B C 1
ATOM 3699 O O . VAL B 1 96 ? -2.822 21.828 21.359 1 98.88 96 VAL B O 1
ATOM 3702 N N . VAL B 1 97 ? -2.568 22.734 19.297 1 98.69 97 VAL B N 1
ATOM 3703 C CA . VAL B 1 97 ? -3.926 22.359 18.906 1 98.69 97 VAL B CA 1
ATOM 3704 C C . VAL B 1 97 ? -3.896 21.562 17.609 1 98.69 97 VAL B C 1
ATOM 3706 O O . VAL B 1 97 ? -3.332 22.016 16.609 1 98.69 97 VAL B O 1
ATOM 3709 N N . GLU B 1 98 ? -4.41 20.344 17.672 1 98.69 98 GLU B N 1
ATOM 3710 C CA . GLU B 1 98 ? -4.734 19.609 16.453 1 98.69 98 GLU B CA 1
ATOM 3711 C C . GLU B 1 98 ? -5.871 20.281 15.688 1 98.69 98 GLU B C 1
ATOM 3713 O O . GLU B 1 98 ? -6.996 20.375 16.188 1 98.69 98 GLU B O 1
ATOM 3718 N N . ALA B 1 99 ? -5.66 20.75 14.523 1 98.25 99 ALA B N 1
ATOM 3719 C CA . ALA B 1 99 ? -6.52 21.75 13.875 1 98.25 99 ALA B CA 1
ATOM 3720 C C . ALA B 1 99 ? -7.652 21.062 13.109 1 98.25 99 ALA B C 1
ATOM 3722 O O . ALA B 1 99 ? -8.57 21.734 12.633 1 98.25 99 ALA B O 1
ATOM 3723 N N . GLY B 1 100 ? -7.602 19.734 12.969 1 97.75 100 GLY B N 1
ATOM 3724 C CA . GLY B 1 100 ? -8.648 19.031 12.242 1 97.75 100 GLY B CA 1
ATOM 3725 C C . GLY B 1 100 ? -10 19.094 12.93 1 97.75 100 GLY B C 1
ATOM 3726 O O . GLY B 1 100 ? -10.07 19.078 14.164 1 97.75 100 GLY B O 1
ATOM 3727 N N . CYS B 1 101 ? -11.047 19.203 12.117 1 97.25 101 CYS B N 1
ATOM 3728 C CA . CYS B 1 101 ? -12.422 19.156 12.578 1 97.25 101 CYS B CA 1
ATOM 3729 C C . CYS B 1 101 ? -13.242 18.172 11.742 1 97.25 101 CYS B C 1
ATOM 3731 O O . CYS B 1 101 ? -12.883 17.875 10.602 1 97.25 101 CYS B O 1
ATOM 3733 N N . GLY B 1 102 ? -14.281 17.625 12.328 1 96.44 102 GLY B N 1
ATOM 3734 C CA . GLY B 1 102 ? -15.133 16.688 11.617 1 96.44 102 GLY B CA 1
ATOM 3735 C C . GLY B 1 102 ? -16.453 16.422 12.32 1 96.44 102 GLY B C 1
ATOM 3736 O O . GLY B 1 102 ? -17 17.312 12.977 1 96.44 102 GLY B O 1
ATOM 3737 N N . CYS B 1 103 ? -16.984 15.219 12.188 1 95.69 103 CYS B N 1
ATOM 3738 C CA . CYS B 1 103 ? -18.281 14.812 12.734 1 95.69 103 CYS B CA 1
ATOM 3739 C C . CYS B 1 103 ? -18.344 15.07 14.234 1 95.69 103 CYS B C 1
ATOM 3741 O O . CYS B 1 103 ? -19.359 15.516 14.758 1 95.69 103 CYS B O 1
ATOM 3743 N N . LYS B 1 104 ? -17.266 14.859 14.82 1 96.56 104 LYS B N 1
ATOM 3744 C CA . LYS B 1 104 ? -17.25 14.875 16.281 1 96.56 104 LYS B CA 1
ATOM 3745 C C . LYS B 1 104 ? -17.25 16.312 16.812 1 96.56 104 LYS B C 1
ATOM 3747 O O . LYS B 1 104 ? -17.359 16.531 18.016 1 96.56 104 LYS B O 1
ATOM 3752 N N . ASP B 1 105 ? -17.203 17.219 15.914 1 97 105 ASP B N 1
ATOM 3753 C CA . ASP B 1 105 ? -17.156 18.625 16.328 1 97 105 ASP B CA 1
ATOM 3754 C C . ASP B 1 105 ? -18.5 19.312 16.062 1 97 105 ASP B C 1
ATOM 3756 O O . ASP B 1 105 ? -18.719 20.438 16.531 1 97 105 ASP B O 1
ATOM 3760 N N . VAL B 1 106 ? -19.422 18.672 15.375 1 96.81 106 VAL B N 1
ATOM 3761 C CA . VAL B 1 106 ? -20.641 19.312 14.859 1 96.81 106 VAL B CA 1
ATOM 3762 C C . VAL B 1 106 ? -21.484 19.828 16.031 1 96.81 106 VAL B C 1
ATOM 3764 O O . VAL B 1 106 ? -22.125 20.859 15.914 1 96.81 106 VAL B O 1
ATOM 3767 N N . HIS B 1 107 ? -21.469 19.141 17.156 1 95.81 107 HIS B N 1
ATOM 3768 C CA . HIS B 1 107 ? -22.266 19.531 18.312 1 95.81 107 HIS B CA 1
ATOM 3769 C C . HIS B 1 107 ? -21.891 20.938 18.781 1 95.81 107 HIS B C 1
ATOM 3771 O O . HIS B 1 107 ? -22.672 21.594 19.469 1 95.81 107 HIS B O 1
ATOM 3777 N N . ARG B 1 108 ? -20.719 21.453 18.422 1 96.12 108 ARG B N 1
ATOM 3778 C CA . ARG B 1 108 ? -20.25 22.766 18.844 1 96.12 108 ARG B CA 1
ATOM 3779 C C . ARG B 1 108 ? -20.969 23.859 18.062 1 96.12 108 ARG B C 1
ATOM 3781 O O . ARG B 1 108 ? -20.906 25.047 18.422 1 96.12 108 ARG B O 1
ATOM 3788 N N . TRP B 1 109 ? -21.547 23.453 16.938 1 96.5 109 TRP B N 1
ATOM 3789 C CA . TRP B 1 109 ? -22.156 24.438 16.031 1 96.5 109 TRP B CA 1
ATOM 3790 C C . TRP B 1 109 ? -23.609 24.078 15.75 1 96.5 109 TRP B C 1
ATOM 3792 O O . TRP B 1 109 ? -23.938 23.484 14.711 1 96.5 109 TRP B O 1
ATOM 3802 N N . PRO B 1 110 ? -24.516 24.594 16.531 1 95.88 110 PRO B N 1
ATOM 3803 C CA . PRO B 1 110 ? -25.938 24.25 16.375 1 95.88 110 PRO B CA 1
ATOM 3804 C C . PRO B 1 110 ? -26.516 24.688 15.031 1 95.88 110 PRO B C 1
ATOM 3806 O O . PRO B 1 110 ? -27.516 24.141 14.578 1 95.88 110 PRO B O 1
ATOM 3809 N N . ASP B 1 111 ? -25.906 25.625 14.406 1 95.88 111 ASP B N 1
ATOM 3810 C CA . ASP B 1 111 ? -26.422 26.141 13.133 1 95.88 111 ASP B CA 1
ATOM 3811 C C . ASP B 1 111 ? -25.797 25.391 11.961 1 95.88 111 ASP B C 1
ATOM 3813 O O . ASP B 1 111 ? -26.062 25.719 10.797 1 95.88 111 ASP B O 1
ATOM 3817 N N . SER B 1 112 ? -24.938 24.391 12.266 1 96.94 112 SER B N 1
ATOM 3818 C CA . SER B 1 112 ? -24.312 23.594 11.211 1 96.94 112 SER B CA 1
ATOM 3819 C C . SER B 1 112 ? -25.344 23 10.273 1 96.94 112 SER B C 1
ATOM 3821 O O . SER B 1 112 ? -26.406 22.547 10.719 1 96.94 112 SER B O 1
ATOM 3823 N N . LYS B 1 113 ? -25.016 22.891 8.977 1 95.38 113 LYS B N 1
ATOM 3824 C CA . LYS B 1 113 ? -25.859 22.203 8.008 1 95.38 113 LYS B CA 1
ATOM 3825 C C . LYS B 1 113 ? -25.906 20.703 8.266 1 95.38 113 LYS B C 1
ATOM 3827 O O . LYS B 1 113 ? -26.812 20.016 7.777 1 95.38 113 LYS B O 1
ATOM 3832 N N . LEU B 1 114 ? -24.953 20.234 9.102 1 97.06 114 LEU B N 1
ATOM 3833 C CA . LEU B 1 114 ? -24.844 18.812 9.391 1 97.06 114 LEU B CA 1
ATOM 3834 C C . LEU B 1 114 ? -25.344 18.5 10.805 1 97.06 114 LEU B C 1
ATOM 3836 O O . LEU B 1 114 ? -25.219 17.375 11.273 1 97.06 114 LEU B O 1
ATOM 3840 N N . TYR B 1 115 ? -25.875 19.453 11.445 1 96.69 115 TYR B N 1
ATOM 3841 C CA . TYR B 1 115 ? -26.156 19.328 12.867 1 96.69 115 TYR B CA 1
ATOM 3842 C C . TYR B 1 115 ? -27.094 18.156 13.141 1 96.69 115 TYR B C 1
ATOM 3844 O O . TYR B 1 115 ? -26.797 17.297 13.977 1 96.69 115 TYR B O 1
ATOM 3852 N N . GLU B 1 116 ? -28.219 18.031 12.375 1 95.5 116 GLU B N 1
ATOM 3853 C CA . GLU B 1 116 ? -29.203 16.969 12.609 1 95.5 116 GLU B CA 1
ATOM 3854 C C . GLU B 1 116 ? -28.609 15.594 12.305 1 95.5 116 GLU B C 1
ATOM 3856 O O . GLU B 1 116 ? -28.922 14.609 12.984 1 95.5 116 GLU B O 1
ATOM 3861 N N . LYS B 1 117 ? -27.781 15.531 11.32 1 92.44 117 LYS B N 1
ATOM 3862 C CA . LYS B 1 117 ? -27.234 14.266 10.852 1 92.44 117 LYS B CA 1
ATOM 3863 C C . LYS B 1 117 ? -26.094 13.797 11.742 1 92.44 117 LYS B C 1
ATOM 3865 O O . LYS B 1 117 ? -25.906 12.594 11.938 1 92.44 117 LYS B O 1
ATOM 3870 N N . ARG B 1 118 ? -25.344 14.719 12.352 1 93.56 118 ARG B N 1
ATOM 3871 C CA . ARG B 1 118 ? -24.047 14.344 12.922 1 93.56 118 ARG B CA 1
ATOM 3872 C C . ARG B 1 118 ? -23.953 14.758 14.383 1 93.56 118 ARG B C 1
ATOM 3874 O O . ARG B 1 118 ? -22.953 14.477 15.055 1 93.56 118 ARG B O 1
ATOM 3881 N N . LYS B 1 119 ? -24.969 15.336 14.891 1 89.44 119 LYS B N 1
ATOM 3882 C CA . LYS B 1 119 ? -24.875 15.805 16.281 1 89.44 119 LYS B CA 1
ATOM 3883 C C . LYS B 1 119 ? -24.75 14.625 17.234 1 89.44 119 LYS B C 1
ATOM 3885 O O . LYS B 1 119 ? -24.062 14.734 18.266 1 89.44 119 LYS B O 1
ATOM 3890 N N . ASP B 1 120 ? -25.375 13.484 16.797 1 89.81 120 ASP B N 1
ATOM 3891 C CA . ASP B 1 120 ? -25.359 12.352 17.719 1 89.81 120 ASP B CA 1
ATOM 3892 C C . ASP B 1 120 ? -24.781 11.102 17.047 1 89.81 120 ASP B C 1
ATOM 3894 O O . ASP B 1 120 ? -24.703 10.039 17.672 1 89.81 120 ASP B O 1
ATOM 3898 N N . THR B 1 121 ? -24.469 11.18 15.812 1 92.44 121 THR B N 1
ATOM 3899 C CA . THR B 1 121 ? -23.922 10.055 15.07 1 92.44 121 THR B CA 1
ATOM 3900 C C . THR B 1 121 ? -22.688 10.484 14.273 1 92.44 121 THR B C 1
ATOM 3902 O O . THR B 1 121 ? -22.578 11.641 13.859 1 92.44 121 THR B O 1
ATOM 3905 N N . PHE B 1 122 ? -21.781 9.594 14.164 1 93.88 122 PHE B N 1
ATOM 3906 C CA . PHE B 1 122 ? -20.531 9.883 13.453 1 93.88 122 PHE B CA 1
ATOM 3907 C C . PHE B 1 122 ? -20.422 9.039 12.188 1 93.88 122 PHE B C 1
ATOM 3909 O O . PHE B 1 122 ? -21.141 8.039 12.039 1 93.88 122 PHE B O 1
ATOM 3916 N N . CYS B 1 123 ? -19.656 9.5 11.281 1 93.06 123 CYS B N 1
ATOM 3917 C CA . CYS B 1 123 ? -19.375 8.664 10.117 1 93.06 123 CYS B CA 1
ATOM 3918 C C . CYS B 1 123 ? -18.547 7.445 10.508 1 93.06 123 CYS B C 1
ATOM 3920 O O . CYS B 1 123 ? -18.031 7.375 11.625 1 93.06 123 CYS B O 1
ATOM 3922 N N . SER B 1 124 ? -18.391 6.555 9.586 1 90.75 124 SER B N 1
ATOM 3923 C CA . SER B 1 124 ? -17.719 5.289 9.859 1 90.75 124 SER B CA 1
ATOM 3924 C C . SER B 1 124 ? -16.266 5.512 10.258 1 90.75 124 SER B C 1
ATOM 3926 O O . SER B 1 124 ? -15.758 4.859 11.172 1 90.75 124 SER B O 1
ATOM 3928 N N . ALA B 1 125 ? -15.547 6.398 9.617 1 93.75 125 ALA B N 1
ATOM 3929 C CA . ALA B 1 125 ? -14.148 6.672 9.93 1 93.75 125 ALA B CA 1
ATOM 3930 C C . ALA B 1 125 ? -13.992 7.18 11.359 1 93.75 125 ALA B C 1
ATOM 3932 O O . ALA B 1 125 ? -13.141 6.695 12.109 1 93.75 125 ALA B O 1
ATOM 3933 N N . CYS B 1 126 ? -14.844 8.109 11.773 1 94.69 126 CYS B N 1
ATOM 3934 C CA . CYS B 1 126 ? -14.789 8.695 13.109 1 94.69 126 CYS 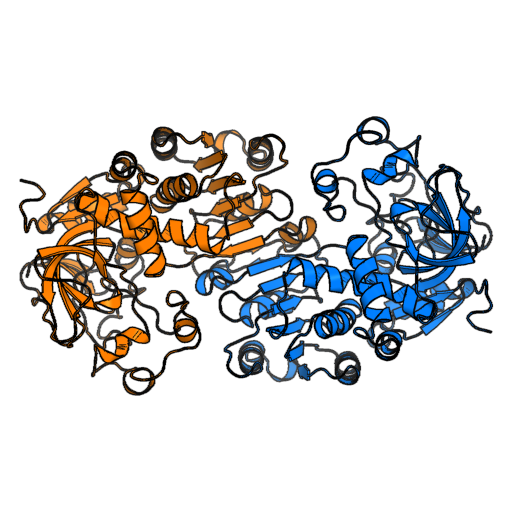B CA 1
ATOM 3935 C C . CYS B 1 126 ? -15.156 7.66 14.164 1 94.69 126 CYS B C 1
ATOM 3937 O O . CYS B 1 126 ? -14.594 7.66 15.266 1 94.69 126 CYS B O 1
ATOM 3939 N N . GLU B 1 127 ? -16.109 6.801 13.789 1 92.94 127 GLU B N 1
ATOM 3940 C CA . GLU B 1 127 ? -16.5 5.738 14.711 1 92.94 127 GLU B CA 1
ATOM 3941 C C . GLU B 1 127 ? -15.328 4.793 14.984 1 92.94 127 GLU B C 1
ATOM 3943 O O . GLU B 1 127 ? -15.242 4.188 16.047 1 92.94 127 GLU B O 1
ATOM 3948 N N . ASN B 1 128 ? -14.422 4.734 14.016 1 91.62 128 ASN B N 1
ATOM 3949 C CA . ASN B 1 128 ? -13.297 3.812 14.133 1 91.62 128 ASN B CA 1
ATOM 3950 C C . ASN B 1 128 ? -12.016 4.539 14.523 1 91.62 128 ASN B C 1
ATOM 3952 O O . ASN B 1 128 ? -10.922 3.994 14.383 1 91.62 128 ASN B O 1
ATOM 3956 N N . GLY B 1 129 ? -12.094 5.793 14.938 1 92.81 129 GLY B N 1
ATOM 3957 C CA . GLY B 1 129 ? -10.961 6.543 15.461 1 92.81 129 GLY B CA 1
ATOM 3958 C C . GLY B 1 129 ? -10.039 7.078 14.383 1 92.81 129 GLY B C 1
ATOM 3959 O O . GLY B 1 129 ? -8.898 7.441 14.656 1 92.81 129 GLY B O 1
ATOM 3960 N N . ILE B 1 130 ? -10.438 7.012 13.156 1 94.94 130 ILE B N 1
ATOM 3961 C CA . ILE B 1 130 ? -9.656 7.531 12.039 1 94.94 130 ILE B CA 1
ATOM 3962 C C . ILE B 1 130 ? -10.211 8.891 11.609 1 94.94 130 ILE B C 1
ATOM 3964 O O . ILE B 1 130 ? -10.617 9.07 10.461 1 94.94 130 ILE B O 1
ATOM 3968 N N . ASP B 1 131 ? -10.047 9.82 12.469 1 96.75 131 ASP B N 1
ATOM 3969 C CA . ASP B 1 131 ? -10.719 11.109 12.344 1 96.75 131 ASP B CA 1
ATOM 3970 C C . ASP B 1 131 ? -10.203 11.883 11.133 1 96.75 131 ASP B C 1
ATOM 3972 O O . ASP B 1 131 ? -10.945 12.656 10.523 1 96.75 131 ASP B O 1
ATOM 3976 N N . ASN B 1 132 ? -8.945 11.656 10.812 1 97.56 132 ASN B N 1
ATOM 3977 C CA . ASN B 1 132 ? -8.359 12.375 9.688 1 97.56 132 ASN B CA 1
ATOM 3978 C C . ASN B 1 132 ? -9.008 11.969 8.367 1 97.56 132 ASN B C 1
ATOM 3980 O O . ASN B 1 132 ? -8.859 12.664 7.355 1 97.56 132 ASN B O 1
ATOM 3984 N N . CYS B 1 133 ? -9.727 10.836 8.375 1 96.31 133 CYS B N 1
ATOM 3985 C CA . CYS B 1 133 ? -10.422 10.367 7.18 1 96.31 133 CYS B CA 1
ATOM 3986 C C . CYS B 1 133 ? -11.922 10.609 7.293 1 96.31 133 CYS B C 1
ATOM 3988 O O . CYS B 1 133 ? -12.711 9.992 6.578 1 96.31 133 CYS B O 1
ATOM 3990 N N . CYS B 1 134 ? -12.359 11.469 8.156 1 96 134 CYS B N 1
ATOM 3991 C CA . CYS B 1 134 ? -13.766 11.805 8.336 1 96 134 CYS B CA 1
ATOM 3992 C C . CYS B 1 134 ? -14.391 12.266 7.023 1 96 134 CYS B C 1
ATOM 3994 O O . CYS B 1 134 ? -13.773 13.008 6.266 1 96 134 CYS B O 1
ATOM 3996 N N . GLU B 1 135 ? -15.656 11.898 6.785 1 92.69 135 GLU B N 1
ATOM 3997 C CA . GLU B 1 135 ? -16.391 12.289 5.582 1 92.69 135 GLU B CA 1
ATOM 3998 C C . GLU B 1 135 ? -16.641 13.797 5.547 1 92.69 135 GLU B C 1
ATOM 4000 O O . GLU B 1 135 ? -16.906 14.359 4.484 1 92.69 135 GLU B O 1
ATOM 4005 N N . ASN B 1 136 ? -16.5 14.445 6.641 1 94.62 136 ASN B N 1
ATOM 4006 C CA . ASN B 1 136 ? -16.734 15.883 6.773 1 94.62 136 ASN B CA 1
ATOM 4007 C C . ASN B 1 136 ? -15.492 16.609 7.266 1 94.62 136 ASN B C 1
ATOM 4009 O O . ASN B 1 136 ? -15.602 17.641 7.945 1 94.62 136 ASN B O 1
ATOM 4013 N N . TYR B 1 137 ? -14.352 16.047 7.012 1 95.69 137 TYR B N 1
ATOM 4014 C CA . TYR B 1 137 ? -13.086 16.547 7.539 1 95.69 137 TYR B CA 1
ATOM 4015 C C . TYR B 1 137 ? -12.812 17.969 7.074 1 95.69 137 TYR B C 1
ATOM 4017 O O . TYR B 1 137 ? -13.07 18.312 5.918 1 95.69 137 TYR B O 1
ATOM 4025 N N . ASP B 1 138 ? -12.406 18.797 7.977 1 96.12 138 ASP B N 1
ATOM 4026 C CA . ASP B 1 138 ? -12.07 20.203 7.719 1 96.12 138 ASP B CA 1
ATOM 4027 C C . ASP B 1 138 ? -11.102 20.734 8.773 1 96.12 138 ASP B C 1
ATOM 4029 O O . ASP B 1 138 ? -10.5 19.969 9.523 1 96.12 138 ASP B O 1
ATOM 4033 N N . PHE B 1 139 ? -10.82 22.125 8.742 1 97.5 139 PHE B N 1
ATOM 4034 C CA . PHE B 1 139 ? -9.727 22.594 9.586 1 97.5 139 PHE B CA 1
ATOM 4035 C C . PHE B 1 139 ? -10.086 23.906 10.258 1 97.5 139 PHE B C 1
ATOM 4037 O O . PHE B 1 139 ? -10.633 24.812 9.617 1 97.5 139 PHE B O 1
ATOM 4044 N N . THR B 1 140 ? -9.727 23.969 11.508 1 98.06 140 THR B N 1
ATOM 4045 C CA . THR B 1 140 ? -9.609 25.266 12.156 1 98.06 140 THR B CA 1
ATOM 4046 C C . THR B 1 140 ? -8.562 26.125 11.445 1 98.06 140 THR B C 1
ATOM 4048 O O . THR B 1 140 ? -7.441 25.672 11.203 1 98.06 140 THR B O 1
ATOM 4051 N N . GLY B 1 141 ? -8.938 27.344 11.117 1 98.19 141 GLY B N 1
ATOM 4052 C CA . GLY B 1 141 ? -7.992 28.25 10.484 1 98.19 141 GLY B CA 1
ATOM 4053 C C . GLY B 1 141 ? -7.953 28.109 8.977 1 98.19 141 GLY B C 1
ATOM 4054 O O . GLY B 1 141 ? -7.172 28.781 8.305 1 98.19 141 GLY B O 1
ATOM 4055 N N . LEU B 1 142 ? -8.773 27.172 8.461 1 97.06 142 LEU B N 1
ATOM 4056 C CA . LEU B 1 142 ? -8.922 26.984 7.02 1 97.06 142 LEU B CA 1
ATOM 4057 C C . LEU B 1 142 ? -10.398 26.891 6.637 1 97.06 142 LEU B C 1
ATOM 4059 O O . LEU B 1 142 ? -10.781 26.047 5.836 1 97.06 142 LEU B O 1
ATOM 4063 N N . GLY B 1 143 ? -11.258 27.656 7.348 1 94.69 143 GLY B N 1
ATOM 4064 C CA . GLY B 1 143 ? -12.609 27.812 6.824 1 94.69 143 GLY B CA 1
ATOM 4065 C C . GLY B 1 143 ? -13.68 27.328 7.777 1 94.69 143 GLY B C 1
ATOM 4066 O O . GLY B 1 143 ? -14.82 27.812 7.73 1 94.69 143 GLY B O 1
ATOM 4067 N N . VAL B 1 144 ? -13.453 26.328 8.609 1 96.75 144 VAL B N 1
ATOM 4068 C CA . VAL B 1 144 ? -14.469 25.844 9.539 1 96.75 144 VAL B CA 1
ATOM 4069 C C . VAL B 1 144 ? -14.742 26.906 10.602 1 96.75 144 VAL B C 1
ATOM 4071 O O . VAL B 1 144 ? -15.898 27.188 10.922 1 96.75 144 VAL B O 1
ATOM 4074 N N . VAL B 1 145 ? -13.742 27.359 11.148 1 95.75 145 VAL B N 1
ATOM 4075 C CA . VAL B 1 145 ? -13.742 28.438 12.141 1 95.75 145 VAL B CA 1
ATOM 4076 C C . VAL B 1 145 ? -12.445 29.234 12.055 1 95.75 145 VAL B C 1
ATOM 4078 O O . VAL B 1 145 ? -11.484 28.797 11.414 1 95.75 145 VAL B O 1
ATOM 4081 N N . GLY B 1 146 ? -12.453 30.406 12.633 1 96.81 146 GLY B N 1
ATOM 4082 C CA . GLY B 1 146 ? -11.266 31.25 12.602 1 96.81 146 GLY B CA 1
ATOM 4083 C C . GLY B 1 146 ? -10.039 30.562 13.18 1 96.81 146 GLY B C 1
ATOM 4084 O O . GLY B 1 146 ? -10.148 29.734 14.086 1 96.81 146 GLY B O 1
ATOM 4085 N N . GLY B 1 147 ? -8.852 31 12.617 1 98.31 147 GLY B N 1
ATOM 4086 C CA . GLY B 1 147 ? -7.602 30.359 13.008 1 98.31 147 GLY B CA 1
ATOM 4087 C C . GLY B 1 147 ? -6.703 31.266 13.828 1 98.31 147 GLY B C 1
ATOM 4088 O O . GLY B 1 147 ? -7.184 32.156 14.508 1 98.31 147 GLY B O 1
ATOM 4089 N N . ALA B 1 148 ? -5.402 30.922 13.789 1 98.75 148 ALA B N 1
ATOM 4090 C CA . ALA B 1 148 ? -4.48 31.422 14.805 1 98.75 148 ALA B CA 1
ATOM 4091 C C . ALA B 1 148 ? -3.592 32.531 14.242 1 98.75 148 ALA B C 1
ATOM 4093 O O . ALA B 1 148 ? -2.686 33 14.93 1 98.75 148 ALA B O 1
ATOM 4094 N N . PHE B 1 149 ? -3.789 32.875 12.977 1 98.81 149 PHE B N 1
ATOM 4095 C CA . PHE B 1 149 ? -3.23 34.188 12.586 1 98.81 149 PHE B CA 1
ATOM 4096 C C . PHE B 1 149 ? -4.051 35.312 13.172 1 98.81 149 PHE B C 1
ATOM 4098 O O . PHE B 1 149 ? -4.523 36.188 12.438 1 98.81 149 PHE B O 1
ATOM 4105 N N . ALA B 1 150 ? -4.207 35.312 14.422 1 98.81 150 ALA B N 1
ATOM 4106 C CA . ALA B 1 150 ? -5.043 36.219 15.203 1 98.81 150 ALA B CA 1
ATOM 4107 C C . ALA B 1 150 ? -4.59 36.281 16.656 1 98.81 150 ALA B C 1
ATOM 4109 O O . ALA B 1 150 ? -3.756 35.469 17.078 1 98.81 150 ALA B O 1
ATOM 4110 N N . GLU B 1 151 ? -5.125 37.188 17.422 1 98.75 151 GLU B N 1
ATOM 4111 C CA . GLU B 1 151 ? -4.781 37.312 18.828 1 98.75 151 GLU B CA 1
ATOM 4112 C C . GLU B 1 151 ? -5.309 36.125 19.625 1 98.75 151 GLU B C 1
ATOM 4114 O O . GLU B 1 151 ? -4.664 35.688 20.578 1 98.75 151 GLU B O 1
ATOM 4119 N N . ARG B 1 152 ? -6.469 35.688 19.25 1 98.69 152 ARG B N 1
ATOM 4120 C CA . ARG B 1 152 ? -7.141 34.625 19.969 1 98.69 152 ARG B CA 1
ATOM 4121 C C . ARG B 1 152 ? -7.859 33.688 19 1 98.69 152 ARG B C 1
ATOM 4123 O O . ARG B 1 152 ? -8.188 34.062 17.875 1 98.69 152 ARG B O 1
ATOM 4130 N N . VAL B 1 153 ? -8.094 32.469 19.422 1 98.62 153 VAL B N 1
ATOM 4131 C CA . VAL B 1 153 ? -8.812 31.469 18.641 1 98.62 153 VAL B CA 1
ATOM 4132 C C . VAL B 1 153 ? -9.602 30.562 19.578 1 98.62 153 VAL B C 1
ATOM 4134 O O . VAL B 1 153 ? -9.172 30.281 20.703 1 98.62 153 VAL B O 1
ATOM 4137 N N . VAL B 1 154 ? -10.75 30.156 19.172 1 98.56 154 VAL B N 1
ATOM 4138 C CA . VAL B 1 154 ? -11.562 29.219 19.953 1 98.56 154 VAL B CA 1
ATOM 4139 C C . VAL B 1 154 ? -11.508 27.844 19.312 1 98.56 154 VAL B C 1
ATOM 4141 O O . VAL B 1 154 ? -11.617 27.703 18.094 1 98.56 154 VAL B O 1
ATOM 4144 N N . VAL B 1 155 ? -11.289 26.781 20.078 1 98.56 155 VAL B N 1
ATOM 4145 C CA . VAL B 1 155 ? -11.164 25.422 19.594 1 98.56 155 VAL B CA 1
ATOM 4146 C C . VAL B 1 155 ? -11.883 24.453 20.531 1 98.56 155 VAL B C 1
ATOM 4148 O O . VAL B 1 155 ? -12.234 24.828 21.656 1 98.56 155 VAL B O 1
ATOM 4151 N N . GLY B 1 156 ? -12.211 23.266 20.062 1 98.19 156 GLY B N 1
ATOM 4152 C CA . GLY B 1 156 ? -12.758 22.25 20.938 1 98.19 156 GLY B CA 1
ATOM 4153 C C . GLY B 1 156 ? -11.719 21.609 21.828 1 98.19 156 GLY B C 1
ATOM 4154 O O . GLY B 1 156 ? -10.586 21.375 21.406 1 98.19 156 GLY B O 1
ATOM 4155 N N . GLU B 1 157 ? -12.086 21.266 23.047 1 98.38 157 GLU B N 1
ATOM 4156 C CA . GLU B 1 157 ? -11.18 20.703 24.031 1 98.38 157 GLU B CA 1
ATOM 4157 C C . GLU B 1 157 ? -10.516 19.438 23.5 1 98.38 157 GLU B C 1
ATOM 4159 O O . GLU B 1 157 ? -9.352 19.172 23.797 1 98.38 157 GLU B O 1
ATOM 4164 N N . ARG B 1 158 ? -11.188 18.625 22.703 1 97.5 158 ARG B N 1
ATOM 4165 C CA . ARG B 1 158 ? -10.695 17.328 22.281 1 97.5 158 ARG B CA 1
ATOM 4166 C C . ARG B 1 158 ? -9.461 17.469 21.391 1 97.5 158 ARG B C 1
ATOM 4168 O O . ARG B 1 158 ? -8.719 16.516 21.188 1 97.5 158 ARG B O 1
ATOM 4175 N N . HIS B 1 159 ? -9.234 18.672 20.859 1 98.44 159 HIS B N 1
ATOM 4176 C CA . HIS B 1 159 ? -8.148 18.906 19.922 1 98.44 159 HIS B CA 1
ATOM 4177 C C . HIS B 1 159 ? -6.902 19.422 20.625 1 98.44 159 HIS B C 1
ATOM 4179 O O . HIS B 1 159 ? -5.855 19.609 20 1 98.44 159 HIS B O 1
ATOM 4185 N N . ILE B 1 160 ? -6.953 19.672 21.891 1 98.81 160 ILE B N 1
ATOM 4186 C CA . ILE B 1 160 ? -5.906 20.391 22.609 1 98.81 160 ILE B CA 1
ATOM 4187 C C . ILE B 1 160 ? -4.93 19.391 23.234 1 98.81 160 ILE B C 1
ATOM 4189 O O . ILE B 1 160 ? -5.344 18.391 23.797 1 98.81 160 ILE B O 1
ATOM 4193 N N . VAL B 1 161 ? -3.678 19.641 23.094 1 98.88 161 VAL B N 1
ATOM 4194 C CA . VAL B 1 161 ? -2.605 18.906 23.75 1 98.88 161 VAL B CA 1
ATOM 4195 C C . VAL B 1 161 ? -1.746 19.875 24.562 1 98.88 161 VAL B C 1
ATOM 4197 O O . VAL B 1 161 ? -1.309 20.906 24.047 1 98.88 161 VAL B O 1
ATOM 4200 N N . LYS B 1 162 ? -1.565 19.547 25.797 1 98.75 162 LYS B N 1
ATOM 4201 C CA . LYS B 1 162 ? -0.718 20.391 26.641 1 98.75 162 LYS B CA 1
ATOM 4202 C C . LYS B 1 162 ? 0.745 20.297 26.219 1 98.75 162 LYS B C 1
ATOM 4204 O O . LYS B 1 162 ? 1.239 19.219 25.906 1 98.75 162 LYS B O 1
ATOM 4209 N N . LEU B 1 163 ? 1.309 21.391 26.125 1 98.38 163 LEU B N 1
ATOM 4210 C CA . LEU B 1 163 ? 2.725 21.469 25.781 1 98.38 163 LEU B CA 1
ATOM 4211 C C . LEU B 1 163 ? 3.584 21.516 27.031 1 98.38 163 LEU B C 1
ATOM 4213 O O . LEU B 1 163 ? 3.346 22.328 27.922 1 98.38 163 LEU B O 1
ATOM 4217 N N . PRO B 1 164 ? 4.59 20.625 27.172 1 97.69 164 PRO B N 1
ATOM 4218 C CA . PRO B 1 164 ? 5.48 20.672 28.344 1 97.69 164 PRO B CA 1
ATOM 4219 C C . PRO B 1 164 ? 6.191 22.016 28.5 1 97.69 164 PRO B C 1
ATOM 4221 O O . PRO B 1 164 ? 6.449 22.688 27.5 1 97.69 164 PRO B O 1
ATOM 4224 N N . GLU B 1 165 ? 6.598 22.297 29.672 1 96.31 165 GLU B N 1
ATOM 4225 C CA . GLU B 1 165 ? 7.168 23.594 30.016 1 96.31 165 GLU B CA 1
ATOM 4226 C C . GLU B 1 165 ? 8.453 23.859 29.234 1 96.31 165 GLU B C 1
ATOM 4228 O O . GLU B 1 165 ? 8.734 25 28.844 1 96.31 165 GLU B O 1
ATOM 4233 N N . GLU B 1 166 ? 9.156 22.828 28.969 1 96.69 166 GLU B N 1
ATOM 4234 C CA . GLU B 1 166 ? 10.484 23 28.375 1 96.69 166 GLU B CA 1
ATOM 4235 C C . GLU B 1 166 ? 10.391 23.203 26.875 1 96.69 166 GLU B C 1
ATOM 4237 O O . GLU B 1 166 ? 11.359 23.594 26.234 1 96.69 166 GLU B O 1
ATOM 4242 N N . VAL B 1 167 ? 9.281 22.953 26.266 1 98.06 167 VAL B N 1
ATOM 4243 C CA . VAL B 1 167 ? 9.109 23.172 24.828 1 98.06 167 VAL B CA 1
ATOM 4244 C C . VAL B 1 167 ? 8.641 24.594 24.578 1 98.06 167 VAL B C 1
ATOM 4246 O O . VAL B 1 167 ? 7.531 24.969 24.953 1 98.06 167 VAL B O 1
ATOM 4249 N N . PRO B 1 168 ? 9.445 25.406 23.969 1 97.94 168 PRO B N 1
ATOM 4250 C CA . PRO B 1 168 ? 9.031 26.797 23.703 1 97.94 168 PRO B CA 1
ATOM 4251 C C . PRO B 1 168 ? 7.883 26.891 22.703 1 97.94 168 PRO B C 1
ATOM 4253 O O . PRO B 1 168 ? 7.695 25.984 21.891 1 97.94 168 PRO B O 1
ATOM 4256 N N . THR B 1 169 ? 7.156 28 22.719 1 98.56 169 THR B N 1
ATOM 4257 C CA . THR B 1 169 ? 5.926 28.109 21.938 1 98.56 169 THR B CA 1
ATOM 4258 C C . THR B 1 169 ? 6.242 28.219 20.438 1 98.56 169 THR B C 1
ATOM 4260 O O . THR B 1 169 ? 5.422 27.844 19.609 1 98.56 169 THR B O 1
ATOM 4263 N N . ASP B 1 170 ? 7.434 28.797 20.094 1 98.56 170 ASP B N 1
ATOM 4264 C CA . ASP B 1 170 ? 7.789 28.812 18.672 1 98.56 170 ASP B CA 1
ATOM 4265 C C . ASP B 1 170 ? 7.984 27.406 18.141 1 98.56 170 ASP B C 1
ATOM 4267 O O . ASP B 1 170 ? 7.496 27.078 17.047 1 98.56 170 ASP B O 1
ATOM 4271 N N . VAL B 1 171 ? 8.617 26.531 18.953 1 98.56 171 VAL B N 1
ATOM 4272 C CA . VAL B 1 171 ? 8.75 25.109 18.594 1 98.56 171 VAL B CA 1
ATOM 4273 C C . VAL B 1 171 ? 7.391 24.438 18.641 1 98.56 171 VAL B C 1
ATOM 4275 O O . VAL B 1 171 ? 7.105 23.547 17.844 1 98.56 171 VAL B O 1
ATOM 4278 N N . GLY B 1 172 ? 6.539 24.906 19.578 1 98.75 172 GLY B N 1
ATOM 4279 C CA . GLY B 1 172 ? 5.184 24.375 19.641 1 98.75 172 GLY B CA 1
ATOM 4280 C C . GLY B 1 172 ? 4.422 24.547 18.344 1 98.75 172 GLY B C 1
ATOM 4281 O O . GLY B 1 172 ? 3.639 23.672 17.969 1 98.75 172 GLY B O 1
ATOM 4282 N N . ALA B 1 173 ? 4.629 25.625 17.672 1 98.75 173 ALA B N 1
ATOM 4283 C CA . ALA B 1 173 ? 3.941 25.906 16.406 1 98.75 173 ALA B CA 1
ATOM 4284 C C . ALA B 1 173 ? 4.352 24.906 15.336 1 98.75 173 ALA B C 1
ATOM 4286 O O . ALA B 1 173 ? 3.682 24.781 14.305 1 98.75 173 ALA B O 1
ATOM 4287 N N . LEU B 1 174 ? 5.461 24.172 15.562 1 98.75 174 LEU B N 1
ATOM 4288 C CA . LEU B 1 174 ? 5.945 23.188 14.594 1 98.75 174 LEU B CA 1
ATOM 4289 C C . LEU B 1 174 ? 5.348 21.812 14.859 1 98.75 174 LEU B C 1
ATOM 4291 O O . LEU B 1 174 ? 5.52 20.891 14.062 1 98.75 174 LEU B O 1
ATOM 4295 N N . VAL B 1 175 ? 4.598 21.688 15.953 1 98.88 175 VAL B N 1
ATOM 4296 C CA . VAL B 1 175 ? 4.055 20.375 16.297 1 98.88 175 VAL B CA 1
ATOM 4297 C C . VAL B 1 175 ? 3.109 19.906 15.203 1 98.88 175 VAL B C 1
ATOM 4299 O O . VAL B 1 175 ? 3.098 18.719 14.859 1 98.88 175 VAL B O 1
ATOM 4302 N N . GLU B 1 176 ? 2.367 20.797 14.672 1 98.75 176 GLU B N 1
ATOM 4303 C CA . GLU B 1 176 ? 1.398 20.422 13.648 1 98.75 176 GLU B CA 1
ATOM 4304 C C . GLU B 1 176 ? 2.094 19.828 12.422 1 98.75 176 GLU B C 1
ATOM 4306 O O . GLU B 1 176 ? 1.817 18.688 12.023 1 98.75 176 GLU B O 1
ATOM 4311 N N . PRO B 1 177 ? 3.068 20.547 11.766 1 98.56 177 PRO B N 1
ATOM 4312 C CA . PRO B 1 177 ? 3.715 19.953 10.594 1 98.56 177 PRO B CA 1
ATOM 4313 C C . PRO B 1 177 ? 4.523 18.703 10.945 1 98.56 177 PRO B C 1
ATOM 4315 O O . PRO B 1 177 ? 4.637 17.781 10.117 1 98.56 177 PRO B O 1
ATOM 4318 N N . ILE B 1 178 ? 5.133 18.641 12.125 1 98.88 178 ILE B N 1
ATOM 4319 C CA . ILE B 1 178 ? 5.836 17.422 12.539 1 98.88 178 ILE B CA 1
ATOM 4320 C C . ILE B 1 178 ? 4.84 16.281 12.688 1 98.88 178 ILE B C 1
ATOM 4322 O O . ILE B 1 178 ? 5.16 15.125 12.367 1 98.88 178 ILE B O 1
ATOM 4326 N N . SER B 1 179 ? 3.609 16.609 13.156 1 98.88 179 SER B N 1
ATOM 4327 C CA . SER B 1 179 ? 2.576 15.594 13.305 1 98.88 179 SER B CA 1
ATOM 4328 C C . SER B 1 179 ? 2.139 15.047 11.945 1 98.88 179 SER B C 1
ATOM 4330 O O . SER B 1 179 ? 1.764 13.883 11.828 1 98.88 179 SER B O 1
ATOM 4332 N N . VAL B 1 180 ? 2.184 15.898 10.891 1 98.75 180 VAL B N 1
ATOM 4333 C CA . VAL B 1 180 ? 1.91 15.414 9.539 1 98.75 180 VAL B CA 1
ATOM 4334 C C . VAL B 1 180 ? 2.887 14.297 9.188 1 98.75 180 VAL B C 1
ATOM 4336 O O . VAL B 1 180 ? 2.473 13.219 8.75 1 98.75 180 VAL B O 1
ATOM 4339 N N . ALA B 1 181 ? 4.164 14.562 9.391 1 98.88 181 ALA B N 1
ATOM 4340 C CA . ALA B 1 181 ? 5.203 13.586 9.086 1 98.88 181 ALA B CA 1
ATOM 4341 C C . ALA B 1 181 ? 5.105 12.375 10.016 1 98.88 181 ALA B C 1
ATOM 4343 O O . ALA B 1 181 ? 5.277 11.234 9.586 1 98.88 181 ALA B O 1
ATOM 4344 N N . TRP B 1 182 ? 4.828 12.672 11.305 1 98.94 182 TRP B N 1
ATOM 4345 C CA . TRP B 1 182 ? 4.684 11.609 12.297 1 98.94 182 TRP B CA 1
ATOM 4346 C C . TRP B 1 182 ? 3.566 10.648 11.898 1 98.94 182 TRP B C 1
ATOM 4348 O O . TRP B 1 182 ? 3.723 9.43 12 1 98.94 182 TRP B O 1
ATOM 4358 N N . HIS B 1 183 ? 2.471 11.203 11.492 1 98.88 183 HIS B N 1
ATOM 4359 C CA . HIS B 1 183 ? 1.33 10.406 11.055 1 98.88 183 HIS B CA 1
ATOM 4360 C C . HIS B 1 183 ? 1.699 9.516 9.875 1 98.88 183 HIS B C 1
ATOM 4362 O O . HIS B 1 183 ? 1.325 8.336 9.836 1 98.88 183 HIS B O 1
ATOM 4368 N N . ALA B 1 184 ? 2.41 10.047 8.906 1 98.88 184 ALA B N 1
ATOM 4369 C CA . ALA B 1 184 ? 2.85 9.273 7.75 1 98.88 184 ALA B CA 1
ATOM 4370 C C . ALA B 1 184 ? 3.705 8.078 8.18 1 98.88 184 ALA B C 1
ATOM 4372 O O . ALA B 1 184 ? 3.543 6.973 7.66 1 98.88 184 ALA B O 1
ATOM 4373 N N . VAL B 1 185 ? 4.617 8.328 9.133 1 98.88 185 VAL B N 1
ATOM 4374 C CA . VAL B 1 185 ? 5.484 7.262 9.633 1 98.88 185 VAL B CA 1
ATOM 4375 C C . VAL B 1 185 ? 4.648 6.199 10.336 1 98.88 185 VAL B C 1
ATOM 4377 O O . VAL B 1 185 ? 4.867 5 10.148 1 98.88 185 VAL B O 1
ATOM 4380 N N . ARG B 1 186 ? 3.639 6.637 11.086 1 98.38 186 ARG B N 1
ATOM 4381 C CA . ARG B 1 186 ? 2.783 5.699 11.805 1 98.38 186 ARG B CA 1
ATOM 4382 C C . ARG B 1 186 ? 1.932 4.883 10.836 1 98.38 186 ARG B C 1
ATOM 4384 O O . ARG B 1 186 ? 1.811 3.666 10.984 1 98.38 186 ARG B O 1
ATOM 4391 N N . VAL B 1 187 ? 1.356 5.57 9.867 1 97.81 187 VAL B N 1
ATOM 4392 C CA . VAL B 1 187 ? 0.493 4.918 8.891 1 97.81 187 VAL B CA 1
ATOM 4393 C C . VAL B 1 187 ? 1.291 3.873 8.109 1 97.81 187 VAL B C 1
ATOM 4395 O O . VAL B 1 187 ? 0.76 2.82 7.746 1 97.81 187 VAL B O 1
ATOM 4398 N N . SER B 1 188 ? 2.6 4.117 7.875 1 98.56 188 SER B N 1
ATOM 4399 C CA . SER B 1 188 ? 3.465 3.203 7.133 1 98.56 188 SER B CA 1
ATOM 4400 C C . SER B 1 188 ? 3.82 1.979 7.973 1 98.56 188 SER B C 1
ATOM 4402 O O . SER B 1 188 ? 4.387 1.013 7.457 1 98.56 188 SER B O 1
ATOM 4404 N N . LYS B 1 189 ? 3.514 2.02 9.312 1 97.94 189 LYS B N 1
ATOM 4405 C CA . LYS B 1 189 ? 3.922 0.983 10.258 1 97.94 189 LYS B CA 1
ATOM 4406 C C . LYS B 1 189 ? 5.438 0.805 10.25 1 97.94 189 LYS B C 1
ATOM 4408 O O . LYS B 1 189 ? 5.934 -0.323 10.234 1 97.94 189 LYS B O 1
ATOM 4413 N N . PHE B 1 190 ? 6.098 1.909 10.219 1 98.62 190 PHE B N 1
ATOM 4414 C CA . PHE B 1 190 ? 7.555 1.93 10.203 1 98.62 190 PHE B CA 1
ATOM 4415 C C . PHE B 1 190 ? 8.125 1.099 11.344 1 98.62 190 PHE B C 1
ATOM 4417 O O . PHE B 1 190 ? 7.617 1.148 12.469 1 98.62 190 PHE B O 1
ATOM 4424 N N . GLU B 1 191 ? 9.156 0.364 11.086 1 98.12 191 GLU B N 1
ATOM 4425 C CA . GLU B 1 191 ? 9.828 -0.46 12.086 1 98.12 191 GLU B CA 1
ATOM 4426 C C . GLU B 1 191 ? 11.188 0.126 12.461 1 98.12 191 GLU B C 1
ATOM 4428 O O . GLU B 1 191 ? 11.969 0.504 11.594 1 98.12 191 GLU B O 1
ATOM 4433 N N . LYS B 1 192 ? 11.359 0.191 13.797 1 98.44 192 LYS B N 1
ATOM 4434 C CA . LYS B 1 192 ? 12.656 0.646 14.297 1 98.44 192 LYS B CA 1
ATOM 4435 C C . LYS B 1 192 ? 13.797 -0.122 13.641 1 98.44 192 LYS B C 1
ATOM 4437 O O . LYS B 1 192 ? 13.703 -1.335 13.438 1 98.44 192 LYS B O 1
ATOM 4442 N N . GLY B 1 193 ? 14.906 0.573 13.281 1 97.44 193 GLY B N 1
ATOM 4443 C CA . GLY B 1 193 ? 16.094 -0.05 12.711 1 97.44 193 GLY B CA 1
ATOM 4444 C C . GLY B 1 193 ? 16.047 -0.14 11.203 1 97.44 193 GLY B C 1
ATOM 4445 O O . GLY B 1 193 ? 17.016 -0.574 10.57 1 97.44 193 GLY B O 1
ATOM 4446 N N . LYS B 1 194 ? 15.023 0.263 10.508 1 97.38 194 LYS B N 1
ATOM 4447 C CA . LYS B 1 194 ? 14.891 0.18 9.055 1 97.38 194 LYS B CA 1
ATOM 4448 C C . LYS B 1 194 ? 15.352 1.469 8.383 1 97.38 194 LYS B C 1
ATOM 4450 O O . LYS B 1 194 ? 15.477 2.506 9.039 1 97.38 194 LYS B O 1
ATOM 4455 N N . SER B 1 195 ? 15.68 1.369 7.129 1 98.12 195 SER B N 1
ATOM 4456 C CA . SER B 1 195 ? 16.172 2.508 6.359 1 98.12 195 SER B CA 1
ATOM 4457 C C . SER B 1 195 ? 15.016 3.266 5.703 1 98.12 195 SER B C 1
ATOM 4459 O O . SER B 1 195 ? 13.977 2.684 5.398 1 98.12 195 SER B O 1
ATOM 4461 N N . ALA B 1 196 ? 15.242 4.582 5.496 1 98.75 196 ALA B N 1
ATOM 4462 C CA . ALA B 1 196 ? 14.195 5.422 4.914 1 98.75 196 ALA B CA 1
ATOM 4463 C C . ALA B 1 196 ? 14.781 6.426 3.93 1 98.75 196 ALA B C 1
ATOM 4465 O O . ALA B 1 196 ? 15.844 7.004 4.18 1 98.75 196 ALA B O 1
ATOM 4466 N N . LEU B 1 197 ? 14.109 6.547 2.814 1 98.88 197 LEU B N 1
ATOM 4467 C CA . LEU B 1 197 ? 14.391 7.574 1.815 1 98.88 197 LEU B CA 1
ATOM 4468 C C . LEU B 1 197 ? 13.336 8.672 1.848 1 98.88 197 LEU B C 1
ATOM 4470 O O . LEU B 1 197 ? 12.133 8.383 1.823 1 98.88 197 LEU B O 1
ATOM 4474 N N . ILE B 1 198 ? 13.727 9.867 2.004 1 98.94 198 ILE B N 1
ATOM 4475 C CA . ILE B 1 198 ? 12.828 11.016 1.915 1 98.94 198 ILE B CA 1
ATOM 4476 C C . ILE B 1 198 ? 13.047 11.734 0.587 1 98.94 198 ILE B C 1
ATOM 4478 O O . ILE B 1 198 ? 14.18 12.078 0.236 1 98.94 198 ILE B O 1
ATOM 4482 N N . LEU B 1 199 ? 12.008 11.875 -0.155 1 98.81 199 LEU B N 1
ATOM 4483 C CA . LEU B 1 199 ? 12.07 12.609 -1.415 1 98.81 199 LEU B CA 1
ATOM 4484 C C . LEU B 1 199 ? 11.461 14 -1.268 1 98.81 199 LEU B C 1
ATOM 4486 O O . LEU B 1 199 ? 10.234 14.148 -1.231 1 98.81 199 LEU B O 1
ATOM 4490 N N . GLY B 1 200 ? 12.289 15.016 -1.282 1 97.81 200 GLY B N 1
ATOM 4491 C CA . GLY B 1 200 ? 11.883 16.391 -1.036 1 97.81 200 GLY B CA 1
ATOM 4492 C C . GLY B 1 200 ? 12.234 16.875 0.359 1 97.81 200 GLY B C 1
ATOM 4493 O O . GLY B 1 200 ? 11.859 16.234 1.352 1 97.81 200 GLY B O 1
ATOM 4494 N N . ALA B 1 201 ? 12.93 18 0.374 1 96.94 201 ALA B N 1
ATOM 4495 C CA . ALA B 1 201 ? 13.359 18.562 1.656 1 96.94 201 ALA B CA 1
ATOM 4496 C C . ALA B 1 201 ? 12.68 19.891 1.93 1 96.94 201 ALA B C 1
ATOM 4498 O O . ALA B 1 201 ? 13.336 20.859 2.344 1 96.94 201 ALA B O 1
ATOM 4499 N N . GLY B 1 202 ? 11.422 19.969 1.547 1 95.88 202 GLY B N 1
ATOM 4500 C CA . GLY B 1 202 ? 10.602 21.047 2.053 1 95.88 202 GLY B CA 1
ATOM 4501 C C . GLY B 1 202 ? 10.266 20.906 3.525 1 95.88 202 GLY B C 1
ATOM 4502 O O . GLY B 1 202 ? 10.867 20.094 4.23 1 95.88 202 GLY B O 1
ATOM 4503 N N . PRO B 1 203 ? 9.336 21.734 4.008 1 96.31 203 PRO B N 1
ATOM 4504 C CA . PRO B 1 203 ? 8.984 21.688 5.43 1 96.31 203 PRO B CA 1
ATOM 4505 C C . PRO B 1 203 ? 8.602 20.281 5.898 1 96.31 203 PRO B C 1
ATOM 4507 O O . PRO B 1 203 ? 9.062 19.828 6.949 1 96.31 203 PRO B O 1
ATOM 4510 N N . ILE B 1 204 ? 7.785 19.578 5.133 1 97.81 204 ILE B N 1
ATOM 4511 C CA . ILE B 1 204 ? 7.305 18.266 5.531 1 97.81 204 ILE B CA 1
ATOM 4512 C C . ILE B 1 204 ? 8.438 17.25 5.434 1 97.81 204 ILE B C 1
ATOM 4514 O O . ILE B 1 204 ? 8.547 16.344 6.266 1 97.81 204 ILE B O 1
ATOM 4518 N N . GLY B 1 205 ? 9.258 17.344 4.383 1 98.38 205 GLY B N 1
ATOM 4519 C CA . GLY B 1 205 ? 10.43 16.484 4.293 1 98.38 205 GLY B CA 1
ATOM 4520 C C . GLY B 1 205 ? 11.359 16.609 5.48 1 98.38 205 GLY B C 1
ATOM 4521 O O . GLY B 1 205 ? 11.82 15.609 6.027 1 98.38 205 GLY B O 1
ATOM 4522 N N . LEU B 1 206 ? 11.641 17.844 5.859 1 98.25 206 LEU B N 1
ATOM 4523 C CA . LEU B 1 206 ? 12.492 18.078 7.02 1 98.25 206 LEU B CA 1
ATOM 4524 C C . LEU B 1 206 ? 11.836 17.578 8.297 1 98.25 206 LEU B C 1
ATOM 4526 O O . LEU B 1 206 ? 12.5 17.031 9.172 1 98.25 206 LEU B O 1
ATOM 4530 N N . ALA B 1 207 ? 10.523 17.781 8.398 1 98.62 207 ALA B N 1
ATOM 4531 C CA . ALA B 1 207 ? 9.789 17.234 9.539 1 98.62 207 ALA B CA 1
ATOM 4532 C C . ALA B 1 207 ? 9.867 15.719 9.57 1 98.62 207 ALA B C 1
ATOM 4534 O O . ALA B 1 207 ? 9.898 15.109 10.648 1 98.62 207 ALA B O 1
ATOM 4535 N N . ALA B 1 208 ? 9.914 15.086 8.391 1 98.88 208 ALA B N 1
ATOM 4536 C CA . ALA B 1 208 ? 10 13.633 8.305 1 98.88 208 ALA B CA 1
ATOM 4537 C C . ALA B 1 208 ? 11.328 13.125 8.867 1 98.88 208 ALA B C 1
ATOM 4539 O O . ALA B 1 208 ? 11.391 12.047 9.453 1 98.88 208 ALA B O 1
ATOM 4540 N N . ILE B 1 209 ? 12.406 13.93 8.695 1 98.81 209 ILE B N 1
ATOM 4541 C CA . ILE B 1 209 ? 13.688 13.578 9.305 1 98.81 209 ILE B CA 1
ATOM 4542 C C . ILE B 1 209 ? 13.516 13.422 10.812 1 98.81 209 ILE B C 1
ATOM 4544 O O . ILE B 1 209 ? 13.914 12.406 11.391 1 98.81 209 ILE B O 1
ATOM 4548 N N . LEU B 1 210 ? 12.828 14.406 11.453 1 98.81 210 LEU B N 1
ATOM 4549 C CA . LEU B 1 210 ? 12.625 14.398 12.898 1 98.81 210 LEU B CA 1
ATOM 4550 C C . LEU B 1 210 ? 11.797 13.195 13.32 1 98.81 210 LEU B C 1
ATOM 4552 O O . LEU B 1 210 ? 12.156 12.492 14.273 1 98.81 210 LEU B O 1
ATOM 4556 N N . ALA B 1 211 ? 10.695 12.961 12.609 1 98.88 211 ALA B N 1
ATOM 4557 C CA . ALA B 1 211 ? 9.805 11.852 12.938 1 98.88 211 ALA B CA 1
ATOM 4558 C C . ALA B 1 211 ? 10.523 10.508 12.812 1 98.88 211 ALA B C 1
ATOM 4560 O O . ALA B 1 211 ? 10.406 9.648 13.68 1 98.88 211 ALA B O 1
ATOM 4561 N N . LEU B 1 212 ? 11.281 10.32 11.703 1 98.94 212 LEU B N 1
ATOM 4562 C CA . LEU B 1 212 ? 11.961 9.055 11.445 1 98.94 212 LEU B CA 1
ATOM 4563 C C . LEU B 1 212 ? 13.07 8.812 12.461 1 98.94 212 LEU B C 1
ATOM 4565 O O . LEU B 1 212 ? 13.258 7.688 12.922 1 98.94 212 LEU B O 1
ATOM 4569 N N . LYS B 1 213 ? 13.852 9.891 12.82 1 98.81 213 LYS B N 1
ATOM 4570 C CA . LYS B 1 213 ? 14.852 9.758 13.875 1 98.81 213 LYS B CA 1
ATOM 4571 C C . LYS B 1 213 ? 14.211 9.297 15.18 1 98.81 213 LYS B C 1
ATOM 4573 O O . LYS B 1 213 ? 14.719 8.375 15.828 1 98.81 213 LYS B O 1
ATOM 4578 N N . ALA B 1 214 ? 13.125 9.914 15.492 1 98.81 214 ALA B N 1
ATOM 4579 C CA . ALA B 1 214 ? 12.445 9.602 16.75 1 98.81 214 ALA B CA 1
ATOM 4580 C C . ALA B 1 214 ? 11.938 8.164 16.766 1 98.81 214 ALA B C 1
ATOM 4582 O O . ALA B 1 214 ? 11.828 7.547 17.828 1 98.81 214 ALA B O 1
ATOM 4583 N N . HIS B 1 215 ? 11.609 7.594 15.586 1 98.75 215 HIS B N 1
ATOM 4584 C CA . HIS B 1 215 ? 11.102 6.23 15.492 1 98.75 215 HIS B CA 1
ATOM 4585 C C . HIS B 1 215 ? 12.25 5.23 15.359 1 98.75 215 HIS B C 1
ATOM 4587 O O . HIS B 1 215 ? 12.016 4.027 15.211 1 98.75 215 HIS B O 1
ATOM 4593 N N . GLY B 1 216 ? 13.477 5.688 15.328 1 98.5 216 GLY B N 1
ATOM 4594 C CA . GLY B 1 216 ? 14.641 4.812 15.398 1 98.5 216 GLY B CA 1
ATOM 4595 C C . GLY B 1 216 ? 15.102 4.324 14.039 1 98.5 216 GLY B C 1
ATOM 4596 O O . GLY B 1 216 ? 15.602 3.203 13.906 1 98.5 216 GLY B O 1
ATOM 4597 N N . ALA B 1 217 ? 14.938 5.121 12.977 1 98.19 217 ALA B N 1
ATOM 4598 C CA . ALA B 1 217 ? 15.469 4.762 11.664 1 98.19 217 ALA B CA 1
ATOM 4599 C C . ALA B 1 217 ? 16.969 4.523 11.734 1 98.19 217 ALA B C 1
ATOM 4601 O O . ALA B 1 217 ? 17.703 5.27 12.398 1 98.19 217 ALA B O 1
ATOM 4602 N N . SER B 1 218 ? 17.438 3.453 11.062 1 96.69 218 SER B N 1
ATOM 4603 C CA . SER B 1 218 ? 18.875 3.148 11.062 1 96.69 218 SER B CA 1
ATOM 4604 C C . SER B 1 218 ? 19.625 4.02 10.07 1 96.69 218 SER B C 1
ATOM 4606 O O . SER B 1 218 ? 20.812 4.289 10.25 1 96.69 218 SER B O 1
ATOM 4608 N N . LYS B 1 219 ? 18.969 4.371 9.047 1 97.44 219 LYS B N 1
ATOM 4609 C CA . LYS B 1 219 ? 19.516 5.191 7.973 1 97.44 219 LYS B CA 1
ATOM 4610 C C . LYS B 1 219 ? 18.438 6.078 7.348 1 97.44 219 LYS B C 1
ATOM 4612 O O . LYS B 1 219 ? 17.344 5.602 7.031 1 97.44 219 LYS B O 1
ATOM 4617 N N . ILE B 1 220 ? 18.703 7.332 7.227 1 98.69 220 ILE B N 1
ATOM 4618 C CA . ILE B 1 220 ? 17.828 8.289 6.555 1 98.69 220 ILE B CA 1
ATOM 4619 C C . ILE B 1 220 ? 18.594 9 5.449 1 98.69 220 ILE B C 1
ATOM 4621 O O . ILE B 1 220 ? 19.672 9.555 5.691 1 98.69 220 ILE B O 1
ATOM 4625 N N . VAL B 1 221 ? 18.125 8.953 4.266 1 98.81 221 VAL B N 1
ATOM 4626 C CA . VAL B 1 221 ? 18.688 9.672 3.131 1 98.81 221 VAL B CA 1
ATOM 4627 C C . VAL B 1 221 ? 17.641 10.633 2.561 1 98.81 221 VAL B C 1
ATOM 4629 O O . VAL B 1 221 ? 16.484 10.258 2.385 1 98.81 221 VAL B O 1
ATOM 4632 N N . VAL B 1 222 ? 18.016 11.859 2.316 1 98.88 222 VAL B N 1
ATOM 4633 C CA . VAL B 1 222 ? 17.125 12.859 1.735 1 98.88 222 VAL B CA 1
ATOM 4634 C C . VAL B 1 222 ? 17.562 13.172 0.309 1 98.88 222 VAL B C 1
ATOM 4636 O O . VAL B 1 222 ? 18.688 13.656 0.089 1 98.88 222 VAL B O 1
ATOM 4639 N N . SER B 1 223 ? 16.75 12.805 -0.605 1 98.69 223 SER B N 1
ATOM 4640 C CA . SER B 1 223 ? 16.984 13.195 -1.994 1 98.69 223 SER B CA 1
ATOM 4641 C C . SER B 1 223 ? 16.312 14.523 -2.312 1 98.69 223 SER B C 1
ATOM 4643 O O . SER B 1 223 ? 15.094 14.664 -2.176 1 98.69 223 SER B O 1
ATOM 4645 N N . GLU B 1 224 ? 17.016 15.484 -2.713 1 97.62 224 GLU B N 1
ATOM 4646 C CA . GLU B 1 224 ? 16.578 16.859 -2.908 1 97.62 224 GLU B CA 1
ATOM 4647 C C . GLU B 1 224 ? 17.406 17.562 -3.969 1 97.62 224 GLU B C 1
ATOM 4649 O O . GLU B 1 224 ? 18.641 17.422 -3.994 1 97.62 224 GLU B O 1
ATOM 4654 N N . LEU B 1 225 ? 16.719 18.281 -4.902 1 95 225 LEU B N 1
ATOM 4655 C CA . LEU B 1 225 ? 17.375 18.953 -6.004 1 95 225 LEU B CA 1
ATOM 4656 C C . LEU B 1 225 ? 18.047 20.25 -5.523 1 95 225 LEU B C 1
ATOM 4658 O O . LEU B 1 225 ? 19.172 20.562 -5.938 1 95 225 LEU B O 1
ATOM 4662 N N . ALA B 1 226 ? 17.344 21.047 -4.715 1 94.25 226 ALA B N 1
ATOM 4663 C CA . ALA B 1 226 ? 17.812 22.359 -4.289 1 94.25 226 ALA B CA 1
ATOM 4664 C C . ALA B 1 226 ? 18.969 22.25 -3.301 1 94.25 226 ALA B C 1
ATOM 4666 O O . ALA B 1 226 ? 18.812 21.656 -2.23 1 94.25 226 ALA B O 1
ATOM 4667 N N . GLU B 1 227 ? 20.031 22.891 -3.604 1 95.25 227 GLU B N 1
ATOM 4668 C CA . GLU B 1 227 ? 21.234 22.797 -2.789 1 95.25 227 GLU B CA 1
ATOM 4669 C C . GLU B 1 227 ? 20.984 23.344 -1.382 1 95.25 227 GLU B C 1
ATOM 4671 O O . GLU B 1 227 ? 21.422 22.734 -0.399 1 95.25 227 GLU B O 1
ATOM 4676 N N . ARG B 1 228 ? 20.344 24.438 -1.296 1 93.69 228 ARG B N 1
ATOM 4677 C CA . ARG B 1 228 ? 20.094 25.062 0 1 93.69 228 ARG B CA 1
ATOM 4678 C C . ARG B 1 228 ? 19.312 24.125 0.915 1 93.69 228 ARG B C 1
ATOM 4680 O O . ARG B 1 228 ? 19.578 24.062 2.117 1 93.69 228 ARG B O 1
ATOM 4687 N N . ARG B 1 229 ? 18.359 23.438 0.361 1 94.56 229 ARG B N 1
ATOM 4688 C CA . ARG B 1 229 ? 17.547 22.5 1.143 1 94.56 229 ARG B CA 1
ATOM 4689 C C . ARG B 1 229 ? 18.344 21.266 1.536 1 94.56 229 ARG B C 1
ATOM 4691 O O . ARG B 1 229 ? 18.156 20.719 2.619 1 94.56 229 ARG B O 1
ATOM 4698 N N . ARG B 1 230 ? 19.219 20.812 0.67 1 96.62 230 ARG B N 1
ATOM 4699 C CA . ARG B 1 230 ? 20.109 19.703 1.031 1 96.62 230 ARG B CA 1
ATOM 4700 C C . ARG B 1 230 ? 21 20.094 2.213 1 96.62 230 ARG B C 1
ATOM 4702 O O . ARG B 1 230 ? 21.219 19.281 3.113 1 96.62 230 ARG B O 1
ATOM 4709 N N . ILE B 1 231 ? 21.484 21.312 2.156 1 95.81 231 ILE B N 1
ATOM 4710 C CA . ILE B 1 231 ? 22.344 21.797 3.227 1 95.81 231 ILE B CA 1
ATOM 4711 C C . ILE B 1 231 ? 21.578 21.797 4.547 1 95.81 231 ILE B C 1
ATOM 4713 O O . ILE B 1 231 ? 22.109 21.359 5.574 1 95.81 231 ILE B O 1
ATOM 4717 N N . LEU B 1 232 ? 20.375 22.281 4.488 1 93.5 232 LEU B N 1
ATOM 4718 C CA . LEU B 1 232 ? 19.562 22.297 5.688 1 93.5 232 LEU B CA 1
ATOM 4719 C C . LEU B 1 232 ? 19.328 20.891 6.219 1 93.5 232 LEU B C 1
ATOM 4721 O O . LEU B 1 232 ? 19.422 20.656 7.426 1 93.5 232 LEU B O 1
ATOM 4725 N N . ALA B 1 233 ? 19 19.938 5.336 1 97.06 233 ALA B N 1
ATOM 4726 C CA . ALA B 1 233 ? 18.812 18.547 5.727 1 97.06 233 ALA B CA 1
ATOM 4727 C C . ALA B 1 233 ? 20.094 17.969 6.316 1 97.06 233 ALA B C 1
ATOM 4729 O O . ALA B 1 233 ? 20.047 17.25 7.328 1 97.06 233 ALA B O 1
ATOM 4730 N N . SER B 1 234 ? 21.203 18.266 5.707 1 97.5 234 SER B N 1
ATOM 4731 C CA . SER B 1 234 ? 22.484 17.781 6.176 1 97.5 234 SER B CA 1
ATOM 4732 C C . SER B 1 234 ? 22.781 18.25 7.594 1 97.5 234 SER B C 1
ATOM 4734 O O . SER B 1 234 ? 23.359 17.516 8.398 1 97.5 234 SER B O 1
ATOM 4736 N N . LYS B 1 235 ? 22.391 19.438 7.895 1 95.88 235 LYS B N 1
ATOM 4737 C CA . LYS B 1 235 ? 22.609 20 9.227 1 95.88 235 LYS B CA 1
ATOM 4738 C C . LYS B 1 235 ? 21.828 19.234 10.289 1 95.88 235 LYS B C 1
ATOM 4740 O O . LYS B 1 235 ? 22.141 19.328 11.477 1 95.88 235 LYS B O 1
ATOM 4745 N N . MET B 1 236 ? 20.875 18.547 9.852 1 96.75 236 MET B N 1
ATOM 4746 C CA . MET B 1 236 ? 20.078 17.75 10.789 1 96.75 236 MET B CA 1
ATOM 4747 C C . MET B 1 236 ? 20.703 16.359 10.969 1 96.75 236 MET B C 1
ATOM 4749 O O . MET B 1 236 ? 20.109 15.492 11.594 1 96.75 236 MET B O 1
ATOM 4753 N N . GLY B 1 237 ? 21.859 16.094 10.367 1 96.56 237 GLY B N 1
ATOM 4754 C CA . GLY B 1 237 ? 22.625 14.898 10.633 1 96.56 237 GLY B CA 1
ATOM 4755 C C . GLY B 1 237 ? 22.25 13.734 9.734 1 96.56 237 GLY B C 1
ATOM 4756 O O . GLY B 1 237 ? 22.5 12.57 10.078 1 96.56 237 GLY B O 1
ATOM 4757 N N . VAL B 1 238 ? 21.609 13.992 8.586 1 98.06 238 VAL B N 1
ATOM 4758 C CA . VAL B 1 238 ? 21.219 12.898 7.707 1 98.06 238 VAL B CA 1
ATOM 4759 C C . VAL B 1 238 ? 22.016 12.977 6.406 1 98.06 238 VAL B C 1
ATOM 4761 O O . VAL B 1 238 ? 22.578 14.023 6.082 1 98.06 238 VAL B O 1
ATOM 4764 N N . GLU B 1 239 ? 22.125 11.852 5.754 1 98.19 239 GLU B N 1
ATOM 4765 C CA . GLU B 1 239 ? 22.766 11.789 4.441 1 98.19 239 GLU B CA 1
ATOM 4766 C C . GLU B 1 239 ? 21.875 12.438 3.373 1 98.19 239 GLU B C 1
ATOM 4768 O O . GLU B 1 239 ? 20.656 12.25 3.371 1 98.19 239 GLU B O 1
ATOM 4773 N N . VAL B 1 240 ? 22.5 13.242 2.52 1 98.56 240 VAL B N 1
ATOM 4774 C CA . VAL B 1 240 ? 21.75 13.898 1.454 1 98.56 240 VAL B CA 1
ATOM 4775 C C . VAL B 1 240 ? 22.203 13.367 0.096 1 98.56 240 VAL B C 1
ATOM 4777 O O . VAL B 1 240 ? 23.312 12.859 -0.036 1 98.56 240 VAL B O 1
ATOM 4780 N N . PHE B 1 241 ? 21.281 13.406 -0.872 1 98.5 241 PHE B N 1
ATOM 4781 C CA . PHE B 1 241 ? 21.5 12.875 -2.215 1 98.5 241 PHE B CA 1
ATOM 4782 C C . PHE B 1 241 ? 21.031 13.875 -3.268 1 98.5 241 PHE B C 1
ATOM 4784 O O . PHE B 1 241 ? 19.891 14.344 -3.223 1 98.5 241 PHE B O 1
ATOM 4791 N N . ASP B 1 242 ? 21.875 14.281 -4.199 1 98 242 ASP B N 1
ATOM 4792 C CA . ASP B 1 242 ? 21.531 15.141 -5.332 1 98 242 ASP B CA 1
ATOM 4793 C C . ASP B 1 242 ? 21.234 14.305 -6.578 1 98 242 ASP B C 1
ATOM 4795 O O . ASP B 1 242 ? 22.156 13.891 -7.285 1 98 242 ASP B O 1
ATOM 4799 N N . PRO B 1 243 ? 19.969 14.133 -6.871 1 96.81 243 PRO B N 1
ATOM 4800 C CA . PRO B 1 243 ? 19.641 13.266 -8.008 1 96.81 243 PRO B CA 1
ATOM 4801 C C . PRO B 1 243 ? 20.141 13.836 -9.336 1 96.81 243 PRO B C 1
ATOM 4803 O O . PRO B 1 243 ? 20.344 13.086 -10.297 1 96.81 243 PRO B O 1
ATOM 4806 N N . SER B 1 244 ? 20.297 15.148 -9.422 1 95.56 244 SER B N 1
ATOM 4807 C CA . SER B 1 244 ? 20.703 15.789 -10.664 1 95.56 244 SER B CA 1
ATOM 4808 C C . SER B 1 244 ? 22.109 15.367 -11.078 1 95.56 244 SER B C 1
ATOM 4810 O O . SER B 1 244 ? 22.484 15.484 -12.242 1 95.56 244 SER B O 1
ATOM 4812 N N . LYS B 1 245 ? 22.844 14.867 -10.188 1 96.44 245 LYS B N 1
ATOM 4813 C CA . LYS B 1 245 ? 24.234 14.477 -10.469 1 96.44 245 LYS B CA 1
ATOM 4814 C C . LYS B 1 245 ? 24.297 13.078 -11.07 1 96.44 245 LYS B C 1
ATOM 4816 O O . LYS B 1 245 ? 25.359 12.648 -11.531 1 96.44 245 LYS B O 1
ATOM 4821 N N . HIS B 1 246 ? 23.188 12.359 -11.117 1 95.56 246 HIS B N 1
ATOM 4822 C CA . HIS B 1 246 ? 23.25 10.953 -11.5 1 95.56 246 HIS B CA 1
ATOM 4823 C C . HIS B 1 246 ? 22.375 10.672 -12.719 1 95.56 246 HIS B C 1
ATOM 4825 O O . HIS B 1 246 ? 22.406 9.57 -13.266 1 95.56 246 HIS B O 1
ATOM 4831 N N . GLY B 1 247 ? 21.562 11.664 -13.188 1 90.69 247 GLY B N 1
ATOM 4832 C CA . GLY B 1 247 ? 20.688 11.469 -14.344 1 90.69 247 GLY B CA 1
ATOM 4833 C C . GLY B 1 247 ? 19.828 10.227 -14.242 1 90.69 247 GLY B C 1
ATOM 4834 O O . GLY B 1 247 ? 19.172 10.008 -13.227 1 90.69 247 GLY B O 1
ATOM 4835 N N . ASP B 1 248 ? 19.953 9.312 -15.25 1 89.62 248 ASP B N 1
ATOM 4836 C CA . ASP B 1 248 ? 19.125 8.117 -15.344 1 89.62 248 ASP B CA 1
ATOM 4837 C C . ASP B 1 248 ? 19.578 7.059 -14.336 1 89.62 248 ASP B C 1
ATOM 4839 O O . ASP B 1 248 ? 18.859 6.086 -14.094 1 89.62 248 ASP B O 1
ATOM 4843 N N . ASN B 1 249 ? 20.641 7.285 -13.688 1 94.56 249 ASN B N 1
ATOM 4844 C CA . ASN B 1 249 ? 21.172 6.305 -12.75 1 94.56 249 ASN B CA 1
ATOM 4845 C C . ASN B 1 249 ? 20.812 6.641 -11.305 1 94.56 249 ASN B C 1
ATOM 4847 O O . ASN B 1 249 ? 21.234 5.953 -10.375 1 94.56 249 ASN B O 1
ATOM 4851 N N . ALA B 1 250 ? 20.078 7.676 -11.117 1 96.44 250 ALA B N 1
ATOM 4852 C CA . ALA B 1 250 ? 19.766 8.156 -9.773 1 96.44 250 ALA B CA 1
ATOM 4853 C C . ALA B 1 250 ? 19.141 7.051 -8.922 1 96.44 250 ALA B C 1
ATOM 4855 O O . ALA B 1 250 ? 19.562 6.832 -7.781 1 96.44 250 ALA B O 1
ATOM 4856 N N . VAL B 1 251 ? 18.25 6.336 -9.492 1 96.5 251 VAL B N 1
ATOM 4857 C CA . VAL B 1 251 ? 17.547 5.281 -8.766 1 96.5 251 VAL B CA 1
ATOM 4858 C C . VAL B 1 251 ? 18.531 4.168 -8.406 1 96.5 251 VAL B C 1
ATOM 4860 O O . VAL B 1 251 ? 18.531 3.67 -7.277 1 96.5 251 VAL B O 1
ATOM 4863 N N . THR B 1 252 ? 19.328 3.736 -9.414 1 94.94 252 THR B N 1
ATOM 4864 C CA . THR B 1 252 ? 20.328 2.693 -9.18 1 94.94 252 THR B CA 1
ATOM 4865 C C . THR B 1 252 ? 21.281 3.094 -8.055 1 94.94 252 THR B C 1
ATOM 4867 O O . THR B 1 252 ? 21.578 2.285 -7.18 1 94.94 252 THR B O 1
ATOM 4870 N N . GLU B 1 253 ? 21.75 4.324 -8.062 1 96.12 253 GLU B N 1
ATOM 4871 C CA . GLU B 1 253 ? 22.656 4.824 -7.039 1 96.12 253 GLU B CA 1
ATOM 4872 C C . GLU B 1 253 ? 21.984 4.859 -5.672 1 96.12 253 GLU B C 1
ATOM 4874 O O . GLU B 1 253 ? 22.594 4.496 -4.664 1 96.12 253 GLU B O 1
ATOM 4879 N N . LEU B 1 254 ? 20.75 5.289 -5.609 1 97.44 254 LEU B N 1
ATOM 4880 C CA . LEU B 1 254 ? 20 5.328 -4.355 1 97.44 254 LEU B CA 1
ATOM 4881 C C . LEU B 1 254 ? 19.859 3.93 -3.758 1 97.44 254 LEU B C 1
ATOM 4883 O O . LEU B 1 254 ? 20.047 3.746 -2.553 1 97.44 254 LEU B O 1
ATOM 4887 N N . ARG B 1 255 ? 19.547 2.963 -4.598 1 96.19 255 ARG B N 1
ATOM 4888 C CA . ARG B 1 255 ? 19.312 1.597 -4.141 1 96.19 255 ARG B CA 1
ATOM 4889 C C . ARG B 1 255 ? 20.562 1.001 -3.512 1 96.19 255 ARG B C 1
ATOM 4891 O O . ARG B 1 255 ? 20.484 0.064 -2.715 1 96.19 255 ARG B O 1
ATOM 4898 N N . ASN B 1 256 ? 21.719 1.507 -3.818 1 94.75 256 ASN B N 1
ATOM 4899 C CA . ASN B 1 256 ? 22.984 0.962 -3.346 1 94.75 256 ASN B CA 1
ATOM 4900 C C . ASN B 1 256 ? 23.391 1.562 -2 1 94.75 256 ASN B C 1
ATOM 4902 O O . ASN B 1 256 ? 24.328 1.095 -1.364 1 94.75 256 ASN B O 1
ATOM 4906 N N . ILE B 1 257 ? 22.625 2.504 -1.557 1 95.5 257 ILE B N 1
ATOM 4907 C CA . ILE B 1 257 ? 23.062 3.252 -0.38 1 95.5 257 ILE B CA 1
ATOM 4908 C C . ILE B 1 257 ? 22.797 2.428 0.878 1 95.5 257 ILE B C 1
ATOM 4910 O O . ILE B 1 257 ? 23.688 2.271 1.719 1 95.5 257 ILE B O 1
ATOM 4914 N N . PRO B 1 258 ? 21.516 1.891 1.041 1 92 258 PRO B N 1
ATOM 4915 C CA . PRO B 1 258 ? 21.344 1.112 2.271 1 92 258 PRO B CA 1
ATOM 4916 C C . PRO B 1 258 ? 22.219 -0.139 2.301 1 92 258 PRO B C 1
ATOM 4918 O O . PRO B 1 258 ? 22.266 -0.891 1.324 1 92 258 PRO B O 1
ATOM 4921 N N . ARG B 1 259 ? 23.172 -0.301 3.16 1 74.12 259 ARG B N 1
ATOM 4922 C CA . ARG B 1 259 ? 24.094 -1.423 3.242 1 74.12 259 ARG B CA 1
ATOM 4923 C C . ARG B 1 259 ? 23.359 -2.734 3.477 1 74.12 259 ARG B C 1
ATOM 4925 O O . ARG B 1 259 ? 22.438 -2.797 4.301 1 74.12 259 ARG B O 1
ATOM 4932 N N . GLY B 1 260 ? 23.844 -3.584 2.674 1 66.94 260 GLY B N 1
ATOM 4933 C CA . GLY B 1 260 ? 23.344 -4.926 2.896 1 66.94 260 GLY B CA 1
ATOM 4934 C C . GLY B 1 260 ? 21.953 -5.145 2.307 1 66.94 260 GLY B C 1
ATOM 4935 O O . GLY B 1 260 ? 21.422 -6.258 2.348 1 66.94 260 GLY B O 1
ATOM 4936 N N . GLN B 1 261 ? 21.5 -3.977 1.734 1 68.38 261 GLN B N 1
ATOM 4937 C CA . GLN B 1 261 ? 20.156 -4.098 1.153 1 68.38 261 GLN B CA 1
ATOM 4938 C C . GLN B 1 261 ? 20.156 -3.625 -0.298 1 68.38 261 GLN B C 1
ATOM 4940 O O . GLN B 1 261 ? 21.031 -2.865 -0.717 1 68.38 261 GLN B O 1
ATOM 4945 N N . HIS B 1 262 ? 19.422 -4.211 -1.171 1 85.94 262 HIS B N 1
ATOM 4946 C CA . HIS B 1 262 ? 19.188 -3.754 -2.535 1 85.94 262 HIS B CA 1
ATOM 4947 C C . HIS B 1 262 ? 17.953 -2.855 -2.609 1 85.94 262 HIS B C 1
ATOM 4949 O O . HIS B 1 262 ? 16.953 -3.221 -3.219 1 85.94 262 HIS B O 1
ATOM 4955 N N . GLY B 1 263 ? 18.125 -1.532 -2 1 95.94 263 GLY B N 1
ATOM 4956 C CA . GLY B 1 263 ? 17.047 -0.567 -1.926 1 95.94 263 GLY B CA 1
ATOM 4957 C C . GLY B 1 263 ? 16.625 -0.245 -0.503 1 95.94 263 GLY B C 1
ATOM 4958 O O . GLY B 1 263 ? 17.125 -0.853 0.447 1 95.94 263 GLY B O 1
ATOM 4959 N N . PHE B 1 264 ? 15.781 0.71 -0.313 1 98.25 264 PHE B N 1
ATOM 4960 C CA . PHE B 1 264 ? 15.32 1.174 0.99 1 98.25 264 PHE B CA 1
ATOM 4961 C C . PHE B 1 264 ? 14.133 0.344 1.47 1 98.25 264 PHE B C 1
ATOM 4963 O O . PHE B 1 264 ? 13.406 -0.236 0.661 1 98.25 264 PHE B O 1
ATOM 4970 N N . ASP B 1 265 ? 13.938 0.277 2.801 1 97.81 265 ASP B N 1
ATOM 4971 C CA . ASP B 1 265 ? 12.742 -0.349 3.367 1 97.81 265 ASP B CA 1
ATOM 4972 C C . ASP B 1 265 ? 11.523 0.553 3.209 1 97.81 265 ASP B C 1
ATOM 4974 O O . ASP B 1 265 ? 10.422 0.072 2.941 1 97.81 265 ASP B O 1
ATOM 4978 N N . TYR B 1 266 ? 11.766 1.854 3.412 1 98.75 266 TYR B N 1
ATOM 4979 C CA . TYR B 1 266 ? 10.68 2.824 3.324 1 98.75 266 TYR B CA 1
ATOM 4980 C C . TYR B 1 266 ? 11.086 4.02 2.471 1 98.75 266 TYR B C 1
ATOM 4982 O O . TYR B 1 266 ? 12.258 4.387 2.424 1 98.75 266 TYR B O 1
ATOM 4990 N N . ALA B 1 267 ? 10.172 4.605 1.804 1 98.88 267 ALA B N 1
ATOM 4991 C CA . ALA B 1 267 ? 10.352 5.859 1.075 1 98.88 267 ALA B CA 1
ATOM 4992 C C . ALA B 1 267 ? 9.164 6.793 1.305 1 98.88 267 ALA B C 1
ATOM 4994 O O . ALA B 1 267 ? 8.008 6.359 1.296 1 98.88 267 ALA B O 1
ATOM 4995 N N . PHE B 1 268 ? 9.398 8.023 1.579 1 98.94 268 PHE B N 1
ATOM 4996 C CA . PHE B 1 268 ? 8.383 9.039 1.804 1 98.94 268 PHE B CA 1
ATOM 4997 C C . PHE B 1 268 ? 8.461 10.133 0.74 1 98.94 268 PHE B C 1
ATOM 4999 O O . PHE B 1 268 ? 9.445 10.867 0.669 1 98.94 268 PHE B O 1
ATOM 5006 N N . ASP B 1 269 ? 7.449 10.234 -0.08 1 98.81 269 ASP B N 1
ATOM 5007 C CA . ASP B 1 269 ? 7.395 11.273 -1.102 1 98.81 269 ASP B CA 1
ATOM 5008 C C . ASP B 1 269 ? 6.758 12.547 -0.554 1 98.81 269 ASP B C 1
ATOM 5010 O O . ASP B 1 269 ? 5.531 12.641 -0.453 1 98.81 269 ASP B O 1
ATOM 5014 N N . CYS B 1 270 ? 7.547 13.516 -0.292 1 98.19 270 CYS B N 1
ATOM 5015 C CA . CYS B 1 270 ? 7.102 14.789 0.26 1 98.19 270 CYS B CA 1
ATOM 5016 C C . CYS B 1 270 ? 7.117 15.883 -0.803 1 98.19 270 CYS B C 1
ATOM 5018 O O . CYS B 1 270 ? 7.047 17.062 -0.481 1 98.19 270 CYS B O 1
ATOM 5020 N N . SER B 1 271 ? 7.281 15.516 -2.049 1 95.94 271 SER B N 1
ATOM 5021 C CA . SER B 1 271 ? 7.379 16.484 -3.137 1 95.94 271 SER B CA 1
ATOM 5022 C C . SER B 1 271 ? 6.105 16.516 -3.973 1 95.94 271 SER B C 1
ATOM 5024 O O . SER B 1 271 ? 5.633 17.578 -4.359 1 95.94 271 SER B O 1
ATOM 5026 N N . GLY B 1 272 ? 5.59 15.352 -4.328 1 95.38 272 GLY B N 1
ATOM 5027 C CA . GLY B 1 272 ? 4.332 15.297 -5.055 1 95.38 272 GLY B CA 1
ATOM 5028 C C . GLY B 1 272 ? 4.492 15.531 -6.543 1 95.38 272 GLY B C 1
ATOM 5029 O O . GLY B 1 272 ? 3.666 16.203 -7.164 1 95.38 272 GLY B O 1
ATOM 5030 N N . VAL B 1 273 ? 5.566 15.086 -7.109 1 95.69 273 VAL B N 1
ATOM 5031 C CA . VAL B 1 273 ? 5.738 15.141 -8.555 1 95.69 273 VAL B CA 1
ATOM 5032 C C . VAL B 1 273 ? 6.039 13.75 -9.102 1 95.69 273 VAL B C 1
ATOM 5034 O O . VAL B 1 273 ? 6.492 12.875 -8.359 1 95.69 273 VAL B O 1
ATOM 5037 N N . LYS B 1 274 ? 5.801 13.555 -10.406 1 96.38 274 LYS B N 1
ATOM 5038 C CA . LYS B 1 274 ? 5.906 12.242 -11.039 1 96.38 274 LYS B CA 1
ATOM 5039 C C . LYS B 1 274 ? 7.281 11.625 -10.797 1 96.38 274 LYS B C 1
ATOM 5041 O O . LYS B 1 274 ? 7.383 10.445 -10.453 1 96.38 274 LYS B O 1
ATOM 5046 N N . ALA B 1 275 ? 8.352 12.383 -10.906 1 96.19 275 ALA B N 1
ATOM 5047 C CA . ALA B 1 275 ? 9.719 11.883 -10.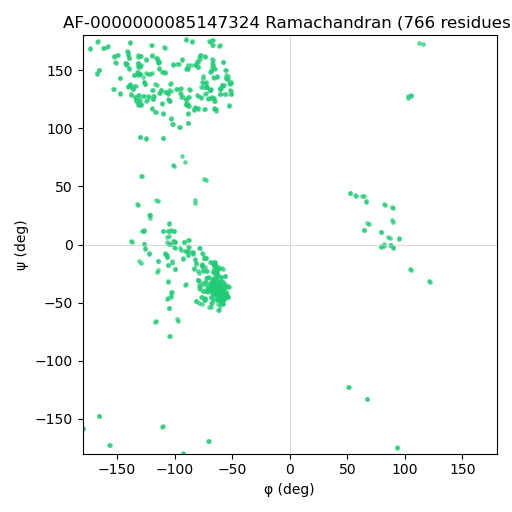789 1 96.19 275 ALA B CA 1
ATOM 5048 C C . ALA B 1 275 ? 9.977 11.312 -9.398 1 96.19 275 ALA B C 1
ATOM 5050 O O . ALA B 1 275 ? 10.57 10.242 -9.266 1 96.19 275 ALA B O 1
ATOM 5051 N N . THR B 1 276 ? 9.547 12.008 -8.383 1 97.44 276 THR B N 1
ATOM 5052 C CA . THR B 1 276 ? 9.82 11.562 -7.02 1 97.44 276 THR B CA 1
ATOM 5053 C C . THR B 1 276 ? 8.914 10.391 -6.645 1 97.44 276 THR B C 1
ATOM 5055 O O . THR B 1 276 ? 9.32 9.5 -5.891 1 97.44 276 THR B O 1
ATOM 5058 N N . PHE B 1 277 ? 7.695 10.43 -7.191 1 98.12 277 PHE B N 1
ATOM 5059 C CA . PHE B 1 277 ? 6.812 9.281 -6.992 1 98.12 277 PHE B CA 1
ATOM 5060 C C . PHE B 1 277 ? 7.441 8.008 -7.547 1 98.12 277 PHE B C 1
ATOM 5062 O O . PHE B 1 277 ? 7.52 6.996 -6.852 1 98.12 277 PHE B O 1
ATOM 5069 N N . ASN B 1 278 ? 7.887 8.07 -8.758 1 97.5 278 ASN B N 1
ATOM 5070 C CA . ASN B 1 278 ? 8.539 6.934 -9.398 1 97.5 278 ASN B CA 1
ATOM 5071 C C . ASN B 1 278 ? 9.789 6.5 -8.641 1 97.5 278 ASN B C 1
ATOM 5073 O O . ASN B 1 278 ? 10.016 5.305 -8.445 1 97.5 278 ASN B O 1
ATOM 5077 N N . THR B 1 279 ? 10.555 7.453 -8.203 1 98.06 279 THR B N 1
ATOM 5078 C CA . THR B 1 279 ? 11.773 7.148 -7.465 1 98.06 279 THR B CA 1
ATOM 5079 C C . THR B 1 279 ? 11.453 6.457 -6.145 1 98.06 279 THR B C 1
ATOM 5081 O O . THR B 1 279 ? 12.148 5.527 -5.738 1 98.06 279 THR B O 1
ATOM 5084 N N . ALA B 1 280 ? 10.383 6.938 -5.473 1 98.56 280 ALA B N 1
ATOM 5085 C CA . ALA B 1 280 ? 9.977 6.324 -4.207 1 98.56 280 ALA B CA 1
ATOM 5086 C C . ALA B 1 280 ? 9.711 4.832 -4.383 1 98.56 280 ALA B C 1
ATOM 5088 O O . ALA B 1 280 ? 10.133 4.02 -3.559 1 98.56 280 ALA B O 1
ATOM 5089 N N . LEU B 1 281 ? 9.055 4.465 -5.441 1 98.12 281 LEU B N 1
ATOM 5090 C CA . LEU B 1 281 ? 8.719 3.068 -5.695 1 98.12 281 LEU B CA 1
ATOM 5091 C C . LEU B 1 281 ? 9.953 2.279 -6.117 1 98.12 281 LEU B C 1
ATOM 5093 O O . LEU B 1 281 ? 10.211 1.194 -5.59 1 98.12 281 LEU B O 1
ATOM 5097 N N . LYS B 1 282 ? 10.711 2.822 -7.023 1 97.38 282 LYS B N 1
ATOM 5098 C CA . LYS B 1 282 ? 11.789 2.08 -7.672 1 97.38 282 LYS B CA 1
ATOM 5099 C C . LYS B 1 282 ? 12.984 1.921 -6.738 1 97.38 282 LYS B C 1
ATOM 5101 O O . LYS B 1 282 ? 13.781 0.993 -6.898 1 97.38 282 LYS B O 1
ATOM 5106 N N . ALA B 1 283 ? 13.094 2.797 -5.75 1 97.88 283 ALA B N 1
ATOM 5107 C CA . ALA B 1 283 ? 14.242 2.758 -4.852 1 97.88 283 ALA B CA 1
ATOM 5108 C C . ALA B 1 283 ? 14.031 1.751 -3.727 1 97.88 283 ALA B C 1
ATOM 5110 O O . ALA B 1 283 ? 14.953 1.453 -2.967 1 97.88 283 ALA B O 1
ATOM 5111 N N . LEU B 1 284 ? 12.883 1.188 -3.623 1 97.75 284 LEU B N 1
ATOM 5112 C CA . LEU B 1 284 ? 12.547 0.275 -2.537 1 97.75 284 LEU B CA 1
ATOM 5113 C C . LEU B 1 284 ? 13.109 -1.117 -2.801 1 97.75 284 LEU B C 1
ATOM 5115 O O . LEU B 1 284 ? 13.312 -1.499 -3.955 1 97.75 284 LEU B O 1
ATOM 5119 N N . SER B 1 285 ? 13.352 -1.804 -1.729 1 95.31 285 SER B N 1
ATOM 5120 C CA . SER B 1 285 ? 13.609 -3.24 -1.767 1 95.31 285 SER B CA 1
ATOM 5121 C C . SER B 1 285 ? 12.305 -4.035 -1.758 1 95.31 285 SER B C 1
ATOM 5123 O O . SER B 1 285 ? 11.219 -3.457 -1.72 1 95.31 285 SER B O 1
ATOM 5125 N N . PHE B 1 286 ? 12.438 -5.355 -1.917 1 95.56 286 PHE B N 1
ATOM 5126 C CA . PHE B 1 286 ? 11.258 -6.211 -1.845 1 95.56 286 PHE B CA 1
ATOM 5127 C C . PHE B 1 286 ? 10.461 -5.93 -0.575 1 95.56 286 PHE B C 1
ATOM 5129 O O . PHE B 1 286 ? 11.039 -5.695 0.488 1 95.56 286 PHE B O 1
ATOM 5136 N N . ARG B 1 287 ? 9.102 -5.781 -0.833 1 97.06 287 ARG B N 1
ATOM 5137 C CA . ARG B 1 287 ? 8.117 -5.586 0.227 1 97.06 287 ARG B CA 1
ATOM 5138 C C . ARG B 1 287 ? 8.352 -4.266 0.956 1 97.06 287 ARG B C 1
ATOM 5140 O O . ARG B 1 287 ? 7.863 -4.07 2.07 1 97.06 287 ARG B O 1
ATOM 5147 N N . GLY B 1 288 ? 9.219 -3.412 0.355 1 97.56 288 GLY B N 1
ATOM 5148 C CA . GLY B 1 288 ? 9.344 -2.064 0.887 1 97.56 288 GLY B CA 1
ATOM 5149 C C . GLY B 1 288 ? 8.055 -1.273 0.833 1 97.56 288 GLY B C 1
ATOM 5150 O O . GLY B 1 288 ? 7.074 -1.712 0.224 1 97.56 288 GLY B O 1
ATOM 5151 N N . CYS B 1 289 ? 8.047 -0.082 1.479 1 98.75 289 CYS B N 1
ATOM 5152 C CA . CYS B 1 289 ? 6.824 0.704 1.579 1 98.75 289 CYS B CA 1
ATOM 5153 C C . CYS B 1 289 ? 7.062 2.143 1.138 1 98.75 289 CYS B C 1
ATOM 5155 O O . CYS B 1 289 ? 7.93 2.83 1.683 1 98.75 289 CYS B O 1
ATOM 5157 N N . ALA B 1 290 ? 6.34 2.539 0.128 1 98.81 290 ALA B N 1
ATOM 5158 C CA . ALA B 1 290 ? 6.32 3.938 -0.295 1 98.81 290 ALA B CA 1
ATOM 5159 C C . ALA B 1 290 ? 5.098 4.66 0.262 1 98.81 290 ALA B C 1
ATOM 5161 O O . ALA B 1 290 ? 3.979 4.148 0.196 1 98.81 290 ALA B O 1
ATOM 5162 N N . VAL B 1 291 ? 5.273 5.836 0.808 1 98.94 291 VAL B N 1
ATOM 5163 C CA . VAL B 1 291 ? 4.195 6.641 1.375 1 98.94 291 VAL B CA 1
ATOM 5164 C C . VAL B 1 291 ? 4.105 7.977 0.638 1 98.94 291 VAL B C 1
ATOM 5166 O O . VAL B 1 291 ? 5.062 8.75 0.631 1 98.94 291 VAL B O 1
ATOM 5169 N N . ASN B 1 292 ? 3.025 8.203 0.013 1 98.88 292 ASN B N 1
ATOM 5170 C CA . ASN B 1 292 ? 2.773 9.539 -0.507 1 98.88 292 ASN B CA 1
ATOM 5171 C C . ASN B 1 292 ? 2.273 10.477 0.585 1 98.88 292 ASN B C 1
ATOM 5173 O O . ASN B 1 292 ? 1.203 10.258 1.156 1 98.88 292 ASN B O 1
ATOM 5177 N N . VAL B 1 293 ? 3.023 11.492 0.864 1 98.44 293 VAL B N 1
ATOM 5178 C CA . VAL B 1 293 ? 2.646 12.469 1.884 1 98.44 293 VAL B CA 1
ATOM 5179 C C . VAL B 1 293 ? 2.178 13.758 1.217 1 98.44 293 VAL B C 1
ATOM 5181 O O . VAL B 1 293 ? 1.485 14.57 1.838 1 98.44 293 VAL B O 1
ATOM 5184 N N . ALA B 1 294 ? 2.498 13.938 -0.018 1 96.62 294 ALA B N 1
ATOM 5185 C CA . ALA B 1 294 ? 2.25 15.164 -0.76 1 96.62 294 ALA B CA 1
ATOM 5186 C C . ALA B 1 294 ? 0.813 15.219 -1.271 1 96.62 294 ALA B C 1
ATOM 5188 O O . ALA B 1 294 ? 0.165 14.18 -1.427 1 96.62 294 ALA B O 1
ATOM 5189 N N . ILE B 1 295 ? 0.335 16.406 -1.475 1 93.06 295 ILE B N 1
ATOM 5190 C CA . ILE B 1 295 ? -0.967 16.641 -2.09 1 93.06 295 ILE B CA 1
ATOM 5191 C C . ILE B 1 295 ? -0.795 16.875 -3.59 1 93.06 295 ILE B C 1
ATOM 5193 O O . ILE B 1 295 ? 0.058 17.656 -4.012 1 93.06 295 ILE B O 1
ATOM 5197 N N . TRP B 1 296 ? -1.61 16.141 -4.34 1 93.75 296 TRP B N 1
ATOM 5198 C CA . TRP B 1 296 ? -1.518 16.188 -5.797 1 93.75 296 TRP B CA 1
ATOM 5199 C C . TRP B 1 296 ? -2.74 16.875 -6.398 1 93.75 296 TRP B C 1
ATOM 5201 O O . TRP B 1 296 ? -3.832 16.828 -5.828 1 93.75 296 TRP B O 1
ATOM 5211 N N . GLY B 1 297 ? -2.562 17.562 -7.547 1 86.5 297 GLY B N 1
ATOM 5212 C CA . GLY B 1 297 ? -3.693 18.047 -8.32 1 86.5 297 GLY B CA 1
ATOM 5213 C C . GLY B 1 297 ? -4.512 16.922 -8.945 1 86.5 297 GLY B C 1
ATOM 5214 O O . GLY B 1 297 ? -4.152 15.75 -8.828 1 86.5 297 GLY B O 1
ATOM 5215 N N . PRO B 1 298 ? -5.598 17.266 -9.594 1 88.62 298 PRO B N 1
ATOM 5216 C CA . PRO B 1 298 ? -6.539 16.266 -10.109 1 88.62 298 PRO B CA 1
ATOM 5217 C C . PRO B 1 298 ? -6.105 15.688 -11.453 1 88.62 298 PRO B C 1
ATOM 5219 O O . PRO B 1 298 ? -6.922 15.562 -12.367 1 88.62 298 PRO B O 1
ATOM 5222 N N . LYS B 1 299 ? -4.824 15.516 -11.641 1 93.38 299 LYS B N 1
ATOM 5223 C CA . LYS B 1 299 ? -4.285 14.914 -12.852 1 93.38 299 LYS B CA 1
ATOM 5224 C C . LYS B 1 299 ? -3.594 13.586 -12.547 1 93.38 299 LYS B C 1
ATOM 5226 O O . LYS B 1 299 ? -2.889 13.469 -11.539 1 93.38 299 LYS B O 1
ATOM 5231 N N . PRO B 1 300 ? -3.824 12.664 -13.359 1 96 300 PRO B N 1
ATOM 5232 C CA . PRO B 1 300 ? -3.178 11.367 -13.125 1 96 300 PRO B CA 1
ATOM 5233 C C . PRO B 1 300 ? -1.706 11.359 -13.531 1 96 300 PRO B C 1
ATOM 5235 O O . PRO B 1 300 ? -1.25 12.273 -14.227 1 96 300 PRO B O 1
ATOM 5238 N N . ILE B 1 301 ? -1.003 10.453 -13.086 1 97.06 301 ILE B N 1
ATOM 5239 C CA . ILE B 1 301 ? 0.349 10.156 -13.547 1 97.06 301 ILE B CA 1
ATOM 5240 C C . ILE B 1 301 ? 0.403 8.734 -14.109 1 97.06 301 ILE B C 1
ATOM 5242 O O . ILE B 1 301 ? -0.496 7.93 -13.859 1 97.06 301 ILE B O 1
ATOM 5246 N N . ASP B 1 302 ? 1.466 8.43 -14.906 1 96.88 302 ASP B N 1
ATOM 5247 C CA . ASP B 1 302 ? 1.708 7.07 -15.383 1 96.88 302 ASP B CA 1
ATOM 5248 C C . ASP B 1 302 ? 2.084 6.137 -14.234 1 96.88 302 ASP B C 1
ATOM 5250 O O . ASP B 1 302 ? 2.939 6.469 -13.414 1 96.88 302 ASP B O 1
ATOM 5254 N N . TYR B 1 303 ? 1.414 5.098 -14.125 1 97.5 303 TYR B N 1
ATOM 5255 C CA . TYR B 1 303 ? 1.672 4.082 -13.109 1 97.5 303 TYR B CA 1
ATOM 5256 C C . TYR B 1 303 ? 1.823 2.705 -13.742 1 97.5 303 TYR B C 1
ATOM 5258 O O . TYR B 1 303 ? 1.011 2.309 -14.578 1 97.5 303 TYR B O 1
ATOM 5266 N N . TYR B 1 304 ? 2.877 2.035 -13.43 1 97 304 TYR B N 1
ATOM 5267 C CA . TYR B 1 304 ? 3.121 0.671 -13.891 1 97 304 TYR B CA 1
ATOM 5268 C C . TYR B 1 304 ? 2.818 -0.337 -12.789 1 97 304 TYR B C 1
ATOM 5270 O O . TYR B 1 304 ? 3.641 -0.554 -11.891 1 97 304 TYR B O 1
ATOM 5278 N N . PRO B 1 305 ? 1.667 -1.076 -12.82 1 97.5 305 PRO B N 1
ATOM 5279 C CA . PRO B 1 305 ? 1.245 -1.962 -11.734 1 97.5 305 PRO B CA 1
ATOM 5280 C C . PRO B 1 305 ? 2.297 -3.014 -11.391 1 97.5 305 PRO B C 1
ATOM 5282 O O . PRO B 1 305 ? 2.418 -3.412 -10.227 1 97.5 305 PRO B O 1
ATOM 5285 N N . MET B 1 306 ? 3.123 -3.375 -12.375 1 96.75 306 MET B N 1
ATOM 5286 C CA . MET B 1 306 ? 4.082 -4.453 -12.148 1 96.75 306 MET B CA 1
ATOM 5287 C C . MET B 1 306 ? 5.258 -3.973 -11.305 1 96.75 306 MET B C 1
ATOM 5289 O O . MET B 1 306 ? 5.988 -4.781 -10.734 1 96.75 306 MET B O 1
ATOM 5293 N N . GLU B 1 307 ? 5.469 -2.643 -11.172 1 95.38 307 GLU B N 1
ATOM 5294 C CA . GLU B 1 307 ? 6.559 -2.1 -10.359 1 95.38 307 GLU B CA 1
ATOM 5295 C C . GLU B 1 307 ? 6.414 -2.5 -8.898 1 95.38 307 GLU B C 1
ATOM 5297 O O . GLU B 1 307 ? 7.41 -2.756 -8.219 1 95.38 307 GLU B O 1
ATOM 5302 N N . ILE B 1 308 ? 5.219 -2.566 -8.445 1 97.12 308 ILE B N 1
ATOM 5303 C CA . ILE B 1 308 ? 4.965 -2.945 -7.062 1 97.12 308 ILE B CA 1
ATOM 5304 C C . ILE B 1 308 ? 4.789 -4.461 -6.965 1 97.12 308 ILE B C 1
ATOM 5306 O O . ILE B 1 308 ? 5.203 -5.078 -5.984 1 97.12 308 ILE B O 1
ATOM 5310 N N . THR B 1 309 ? 4.211 -5.066 -7.988 1 98.12 309 THR B N 1
ATOM 5311 C CA . THR B 1 309 ? 3.809 -6.469 -7.949 1 98.12 309 THR B CA 1
ATOM 5312 C C . THR B 1 309 ? 5.031 -7.383 -7.969 1 98.12 309 THR B C 1
ATOM 5314 O O . THR B 1 309 ? 5.094 -8.359 -7.219 1 98.12 309 THR B O 1
ATOM 5317 N N . LEU B 1 310 ? 6.062 -7.051 -8.727 1 96.44 310 LEU B N 1
ATOM 5318 C CA . LEU B 1 310 ? 7.207 -7.926 -8.969 1 96.44 310 LEU B CA 1
ATOM 5319 C C . LEU B 1 310 ? 8.008 -8.141 -7.691 1 96.44 310 LEU B C 1
ATOM 5321 O O . LEU B 1 310 ? 8.727 -9.133 -7.57 1 96.44 310 LEU B O 1
ATOM 5325 N N . GLN B 1 311 ? 7.879 -7.215 -6.742 1 96.75 311 GLN B N 1
ATOM 5326 C CA . GLN B 1 311 ? 8.617 -7.328 -5.488 1 96.75 311 GLN B CA 1
ATOM 5327 C C . GLN B 1 311 ? 7.688 -7.191 -4.289 1 96.75 311 GLN B C 1
ATOM 5329 O O . GLN B 1 311 ? 8.148 -6.984 -3.162 1 96.75 311 GLN B O 1
ATOM 5334 N N . GLU B 1 312 ? 6.438 -7.25 -4.621 1 98.38 312 GLU B N 1
ATOM 5335 C CA . GLU B 1 312 ? 5.395 -7.219 -3.6 1 98.38 312 GLU B CA 1
ATOM 5336 C C . GLU B 1 312 ? 5.578 -6.027 -2.664 1 98.38 312 GLU B C 1
ATOM 5338 O O . GLU B 1 312 ? 5.547 -6.18 -1.441 1 98.38 312 GLU B O 1
ATOM 5343 N N . LYS B 1 313 ? 5.871 -4.871 -3.275 1 98.38 313 LYS B N 1
ATOM 5344 C CA . LYS B 1 313 ? 6.012 -3.621 -2.533 1 98.38 313 LYS B CA 1
ATOM 5345 C C . LYS B 1 313 ? 4.652 -3.1 -2.076 1 98.38 313 LYS B C 1
ATOM 5347 O O . LYS B 1 313 ? 3.611 -3.564 -2.545 1 98.38 313 LYS B O 1
ATOM 5352 N N . ASN B 1 314 ? 4.711 -2.189 -1.073 1 98.69 314 ASN B N 1
ATOM 5353 C CA . ASN B 1 314 ? 3.514 -1.524 -0.57 1 98.69 314 ASN B CA 1
ATOM 5354 C C . ASN B 1 314 ? 3.508 -0.039 -0.922 1 98.69 314 ASN B C 1
ATOM 5356 O O . ASN B 1 314 ? 4.543 0.625 -0.846 1 98.69 314 ASN B O 1
ATOM 5360 N N . LEU B 1 315 ? 2.422 0.401 -1.41 1 98.81 315 LEU B N 1
ATOM 5361 C CA . LEU B 1 315 ? 2.18 1.82 -1.645 1 98.81 315 LEU B CA 1
ATOM 5362 C C . LEU B 1 315 ? 0.996 2.312 -0.818 1 98.81 315 LEU B C 1
ATOM 5364 O O . LEU B 1 315 ? -0.087 1.725 -0.863 1 98.81 315 LEU B O 1
ATOM 5368 N N . THR B 1 316 ? 1.185 3.346 -0.026 1 98.75 316 THR B N 1
ATOM 5369 C CA . THR B 1 316 ? 0.107 3.959 0.743 1 98.75 316 THR B CA 1
ATOM 5370 C C . THR B 1 316 ? 0.223 5.48 0.718 1 98.75 316 THR B C 1
ATOM 5372 O O . THR B 1 316 ? 1.062 6.031 0.004 1 98.75 316 THR B O 1
ATOM 5375 N N . GLY B 1 317 ? -0.711 6.129 1.244 1 98.56 317 GLY B N 1
ATOM 5376 C CA . GLY B 1 317 ? -0.727 7.57 1.437 1 98.56 317 GLY B CA 1
ATOM 5377 C C . GLY B 1 317 ? -1.131 7.98 2.84 1 98.56 317 GLY B C 1
ATOM 5378 O O . GLY B 1 317 ? -1.728 7.191 3.576 1 98.56 317 GLY B O 1
ATOM 5379 N N . SER B 1 318 ? -0.706 9.102 3.152 1 98.56 318 SER B N 1
ATOM 5380 C CA . SER B 1 318 ? -1.041 9.68 4.449 1 98.56 318 SER B CA 1
ATOM 5381 C C . SER B 1 318 ? -1.66 11.062 4.297 1 98.56 318 SER B C 1
ATOM 5383 O O . SER B 1 318 ? -1.225 11.852 3.457 1 98.56 318 SER B O 1
ATOM 5385 N N . ILE B 1 319 ? -2.684 11.312 5.074 1 97.75 319 ILE B N 1
ATOM 5386 C CA . ILE B 1 319 ? -3.338 12.617 4.996 1 97.75 319 ILE B CA 1
ATOM 5387 C C . ILE B 1 319 ? -3.576 13.164 6.402 1 97.75 319 ILE B C 1
ATOM 5389 O O . ILE B 1 319 ? -4.117 12.461 7.262 1 97.75 319 ILE B O 1
ATOM 5393 N N . GLY B 1 320 ? -3.121 14.344 6.59 1 97.12 320 GLY B N 1
ATOM 5394 C CA . GLY B 1 320 ? -3.383 15.031 7.848 1 97.12 320 GLY B CA 1
ATOM 5395 C C . GLY B 1 320 ? -2.699 14.383 9.031 1 97.12 320 GLY B C 1
ATOM 5396 O O . GLY B 1 320 ? -1.489 14.148 9.008 1 97.12 320 GLY B O 1
ATOM 5397 N N . TYR B 1 321 ? -3.486 14.219 10.086 1 98.38 321 TYR B N 1
ATOM 5398 C CA . TYR B 1 321 ? -3.074 13.734 11.398 1 98.38 321 TYR B CA 1
ATOM 5399 C C . TYR B 1 321 ? -4.281 13.531 12.312 1 98.38 321 TYR B C 1
ATOM 5401 O O . TYR B 1 321 ? -5.406 13.875 11.945 1 98.38 321 TYR B O 1
ATOM 5409 N N . THR B 1 322 ? -4.062 12.898 13.398 1 98.06 322 THR B N 1
ATOM 5410 C CA . THR B 1 322 ? -5.02 12.797 14.5 1 98.06 322 THR B CA 1
ATOM 5411 C C . THR B 1 322 ? -4.438 13.398 15.773 1 98.06 322 THR B C 1
ATOM 5413 O O . THR B 1 322 ? -3.26 13.758 15.82 1 98.06 322 THR B O 1
ATOM 5416 N N . VAL B 1 323 ? -5.246 13.523 16.781 1 98.25 323 VAL B N 1
ATOM 5417 C CA . VAL B 1 323 ? -4.789 14.062 18.062 1 98.25 323 VAL B CA 1
ATOM 5418 C C . VAL B 1 323 ? -3.691 13.164 18.641 1 98.25 323 VAL B C 1
ATOM 5420 O O . VAL B 1 323 ? -2.756 13.648 19.281 1 98.25 323 VAL B O 1
ATOM 5423 N N . GLN B 1 324 ? -3.805 11.875 18.391 1 98.5 324 GLN B N 1
ATOM 5424 C CA . GLN B 1 324 ? -2.789 10.938 18.859 1 98.5 324 GLN B CA 1
ATOM 5425 C C . GLN B 1 324 ? -1.403 11.336 18.359 1 98.5 324 GLN B C 1
ATOM 5427 O O . GLN B 1 324 ? -0.418 11.227 19.094 1 98.5 324 GLN B O 1
ATOM 5432 N N . ASP B 1 325 ? -1.327 11.75 17.125 1 98.81 325 ASP B N 1
ATOM 5433 C CA . ASP B 1 325 ? -0.045 12.156 16.547 1 98.81 325 ASP B CA 1
ATOM 5434 C C . ASP B 1 325 ? 0.536 13.352 17.312 1 98.81 325 ASP B C 1
ATOM 5436 O O . ASP B 1 325 ? 1.737 13.391 17.578 1 98.81 325 ASP B O 1
ATOM 5440 N N . PHE B 1 326 ? -0.299 14.344 17.641 1 98.88 326 PHE B N 1
ATOM 5441 C CA . PHE B 1 326 ? 0.149 15.5 18.406 1 98.88 326 PHE B CA 1
ATOM 5442 C C . PHE B 1 326 ? 0.677 15.062 19.766 1 98.88 326 PHE B C 1
ATOM 5444 O O . PHE B 1 326 ? 1.74 15.516 20.203 1 98.88 326 PHE B O 1
ATOM 5451 N N . GLU B 1 327 ? -0.088 14.234 20.406 1 98.88 327 GLU B N 1
ATOM 5452 C CA . GLU B 1 327 ? 0.307 13.734 21.719 1 98.88 327 GLU B CA 1
ATOM 5453 C C . GLU B 1 327 ? 1.657 13.031 21.672 1 98.88 327 GLU B C 1
ATOM 5455 O O . GLU B 1 327 ? 2.516 13.242 22.516 1 98.88 327 GLU B O 1
ATOM 5460 N N . GLU B 1 328 ? 1.831 12.25 20.656 1 98.94 328 GLU B N 1
ATOM 5461 C CA . GLU B 1 328 ? 3.062 11.477 20.531 1 98.94 328 GLU B CA 1
ATOM 5462 C C . GLU B 1 328 ? 4.242 12.375 20.156 1 98.94 328 GLU B C 1
ATOM 5464 O O . GLU B 1 328 ? 5.359 12.164 20.625 1 98.94 328 GLU B O 1
ATOM 5469 N N . VAL B 1 329 ? 4.016 13.32 19.281 1 98.94 329 VAL B N 1
ATOM 5470 C CA . VAL B 1 329 ? 5.066 14.266 18.922 1 98.94 329 VAL B CA 1
ATOM 5471 C C . VAL B 1 329 ? 5.5 15.055 20.156 1 98.94 329 VAL B C 1
ATOM 5473 O O . VAL B 1 329 ? 6.695 15.188 20.422 1 98.94 329 VAL B O 1
ATOM 5476 N N . VAL B 1 330 ? 4.543 15.547 20.922 1 98.88 330 VAL B N 1
ATOM 5477 C CA . VAL B 1 330 ? 4.84 16.312 22.125 1 98.88 330 VAL B CA 1
ATOM 5478 C C . VAL B 1 330 ? 5.582 15.438 23.125 1 98.88 330 VAL B C 1
ATOM 5480 O O . VAL B 1 330 ? 6.551 15.875 23.75 1 98.88 330 VAL B O 1
ATOM 5483 N N . ALA B 1 331 ? 5.145 14.211 23.281 1 98.88 331 ALA B N 1
ATOM 5484 C CA . ALA B 1 331 ? 5.828 13.273 24.156 1 98.88 331 ALA B CA 1
ATOM 5485 C C . ALA B 1 331 ? 7.266 13.039 23.703 1 98.88 331 ALA B C 1
ATOM 5487 O O . ALA B 1 331 ? 8.18 12.953 24.531 1 98.88 331 ALA B O 1
ATOM 5488 N N . ALA B 1 332 ? 7.449 12.922 22.438 1 98.81 332 ALA B N 1
ATOM 5489 C CA . ALA B 1 332 ? 8.789 12.703 21.891 1 98.81 332 ALA B CA 1
ATOM 5490 C C . ALA B 1 332 ? 9.688 13.906 22.156 1 98.81 332 ALA B C 1
ATOM 5492 O O . ALA B 1 332 ? 10.891 13.742 22.391 1 98.81 332 ALA B O 1
ATOM 5493 N N . MET B 1 333 ? 9.148 15.125 22.031 1 98.62 333 MET B N 1
ATOM 5494 C CA . MET B 1 333 ? 9.906 16.328 22.359 1 98.62 333 MET B CA 1
ATOM 5495 C C . MET B 1 333 ? 10.281 16.328 23.844 1 98.62 333 MET B C 1
ATOM 5497 O O . MET B 1 333 ? 11.414 16.672 24.203 1 98.62 333 MET B O 1
ATOM 5501 N N . HIS B 1 334 ? 9.336 15.898 24.672 1 98.44 334 HIS B N 1
ATOM 5502 C CA . HIS B 1 334 ? 9.547 15.875 26.109 1 98.44 334 HIS B CA 1
ATOM 5503 C C . HIS B 1 334 ? 10.641 14.875 26.484 1 98.44 334 HIS B C 1
ATOM 5505 O O . HIS B 1 334 ? 11.469 15.164 27.344 1 98.44 334 HIS B O 1
ATOM 5511 N N . LYS B 1 335 ? 10.656 13.742 25.828 1 97.94 335 LYS B N 1
ATOM 5512 C CA . LYS B 1 335 ? 11.594 12.672 26.141 1 97.94 335 LYS B CA 1
ATOM 5513 C C . LYS B 1 335 ? 12.961 12.938 25.5 1 97.94 335 LYS B C 1
ATOM 5515 O O . LYS B 1 335 ? 13.945 12.281 25.828 1 97.94 335 LYS B O 1
ATOM 5520 N N . GLY B 1 336 ? 13 13.828 24.547 1 97.75 336 GLY B N 1
ATOM 5521 C CA . GLY B 1 336 ? 14.25 14.172 23.891 1 97.75 336 GLY B CA 1
ATOM 5522 C C . GLY B 1 336 ? 14.477 13.398 22.609 1 97.75 336 GLY B C 1
ATOM 5523 O O . GLY B 1 336 ? 15.523 13.539 21.969 1 97.75 336 GLY B O 1
ATOM 5524 N N . ASP B 1 337 ? 13.5 12.625 22.188 1 98.12 337 ASP B N 1
ATOM 5525 C CA . ASP B 1 337 ? 13.609 11.883 20.922 1 98.12 337 ASP B CA 1
ATOM 5526 C C . ASP B 1 337 ? 13.531 12.828 19.734 1 98.12 337 ASP B C 1
ATOM 5528 O O . ASP B 1 337 ? 14.039 12.508 18.656 1 98.12 337 ASP B O 1
ATOM 5532 N N . ILE B 1 338 ? 12.875 13.922 19.875 1 98.44 338 ILE B N 1
ATOM 5533 C CA . ILE B 1 338 ? 12.891 15.023 18.922 1 98.44 338 ILE B CA 1
ATOM 5534 C C . ILE B 1 338 ? 13.617 16.219 19.531 1 98.44 338 ILE B C 1
ATOM 5536 O O . ILE B 1 338 ? 13.203 16.75 20.562 1 98.44 338 ILE B O 1
ATOM 5540 N N . SER B 1 339 ? 14.617 16.625 18.891 1 97.06 339 SER B N 1
ATOM 5541 C CA . SER B 1 339 ? 15.453 17.703 19.391 1 97.06 339 SER B CA 1
ATOM 5542 C C . SER B 1 339 ? 14.789 19.062 19.172 1 97.06 339 SER B C 1
ATOM 5544 O O . SER B 1 339 ? 14.469 19.422 18.031 1 97.06 339 SER B O 1
ATOM 5546 N N . ILE B 1 340 ? 14.688 19.797 20.266 1 97.5 340 ILE B N 1
ATOM 5547 C CA . ILE B 1 340 ? 14.141 21.156 20.188 1 97.5 340 ILE B CA 1
ATOM 5548 C C . ILE B 1 340 ? 15.023 22.016 19.281 1 97.5 340 ILE B C 1
ATOM 5550 O O . ILE B 1 340 ? 14.523 22.797 18.469 1 97.5 340 ILE B O 1
ATOM 5554 N N . GLU B 1 341 ? 16.281 21.797 19.375 1 96.06 341 GLU B N 1
ATOM 5555 C CA . GLU B 1 341 ? 17.234 22.562 18.578 1 96.06 341 GLU B CA 1
ATOM 5556 C C . GLU B 1 341 ? 17.094 22.25 17.094 1 96.06 341 GLU B C 1
ATOM 5558 O O . GLU B 1 341 ? 17.125 23.172 16.25 1 96.06 341 GLU B O 1
ATOM 5563 N N . GLU B 1 342 ? 16.938 20.984 16.797 1 96.19 342 GLU B N 1
ATOM 5564 C CA . GLU B 1 342 ? 16.734 20.625 15.391 1 96.19 342 GLU B CA 1
ATOM 5565 C C . GLU B 1 342 ? 15.422 21.203 14.852 1 96.19 342 GLU B C 1
ATOM 5567 O O . GLU B 1 342 ? 15.344 21.594 13.688 1 96.19 342 GLU B O 1
ATOM 5572 N N . CYS B 1 343 ? 14.406 21.219 15.727 1 97.62 343 CYS B N 1
ATOM 5573 C CA . CYS B 1 343 ? 13.141 21.812 15.32 1 97.62 343 CYS B CA 1
ATOM 5574 C C . CYS B 1 343 ? 13.32 23.281 14.938 1 97.62 343 CYS B C 1
ATOM 5576 O O . CYS B 1 343 ? 12.781 23.734 13.93 1 97.62 343 CYS B O 1
ATOM 5578 N N . ARG B 1 344 ? 14.055 23.969 15.688 1 95.38 344 ARG B N 1
ATOM 5579 C CA . ARG B 1 344 ? 14.25 25.406 15.484 1 95.38 344 ARG B CA 1
ATOM 5580 C C . ARG B 1 344 ? 14.922 25.688 14.141 1 95.38 344 ARG B C 1
ATOM 5582 O O . ARG B 1 344 ? 14.75 26.75 13.562 1 95.38 344 ARG B O 1
ATOM 5589 N N . HIS B 1 345 ? 15.648 24.672 13.68 1 93.38 345 HIS B N 1
ATOM 5590 C CA . HIS B 1 345 ? 16.297 24.812 12.383 1 93.38 345 HIS B CA 1
ATOM 5591 C C . HIS B 1 345 ? 15.289 24.984 11.266 1 93.38 345 HIS B C 1
ATOM 5593 O O . HIS B 1 345 ? 15.617 25.531 10.203 1 93.38 345 HIS B O 1
ATOM 5599 N N . LEU B 1 346 ? 14.062 24.641 11.484 1 96.38 346 LEU B N 1
ATOM 5600 C CA . LEU B 1 346 ? 13.023 24.75 10.461 1 96.38 346 LEU B CA 1
ATOM 5601 C C . LEU B 1 346 ? 12.461 26.156 10.398 1 96.38 346 LEU B C 1
ATOM 5603 O O . LEU B 1 346 ? 11.805 26.531 9.43 1 96.38 346 LEU B O 1
ATOM 5607 N N . ILE B 1 347 ? 12.648 26.906 11.484 1 97.38 347 ILE B N 1
ATOM 5608 C CA . ILE B 1 347 ? 12.07 28.25 11.57 1 97.38 347 ILE B CA 1
ATOM 5609 C C . ILE B 1 347 ? 12.984 29.25 10.867 1 97.38 347 ILE B C 1
ATOM 5611 O O . ILE B 1 347 ? 14.102 29.5 11.328 1 97.38 347 ILE B O 1
ATOM 5615 N N . THR B 1 348 ? 12.492 29.859 9.797 1 96.5 348 THR B N 1
ATOM 5616 C CA . THR B 1 348 ? 13.344 30.734 9 1 96.5 348 THR B CA 1
ATOM 5617 C C . THR B 1 348 ? 12.953 32.188 9.203 1 96.5 348 THR B C 1
ATOM 5619 O O . THR B 1 348 ? 13.617 33.094 8.688 1 96.5 348 THR B O 1
ATOM 5622 N N . GLY B 1 349 ? 11.844 32.438 9.922 1 97.25 349 GLY B N 1
ATOM 5623 C CA . GLY B 1 349 ? 11.43 33.812 10.203 1 97.25 349 GLY B CA 1
ATOM 5624 C C . GLY B 1 349 ? 10.344 33.906 11.258 1 97.25 349 GLY B C 1
ATOM 5625 O O . GLY B 1 349 ? 9.523 33 11.391 1 97.25 349 GLY B O 1
ATOM 5626 N N . LYS B 1 350 ? 10.367 34.969 12.023 1 98.31 350 LYS B N 1
ATOM 5627 C CA . LYS B 1 350 ? 9.336 35.344 12.992 1 98.31 350 LYS B CA 1
ATOM 5628 C C . LYS B 1 350 ? 8.914 36.781 12.828 1 98.31 350 LYS B C 1
ATOM 5630 O O . LYS B 1 350 ? 9.758 37.688 12.852 1 98.31 350 LYS B O 1
ATOM 5635 N N . TYR B 1 351 ? 7.617 37 12.633 1 98.62 351 TYR B N 1
ATOM 5636 C CA . TYR B 1 351 ? 7.133 38.344 12.422 1 98.62 351 TYR B CA 1
ATOM 5637 C C . TYR B 1 351 ? 5.812 38.562 13.148 1 98.62 351 TYR B C 1
ATOM 5639 O O . TYR B 1 351 ? 5.129 37.625 13.523 1 98.62 351 TYR B O 1
ATOM 5647 N N . LYS B 1 352 ? 5.43 39.844 13.305 1 98.44 352 LYS B N 1
ATOM 5648 C CA . LYS B 1 352 ? 4.137 40.188 13.875 1 98.44 352 LYS B CA 1
ATOM 5649 C C . LYS B 1 352 ? 3.016 40.031 12.852 1 98.44 352 LYS B C 1
ATOM 5651 O O . LYS B 1 352 ? 3.268 40.062 11.641 1 98.44 352 LYS B O 1
ATOM 5656 N N . LEU B 1 353 ? 1.795 39.938 13.32 1 98.5 353 LEU B N 1
ATOM 5657 C CA . LEU B 1 353 ? 0.634 39.781 12.453 1 98.5 353 LEU B CA 1
ATOM 5658 C C . LEU B 1 353 ? 0.55 40.906 11.438 1 98.5 353 LEU B C 1
ATOM 5660 O O . LEU B 1 353 ? 0.178 40.688 10.281 1 98.5 353 LEU B O 1
ATOM 5664 N N . GLU B 1 354 ? 0.916 42.125 11.852 1 98.06 354 GLU B N 1
ATOM 5665 C CA . GLU B 1 354 ? 0.819 43.312 11.008 1 98.06 354 GLU B CA 1
ATOM 5666 C C . GLU B 1 354 ? 1.665 43.156 9.75 1 98.06 354 GLU B C 1
ATOM 5668 O O . GLU B 1 354 ? 1.333 43.719 8.703 1 98.06 354 GLU B O 1
ATOM 5673 N N . ASP B 1 355 ? 2.688 42.375 9.906 1 97.62 355 ASP B N 1
ATOM 5674 C CA . ASP B 1 355 ? 3.619 42.188 8.797 1 97.62 355 ASP B CA 1
ATOM 5675 C C . ASP B 1 355 ? 3.354 40.875 8.078 1 97.62 355 ASP B C 1
ATOM 5677 O O . ASP B 1 355 ? 4.105 40.469 7.184 1 97.62 355 ASP B O 1
ATOM 5681 N N . GLY B 1 356 ? 2.348 40.219 8.523 1 97.62 356 GLY B N 1
ATOM 5682 C CA . GLY B 1 356 ? 2.123 38.844 8.133 1 97.62 356 GLY B CA 1
ATOM 5683 C C . GLY B 1 356 ? 1.985 38.656 6.633 1 97.62 356 GLY B C 1
ATOM 5684 O O . GLY B 1 356 ? 2.455 37.656 6.078 1 97.62 356 GLY B O 1
ATOM 5685 N N . TRP B 1 357 ? 1.323 39.562 6.008 1 97.5 357 TRP B N 1
ATOM 5686 C CA . TRP B 1 357 ? 1.125 39.438 4.566 1 97.5 357 TRP B CA 1
ATOM 5687 C C . TRP B 1 357 ? 2.439 39.625 3.816 1 97.5 357 TRP B C 1
ATOM 5689 O O . TRP B 1 357 ? 2.852 38.75 3.049 1 97.5 357 TRP B O 1
ATOM 5699 N N . ASP B 1 358 ? 3.162 40.688 4.012 1 97.25 358 ASP B N 1
ATOM 5700 C CA . ASP B 1 358 ? 4.355 41.062 3.254 1 97.25 358 ASP B CA 1
ATOM 5701 C C . ASP B 1 358 ? 5.547 40.188 3.662 1 97.25 358 ASP B C 1
ATOM 5703 O O . ASP B 1 358 ? 6.188 39.562 2.812 1 97.25 358 ASP B O 1
ATOM 5707 N N . LYS B 1 359 ? 5.738 40.062 4.953 1 97.62 359 LYS B N 1
ATOM 5708 C CA . LYS B 1 359 ? 6.941 39.375 5.426 1 97.62 359 LYS B CA 1
ATOM 5709 C C . LYS B 1 359 ? 6.688 37.906 5.645 1 97.62 359 LYS B C 1
ATOM 5711 O O . LYS B 1 359 ? 7.629 37.125 5.844 1 97.62 359 LYS B O 1
ATOM 5716 N N . GLY B 1 360 ? 5.457 37.531 5.629 1 97.88 360 GLY B N 1
ATOM 5717 C CA . GLY B 1 360 ? 5.102 36.125 5.762 1 97.88 360 GLY B CA 1
ATOM 5718 C C . GLY B 1 360 ? 4.688 35.5 4.449 1 97.88 360 GLY B C 1
ATOM 5719 O O . GLY B 1 360 ? 5.5 34.875 3.777 1 97.88 360 GLY B O 1
ATOM 5720 N N . PHE B 1 361 ? 3.432 35.75 4.012 1 97.88 361 PHE B N 1
ATOM 5721 C CA . PHE B 1 361 ? 2.826 35.125 2.848 1 97.88 361 PHE B CA 1
ATOM 5722 C C . PHE B 1 361 ? 3.613 35.438 1.582 1 97.88 361 PHE B C 1
ATOM 5724 O O . PHE B 1 361 ? 4.066 34.531 0.88 1 97.88 361 PHE B O 1
ATOM 5731 N N . MET B 1 362 ? 3.875 36.688 1.31 1 97.38 362 MET B N 1
ATOM 5732 C CA . MET B 1 362 ? 4.562 37.094 0.091 1 97.38 362 MET B CA 1
ATOM 5733 C C . MET B 1 362 ? 6.012 36.625 0.093 1 97.38 362 MET B C 1
ATOM 5735 O O . MET B 1 362 ? 6.531 36.188 -0.941 1 97.38 362 MET B O 1
ATOM 5739 N N . GLU B 1 363 ? 6.582 36.719 1.271 1 96.75 363 GLU B N 1
ATOM 5740 C CA . GLU B 1 363 ? 7.961 36.281 1.393 1 96.75 363 GLU B CA 1
ATOM 5741 C C . GLU B 1 363 ? 8.078 34.781 1.055 1 96.75 363 GLU B C 1
ATOM 5743 O O . GLU B 1 363 ? 8.984 34.375 0.325 1 96.75 363 GLU B O 1
ATOM 5748 N N . LEU B 1 364 ? 7.188 34 1.539 1 96 364 LEU B N 1
ATOM 5749 C CA . LEU B 1 364 ? 7.223 32.562 1.309 1 96 364 LEU B CA 1
ATOM 5750 C C . LEU B 1 364 ? 6.926 32.219 -0.152 1 96 364 LEU B C 1
ATOM 5752 O O . LEU B 1 364 ? 7.488 31.281 -0.709 1 96 364 LEU B O 1
ATOM 5756 N N . MET B 1 365 ? 6.004 32.938 -0.789 1 95 365 MET B N 1
ATOM 5757 C CA . MET B 1 365 ? 5.605 32.688 -2.168 1 95 365 MET B CA 1
ATOM 5758 C C . MET B 1 365 ? 6.691 33.125 -3.145 1 95 365 MET B C 1
ATOM 5760 O O . MET B 1 365 ? 6.914 32.469 -4.164 1 95 365 MET B O 1
ATOM 5764 N N . ASN B 1 366 ? 7.414 34.156 -2.77 1 95.06 366 ASN B N 1
ATOM 5765 C CA . ASN B 1 366 ? 8.344 34.75 -3.721 1 95.06 366 ASN B CA 1
ATOM 5766 C C . ASN B 1 366 ? 9.773 34.281 -3.48 1 95.06 366 ASN B C 1
ATOM 5768 O O . ASN B 1 366 ? 10.633 34.406 -4.355 1 95.06 366 ASN B O 1
ATOM 5772 N N . HIS B 1 367 ? 10.039 33.812 -2.266 1 93.12 367 HIS B N 1
ATOM 5773 C CA . HIS B 1 367 ? 11.383 33.375 -1.914 1 93.12 367 HIS B CA 1
ATOM 5774 C C . HIS B 1 367 ? 11.359 31.969 -1.302 1 93.12 367 HIS B C 1
ATOM 5776 O O . HIS B 1 367 ? 11.922 31.75 -0.226 1 93.12 367 HIS B O 1
ATOM 5782 N N . LYS B 1 368 ? 10.898 31.047 -1.989 1 86.12 368 LYS B N 1
ATOM 5783 C CA . LYS B 1 368 ? 10.695 29.672 -1.547 1 86.12 368 LYS B CA 1
ATOM 5784 C C . LYS B 1 368 ? 12.023 28.984 -1.248 1 86.12 368 LYS B C 1
ATOM 5786 O O . LYS B 1 368 ? 12.102 28.109 -0.391 1 86.12 368 LYS B O 1
ATOM 5791 N N . GLU B 1 369 ? 13.008 29.422 -1.919 1 86.25 369 GLU B N 1
ATOM 5792 C CA . GLU B 1 369 ? 14.312 28.781 -1.786 1 86.25 369 GLU B CA 1
ATOM 5793 C C . GLU B 1 369 ? 14.992 29.188 -0.48 1 86.25 369 GLU B C 1
ATOM 5795 O O . GLU B 1 369 ? 15.883 28.5 0.005 1 86.25 369 GLU B O 1
ATOM 5800 N N . LYS B 1 370 ? 14.523 30.25 0.056 1 88.5 370 LYS B N 1
ATOM 5801 C CA . LYS B 1 370 ? 15.203 30.812 1.229 1 88.5 370 LYS B CA 1
ATOM 5802 C C . LYS B 1 370 ? 14.438 30.469 2.508 1 88.5 370 LYS B C 1
ATOM 5804 O O . LYS B 1 370 ? 14.969 30.609 3.609 1 88.5 370 LYS B O 1
ATOM 5809 N N . ASN B 1 371 ? 13.242 30.062 2.273 1 93.56 371 ASN B N 1
ATOM 5810 C CA . ASN B 1 371 ? 12.391 29.922 3.447 1 93.56 371 ASN B CA 1
ATOM 5811 C C . ASN B 1 371 ? 11.898 28.484 3.613 1 93.56 371 ASN B C 1
ATOM 5813 O O . ASN B 1 371 ? 11.75 27.766 2.631 1 93.56 371 ASN B O 1
ATOM 5817 N N . ILE B 1 372 ? 11.727 28.094 4.898 1 95.31 372 ILE B N 1
ATOM 5818 C CA . ILE B 1 372 ? 11.102 26.828 5.246 1 95.31 372 ILE B CA 1
ATOM 5819 C C . ILE B 1 372 ? 9.812 27.094 6.027 1 95.31 372 ILE B C 1
ATOM 5821 O O . ILE B 1 372 ? 8.711 26.938 5.488 1 95.31 372 ILE B O 1
ATOM 5825 N N . LYS B 1 373 ? 9.922 27.641 7.23 1 97.44 373 LYS B N 1
ATOM 5826 C CA . LYS B 1 373 ? 8.773 27.938 8.07 1 97.44 373 LYS B CA 1
ATOM 5827 C C . LYS B 1 373 ? 8.852 29.359 8.625 1 97.44 373 LYS B C 1
ATOM 5829 O O . LYS B 1 373 ? 9.828 29.719 9.297 1 97.44 373 LYS B O 1
ATOM 5834 N N . ILE B 1 374 ? 7.871 30.156 8.312 1 98.5 374 ILE B N 1
ATOM 5835 C CA . ILE B 1 374 ? 7.738 31.484 8.906 1 98.5 374 ILE B CA 1
ATOM 5836 C C . ILE B 1 374 ? 6.609 31.484 9.938 1 98.5 374 ILE B C 1
ATOM 5838 O O . ILE B 1 374 ? 5.523 30.969 9.672 1 98.5 374 ILE B O 1
ATOM 5842 N N . LEU B 1 375 ? 6.906 31.984 11.102 1 98.81 375 LEU B N 1
ATOM 5843 C CA . LEU B 1 375 ? 5.93 32.094 12.18 1 98.81 375 LEU B CA 1
ATOM 5844 C C . LEU B 1 375 ? 5.434 33.5 12.336 1 98.81 375 LEU B C 1
ATOM 5846 O O . LEU B 1 375 ? 6.211 34.469 12.203 1 98.81 375 LEU B O 1
ATOM 5850 N N . LEU B 1 376 ? 4.18 33.656 12.555 1 98.81 376 LEU B N 1
ATOM 5851 C CA . LEU B 1 376 ? 3.584 34.938 12.922 1 98.81 376 LEU B CA 1
ATOM 5852 C C . LEU B 1 376 ? 3.145 34.938 14.375 1 98.81 376 LEU B C 1
ATOM 5854 O O . LEU B 1 376 ? 2.729 33.906 14.906 1 98.81 376 LEU B O 1
ATOM 5858 N N . THR B 1 377 ? 3.209 36.062 15.008 1 98.81 377 THR B N 1
ATOM 5859 C CA . THR B 1 377 ? 2.801 36.219 16.406 1 98.81 377 THR B CA 1
ATOM 5860 C C . THR B 1 377 ? 2.021 37.5 16.609 1 98.81 377 THR B C 1
ATOM 5862 O O . THR B 1 377 ? 2.35 38.531 16.016 1 98.81 377 THR B O 1
ATOM 5865 N N . PRO B 1 378 ? 0.928 37.438 17.344 1 98.44 378 PRO B N 1
ATOM 5866 C CA . PRO B 1 378 ? 0.269 38.656 17.766 1 98.44 378 PRO B CA 1
ATOM 5867 C C . PRO B 1 378 ? 1.043 39.406 18.859 1 98.44 378 PRO B C 1
ATOM 5869 O O . PRO B 1 378 ? 0.712 40.562 19.188 1 98.44 378 PRO B O 1
ATOM 5872 N N . ASN B 1 379 ? 2.039 38.719 19.406 1 98 379 ASN B N 1
ATOM 5873 C CA . ASN B 1 379 ? 2.885 39.281 20.453 1 98 379 ASN B CA 1
ATOM 5874 C C . ASN B 1 379 ? 2.096 39.531 21.734 1 98 379 ASN B C 1
ATOM 5876 O O . ASN B 1 379 ? 2.299 40.562 22.391 1 98 379 ASN B O 1
ATOM 5880 N N . ASN B 1 380 ? 1.217 38.688 22 1 95.81 380 ASN B N 1
ATOM 5881 C CA . ASN B 1 380 ? 0.411 38.75 23.219 1 95.81 380 ASN B CA 1
ATOM 5882 C C . ASN B 1 380 ? 1.271 38.656 24.469 1 95.81 380 ASN B C 1
ATOM 5884 O O . ASN B 1 380 ? 0.905 39.156 25.531 1 95.81 380 ASN B O 1
ATOM 5888 N N . HIS B 1 381 ? 2.307 37.969 24.375 1 94.88 381 HIS B N 1
ATOM 5889 C CA . HIS B 1 381 ? 3.174 37.719 25.516 1 94.88 381 HIS B CA 1
ATOM 5890 C C . HIS B 1 381 ? 4.586 38.219 25.266 1 94.88 381 HIS B C 1
ATOM 5892 O O . HIS B 1 381 ? 5.562 37.625 25.719 1 94.88 381 HIS B O 1
ATOM 5898 N N . SER B 1 382 ? 4.754 39.156 24.438 1 95.25 382 SER B N 1
ATOM 5899 C CA . SER B 1 382 ? 6.02 39.781 24.109 1 95.25 382 SER B CA 1
ATOM 5900 C C . SER B 1 382 ? 7 38.781 23.484 1 95.25 382 SER B C 1
ATOM 5902 O O . SER B 1 382 ? 8.164 38.719 23.891 1 95.25 382 SER B O 1
ATOM 5904 N N . GLU B 1 383 ? 6.469 37.969 22.609 1 95.44 383 GLU B N 1
ATOM 5905 C CA . GLU B 1 383 ? 7.262 36.906 21.969 1 95.44 383 GLU B CA 1
ATOM 5906 C C . GLU B 1 383 ? 8.461 37.5 21.234 1 95.44 383 GLU B C 1
ATOM 5908 O O . GLU B 1 383 ? 9.508 36.844 21.141 1 95.44 383 GLU B O 1
ATOM 5913 N N . LEU B 1 384 ? 8.328 38.688 20.578 1 94.5 384 LEU B N 1
ATOM 5914 C CA . LEU B 1 384 ? 9.383 39.281 19.766 1 94.5 384 LEU B CA 1
ATOM 5915 C C . LEU B 1 384 ? 10.039 40.438 20.484 1 94.5 384 LEU B C 1
ATOM 5917 O O . LEU B 1 384 ? 10.906 41.125 19.922 1 94.5 384 LEU B O 1
ATOM 5921 N N . ASP B 1 385 ? 9.68 40.812 21.672 1 83.06 385 ASP B N 1
ATOM 5922 C CA . ASP B 1 385 ? 10.32 41.906 22.406 1 83.06 385 ASP B CA 1
ATOM 5923 C C . ASP B 1 385 ? 11.523 41.406 23.203 1 83.06 385 ASP B C 1
ATOM 5925 O O . ASP B 1 385 ? 11.57 40.25 23.594 1 83.06 385 ASP B O 1
#

Nearest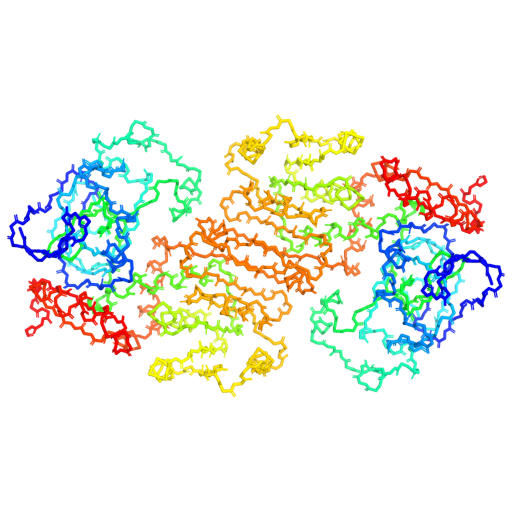 PDB structures (foldseek):
  4ejm-assembly1_A  TM=9.041E-01  e=3.372E-33  Sinorhizobium meliloti 1021
  1e3j-assembly1_A  TM=8.869E-01  e=8.088E-33  Bemisia argentifolii
  1pl6-assembly1_A  TM=9.023E-01  e=1.728E-31  Homo sapiens
  4a2c-assembly1_B  TM=8.949E-01  e=1.188E-31  Escherichia coli K-12
  3qe3-assembly1_A  TM=8.819E-01  e=9.340E-31  Ovis aries

Sequence (770 aa):
MRAVAYYKKGDIHFSSTLPEPKINSPDEVLIEVSYCGICGTDLHEYTDGPIFFPKDGETNPLSNIPLPQPMGHEFSGFVKAIGSNVTKVEVGDKVVVEAGCGCKDVHRWPDSKLYEKRKDTFCSACENGIDNCCENYDFTGLGVVGGAFAERVVVGERHIVKLPEEVPTDVGALVEPISVAWHAVRVSKFEKGKSALILGAGPIGLAAILALKAHGASKIVVSELAERRRILASKMGVEVFDPSKHGDNAVTELRNIPRGQHGFDYAFDCSGVKATFNTALKALSFRGCAVNVAIWGPKPIDYYPMEITLQEKNLTGSIGYTVQDFEEVVAAMHKGDISIEECRHLITGKYKLEDGWDKGFMELMNHKEKNIKILLTPNNHSELDMRAVAYYKKGDIHFSSTLPEPKINSPDEVLIEVSYCGICGTDLHEYTDGPIFFPKDGETNPLSNIPLPQPMGHEFSGFVKAIGSNVTKVEVGDKVVVEAGCGCKDVHRWPDSKLYEKRKDTFCSACENGIDNCCENYDFTGLGVVGGAFAERVVVGERHIVKLPEEVPTDVGALVEPISVAWHAVRVSKFEKGKSALILGAGPIGLAAILALKAHGASKIVVSELAERRRILASKMGVEVFDPSKHGDNAVTELRNIPRGQHGFDYAFDCSGVKATFNTALKALSFRGCAVNVAIWGPKPIDYYPMEITLQEKNLTGSIGYTVQDFEEVVAAMHKGDISIEECRHLITGKYKLEDGWDKGFMELMNHKEKNIKILLTPNNHSELD

Radius of gyration: 30.32 Å; Cα contacts (8 Å, |Δi|>4): 1969; chains: 2; bounding box: 59×90×65 Å